Protein AF-0000000078528037 (afdb_homodimer)

Sequence (598 aa):
MKRGRMRELPLHLMILPSVILLICFSYLPMGGIIIAFQKFVPAKGLFGDQKWIGFDNFIYLFRLPNFMSVLWNTLFIAVMKIIFGLLIPIVVAILINEVKNNTLKRGIQTAIYLPHFLSWVVLGGIFIDILAPGDGLINQVIKAFGGQPIFFLGDNKWFPFTLIVTETWKSFGYGTIVYLAAITGIDLSLYEAAQVDGANRWKQIWHITLPGMRMVIVLLMVLSLGNVLNAGFDQVFNMYSPPVYASGDIIDTFVYRIGMLEAQFGVATAVGLFKSVISLTLISVSYWFAIKFADYQLFMKRGRMRELPLHLMILPSVILLICFSYLPMGGIIIAFQKFVPAKGLFGDQKWIGFDNFIYLFRLPNFMSVLWNTLFIAVMKIIFGLLIPIVVAILINEVKNNTLKRGIQTAIYLPHFLSWVVLGGIFIDILAPGDGLINQVIKAFGGQPIFFLGDNKWFPFTLIVTETWKSFGYGTIVYLAAITGIDLSLYEAAQVDGANRWKQIWHITLPGMRMVIVLLMVLSLGNVLNAGFDQVFNMYSPPVYASGDIIDTFVYRIGMLEAQFGVATAVGLFKSVISLTLISVSYWFAIKFADYQLF

Organism: NCBI:txid29354

Secondary structure (DSSP, 8-state):
--SSSSSSHHHHHHHHHHHHHHHHHHHTGGGGGGGGGEE--GGG-TTSSPEE-TTHHHHHHHHSTTHHHHHHHHHHHHHHHHHHHHHHHHHHHHHHHT---HHHHHHHHHHHHGGGGS-HHHHHHHHHHHT-TTT-HHHHHHHHTTPPP--TTT-TTTHHHHHHHHHHHHHHHHHHHHHHHHHHTS-HHHHHHHHHTT--HHHHIIIIIHHHTHHHHHHHHHHHHTTTT---HHHHHHH--GGGHHHH--HHHHHHIIIIIS--HHHHHHHHHHHHHHHHHHHHHHHHHHHHHHHHHH-/--SSSSSSHHHHHHHHHHHHHHHHHHHTGGGGGGGGGEE--GGG-TTSSPEE-TTHHHHHHHHSTTHHHHHHHHHHHHHHHHHHHHHHHHHHHHHHHT---HHHHHHHHHHHHGGGGS-HHHHHHHHHHHT-TTT-HHHHHHHHTTPPP--TTT-TTTHHHHHHHHHHHHHHHHHHHHHHHHHHTS-HHHHHHHHHTT--HHHHIIIIIHHHTHHHHHHHHHHHHTTTT---HHHHHHH--GGGHHHH--HHHHHHIIIIIS--HHHHHHHHHHHHHHHHHHHHHHHHHHHHHHHHHH-

pLDDT: mean 83.03, std 14.61, range [30.98, 98.06]

Nearest PDB structures (foldseek):
  4tqv-assembly4_M  TM=8.783E-01  e=7.724E-18  Sphingomonas sp.
  4tqu-assembly1_M  TM=8.764E-01  e=2.121E-16  Sphingomonas sp.
  4xtc-assembly1_M  TM=8.710E-01  e=2.430E-16  Sphingomonas sp. A1
  4jbw-assembly1_F  TM=8.286E-01  e=1.620E-08  Escherichia coli K-12
  2r6g-assembly1_F  TM=8.296E-01  e=3.348E-08  Escherichia coli K-12

Foldseek 3Di:
DVVVVVVVPPVVVVCVVVVVVVCCVVCVVVLQLQLLQWQDDPVQPSPGPTHGNGNVLVVVLVPDPLNVLQQVLLLVLLVLLLVLLLPVLLVVLLVLVPDDDPVVSVVVLCVQQVLLPDFLLVVLVVCCQLLPQPDHVVQVVCVVVPHHGDNQQQDQVRVSVVLSVSSSSSRSSVSNVLLNVQQVPFDVVLVVVCVVVVHDPVRCCVPGSCVSSVVVSLVSSLVSLLCSRPSDCRNLVSRHDPNNCSNRNHLVVVLCCCCVVVVRPNSSSSSVVVSVVVSVVSSVVVVVVSCVVVVVVVD/DVVVVVVVVVVVVVCVVVVVVVCCVVCVVVLQLQLLQWQDDPVQPSPGPTHGNGNVLVVVQVPDPLNVLQQVLLLVLLVLLLVLLQPVLLVVLLVLVPDPDPVVSVVVLCVQQVLLPDFLLVVLVVCCQLLPQPDHVVQVVCVVVPHHGDNQQQDQVRVSVVLSVSSSSSRSSVSNVLLNVQQVPFDCVLVVVCVVVVHDPVNCCVPGSCVSCVVVSLVSSLVSLLCSRPSDCRNLVSRHDPSNCSNRNHLVVVLCCCCVVVVRPNSSSNSVVVSVVVSVVSSVVVVVVSCVVVVVVVD

Radius of gyration: 25.81 Å; Cα contacts (8 Å, |Δi|>4): 772; chains: 2; bounding box: 76×68×61 Å

InterPro domains:
  IPR000515 ABC transporter type 1, transmembrane domain MetI-like [PF00528] (85-232)
  IPR000515 ABC transporter type 1, transmembrane domain MetI-like [PS50928] (71-286)
  IPR000515 ABC transporter type 1, transmembrane domain MetI-like [cd06261] (71-231)
  IPR035906 MetI-like superfamily [G3DSA:1.10.3720.10] (51-296)
  IPR035906 MetI-like superfamily [SSF161098] (55-283)
  IPR050809 Bacterial G3P & Sugar ABC Transporter Permeases [PTHR43227] (5-290)

Structure (mmCIF, N/CA/C/O backbone):
data_AF-0000000078528037-model_v1
#
loop_
_entity.id
_entity.type
_entity.pdbx_description
1 polymer 'Protein lplB'
#
loop_
_atom_site.group_PDB
_atom_site.id
_atom_site.type_symbol
_atom_site.label_atom_id
_atom_site.label_alt_id
_atom_site.label_comp_id
_atom_site.label_asym_id
_atom_site.label_entity_id
_atom_site.label_seq_id
_atom_site.pdbx_PDB_ins_code
_atom_site.Cartn_x
_atom_site.Cartn_y
_atom_site.Cartn_z
_atom_site.occupancy
_atom_site.B_iso_or_equiv
_atom_site.auth_seq_id
_atom_site.auth_comp_id
_atom_site.auth_asym_id
_atom_site.auth_atom_id
_atom_site.pdbx_PDB_model_num
ATOM 1 N N . MET A 1 1 ? -40.406 22.688 28.406 1 30.98 1 MET A N 1
ATOM 2 C CA . MET A 1 1 ? -39.031 22.266 28.172 1 30.98 1 MET A CA 1
ATOM 3 C C . MET A 1 1 ? -38.969 21 27.312 1 30.98 1 MET A C 1
ATOM 5 O O . MET A 1 1 ? -37.906 20.469 27.062 1 30.98 1 MET A O 1
ATOM 9 N N . LYS A 1 2 ? -39.969 20.281 27.391 1 36.06 2 LYS A N 1
ATOM 10 C CA . LYS A 1 2 ? -40.375 19 26.781 1 36.06 2 LYS A CA 1
ATOM 11 C C . LYS A 1 2 ? -40.562 19.141 25.281 1 36.06 2 LYS A C 1
ATOM 13 O O . LYS A 1 2 ? -40.906 18.172 24.594 1 36.06 2 LYS A O 1
ATOM 18 N N . ARG A 1 3 ? -40.844 20.312 24.859 1 39 3 ARG A N 1
ATOM 19 C CA . ARG A 1 3 ? -41.25 20.562 23.469 1 39 3 ARG A CA 1
ATOM 20 C C . ARG A 1 3 ? -40.062 20.344 22.516 1 39 3 ARG A C 1
ATOM 22 O O . ARG A 1 3 ? -40.219 20.391 21.297 1 39 3 ARG A O 1
ATOM 29 N N . GLY A 1 4 ? -38.812 20.609 23.016 1 38 4 GLY A N 1
ATOM 30 C CA . GLY A 1 4 ? -37.594 20.703 22.234 1 38 4 GLY A CA 1
ATOM 31 C C . GLY A 1 4 ? -37.125 19.359 21.688 1 38 4 GLY A C 1
ATOM 32 O O . GLY A 1 4 ? -36.125 19.281 20.969 1 38 4 GLY A O 1
ATOM 33 N N . ARG A 1 5 ? -37.438 18.344 22.391 1 41.62 5 ARG A N 1
ATOM 34 C CA . ARG A 1 5 ? -37.062 16.984 22.062 1 41.62 5 ARG A CA 1
ATOM 35 C C . ARG A 1 5 ? -37.75 16.5 20.781 1 41.62 5 ARG A C 1
ATOM 37 O O . ARG A 1 5 ? -37.281 15.555 20.141 1 41.62 5 ARG A O 1
ATOM 44 N N . MET A 1 6 ? -38.875 16.906 20.484 1 39.78 6 MET A N 1
ATOM 45 C CA . MET A 1 6 ? -39.625 16.469 19.312 1 39.78 6 MET A CA 1
ATOM 46 C C . MET A 1 6 ? -39 16.969 18.031 1 39.78 6 MET A C 1
ATOM 48 O O . MET A 1 6 ? -39.406 16.609 16.938 1 39.78 6 MET A O 1
ATOM 52 N N . ARG A 1 7 ? -38.344 18.125 17.984 1 42.31 7 ARG A N 1
ATOM 53 C CA . ARG A 1 7 ? -37.812 18.734 16.781 1 42.31 7 ARG A CA 1
ATOM 54 C C . ARG A 1 7 ? -36.531 17.984 16.328 1 42.31 7 ARG A C 1
ATOM 56 O O . ARG A 1 7 ? -35.969 18.297 15.281 1 42.31 7 ARG A O 1
ATOM 63 N N . GLU A 1 8 ? -35.844 17.328 17.141 1 44.28 8 GLU A N 1
ATOM 64 C CA . GLU A 1 8 ? -34.656 16.562 16.781 1 44.28 8 GLU A CA 1
ATOM 65 C C . GLU A 1 8 ? -35 15.273 16.062 1 44.28 8 GLU A C 1
ATOM 67 O O . GLU A 1 8 ? -34.156 14.406 15.859 1 44.28 8 GLU A O 1
ATOM 72 N N . LEU A 1 9 ? -36.188 14.844 16.031 1 45.5 9 LEU A N 1
ATOM 73 C CA . LEU A 1 9 ? -36.625 13.609 15.391 1 45.5 9 LEU A CA 1
ATOM 74 C C . LEU A 1 9 ? -36.094 13.523 13.969 1 45.5 9 LEU A C 1
ATOM 76 O O . LEU A 1 9 ? -36.094 12.445 13.367 1 45.5 9 LEU A O 1
ATOM 80 N N . PRO A 1 10 ? -36.125 14.531 13.211 1 46.78 10 PRO A N 1
ATOM 81 C CA . PRO A 1 10 ? -35.969 14.398 11.758 1 46.78 10 PRO A CA 1
ATOM 82 C C . PRO A 1 10 ? -34.625 13.859 11.344 1 46.78 10 PRO A C 1
ATOM 84 O O . PRO A 1 10 ? -34.531 13.055 10.406 1 46.78 10 PRO A O 1
ATOM 87 N N . LEU A 1 11 ? -33.688 14.57 11.734 1 47.78 11 LEU A N 1
ATOM 88 C CA . LEU A 1 11 ? -32.375 14.219 11.18 1 47.78 11 LEU A CA 1
ATOM 89 C C . LEU A 1 11 ? -31.984 12.805 11.578 1 47.78 11 LEU A C 1
ATOM 91 O O . LEU A 1 11 ? -31.406 12.062 10.766 1 47.78 11 LEU A O 1
ATOM 95 N N . HIS A 1 12 ? -32.312 12.398 12.812 1 53.22 12 HIS A N 1
ATOM 96 C CA . HIS A 1 12 ? -32 11.039 13.234 1 53.22 12 HIS A CA 1
ATOM 97 C C . HIS A 1 12 ? -32.75 10.016 12.375 1 53.22 12 HIS A C 1
ATOM 99 O O . HIS A 1 12 ? -32.188 8.961 12.047 1 53.22 12 HIS A O 1
ATOM 105 N N . LEU A 1 13 ? -33.969 10.344 12.117 1 53.75 13 LEU A N 1
ATOM 106 C CA . LEU A 1 13 ? -34.719 9.438 11.258 1 53.75 13 LEU A CA 1
ATOM 107 C C . LEU A 1 13 ? -34.156 9.438 9.836 1 53.75 13 LEU A C 1
ATOM 109 O O . LEU A 1 13 ? -34.188 8.422 9.141 1 53.75 13 LEU A O 1
ATOM 113 N N . MET A 1 14 ? -33.656 10.539 9.508 1 52.53 14 MET A N 1
ATOM 114 C CA . MET A 1 14 ? -33.094 10.602 8.172 1 52.53 14 MET A CA 1
ATOM 115 C C . MET A 1 14 ? -31.797 9.797 8.102 1 52.53 14 MET A C 1
ATOM 117 O O . MET A 1 14 ? -31.438 9.266 7.051 1 52.53 14 MET A O 1
ATOM 121 N N . ILE A 1 15 ? -31.219 9.695 9.266 1 58.16 15 ILE A N 1
ATOM 122 C CA . ILE A 1 15 ? -29.938 9 9.289 1 58.16 15 ILE A CA 1
ATOM 123 C C . ILE A 1 15 ? -30.172 7.492 9.406 1 58.16 15 ILE A C 1
ATOM 125 O O . ILE A 1 15 ? -29.359 6.695 8.922 1 58.16 15 ILE A O 1
ATOM 129 N N . LEU A 1 16 ? -31.344 7.113 9.898 1 60.44 16 LEU A N 1
ATOM 130 C CA . LEU A 1 16 ? -31.641 5.711 10.172 1 60.44 16 LEU A CA 1
ATOM 131 C C . LEU A 1 16 ? -31.594 4.891 8.883 1 60.44 16 LEU A C 1
ATOM 133 O O . LEU A 1 16 ? -30.984 3.824 8.844 1 60.44 16 LEU A O 1
ATOM 137 N N . PRO A 1 17 ? -32.25 5.375 7.926 1 57.38 17 PRO A N 1
ATOM 138 C CA . PRO A 1 17 ? -32.188 4.566 6.707 1 57.38 17 PRO A CA 1
ATOM 139 C C . PRO A 1 17 ? -30.75 4.395 6.188 1 57.38 17 PRO A C 1
ATOM 141 O O . PRO A 1 17 ? -30.391 3.32 5.699 1 57.38 17 PRO A O 1
ATOM 144 N N . SER A 1 18 ? -30.062 5.422 6.461 1 59.28 18 SER A N 1
ATOM 145 C CA . SER A 1 18 ? -28.703 5.363 5.953 1 59.28 18 SER A CA 1
ATOM 146 C C . SER A 1 18 ? -27.859 4.387 6.766 1 59.28 18 SER A C 1
ATOM 148 O O . SER A 1 18 ? -27.047 3.637 6.203 1 59.28 18 SER A O 1
ATOM 150 N N . VAL A 1 19 ? -28.203 4.398 8 1 62.25 19 VAL A N 1
ATOM 151 C CA . VAL A 1 19 ? -27.469 3.496 8.875 1 62.25 19 VAL A CA 1
ATOM 152 C C . VAL A 1 19 ? -27.891 2.053 8.609 1 62.25 19 VAL A C 1
ATOM 154 O O . VAL A 1 19 ? -27.047 1.151 8.57 1 62.25 19 VAL A O 1
ATOM 157 N N . ILE A 1 20 ? -29.078 1.867 8.383 1 61.22 20 ILE A N 1
ATOM 158 C CA . ILE A 1 20 ? -29.578 0.529 8.078 1 61.22 20 ILE A CA 1
ATOM 159 C C . ILE A 1 20 ? -28.969 0.043 6.762 1 61.22 20 ILE A C 1
ATOM 161 O O . ILE A 1 20 ? -28.516 -1.101 6.66 1 61.22 20 ILE A O 1
ATOM 165 N N . LEU A 1 21 ? -28.984 0.906 5.918 1 60.22 21 LEU A N 1
ATOM 166 C CA . LEU A 1 21 ? -28.406 0.549 4.621 1 60.22 21 LEU A CA 1
ATOM 167 C C . LEU A 1 21 ? -26.922 0.238 4.746 1 60.22 21 LEU A C 1
ATOM 169 O O . LEU A 1 21 ? -26.422 -0.688 4.105 1 60.22 21 LEU A O 1
ATOM 173 N N . LEU A 1 22 ? -26.484 1 5.625 1 62.25 22 LEU A N 1
ATOM 174 C CA . LEU A 1 22 ? -25.062 0.775 5.852 1 62.25 22 LEU A CA 1
ATOM 175 C C . LEU A 1 22 ? -24.812 -0.592 6.484 1 62.25 22 LEU A C 1
ATOM 177 O O . LEU A 1 22 ? -23.891 -1.312 6.09 1 62.25 22 LEU A O 1
ATOM 181 N N . ILE A 1 23 ? -25.625 -0.92 7.336 1 60.25 23 ILE A N 1
ATOM 182 C CA . ILE A 1 23 ? -25.5 -2.203 8.016 1 60.25 23 ILE A CA 1
ATOM 183 C C . ILE A 1 23 ? -25.75 -3.34 7.031 1 60.25 23 ILE A C 1
ATOM 185 O O . ILE A 1 23 ? -24.984 -4.309 6.98 1 60.25 23 ILE A O 1
ATOM 189 N N . CYS A 1 24 ? -26.734 -3.141 6.297 1 60.09 24 CYS A N 1
ATOM 190 C CA . CYS A 1 24 ? -27.078 -4.18 5.332 1 60.09 24 CYS A CA 1
ATOM 191 C C . CYS A 1 24 ? -25.969 -4.355 4.305 1 60.09 24 CYS A C 1
ATOM 193 O O . CYS A 1 24 ? -25.578 -5.48 3.998 1 60.09 24 CYS A O 1
ATOM 195 N N . PHE A 1 25 ? -25.609 -3.266 3.928 1 60.06 25 PHE A N 1
ATOM 196 C CA . PHE A 1 25 ? -24.578 -3.291 2.898 1 60.06 25 PHE A CA 1
ATOM 197 C C . PHE A 1 25 ? -23.266 -3.822 3.463 1 60.06 25 PHE A C 1
ATOM 199 O O . PHE A 1 25 ? -22.516 -4.531 2.773 1 60.06 25 PHE A O 1
ATOM 206 N N . SER A 1 26 ? -23.109 -3.482 4.637 1 58.59 26 SER A N 1
ATOM 207 C CA . SER A 1 26 ? -21.844 -3.889 5.242 1 58.59 26 SER A CA 1
ATOM 208 C C . SER A 1 26 ? -21.859 -5.363 5.625 1 58.59 26 SER A C 1
ATOM 210 O O . SER A 1 26 ? -20.859 -6.055 5.504 1 58.59 26 SER A O 1
ATOM 212 N N . TYR A 1 27 ? -22.969 -5.844 5.895 1 62.34 27 TYR A N 1
ATOM 213 C CA . TYR A 1 27 ? -23.016 -7.164 6.504 1 62.34 27 TYR A CA 1
ATOM 214 C C . TYR A 1 27 ? -23.359 -8.234 5.469 1 62.34 27 TYR A C 1
ATOM 216 O O . TYR A 1 27 ? -23.047 -9.414 5.66 1 62.34 27 TYR A O 1
ATOM 224 N N . LEU A 1 28 ? -23.922 -7.895 4.512 1 64.56 28 LEU A N 1
ATOM 225 C CA . LEU A 1 28 ? -24.359 -8.898 3.549 1 64.56 28 LEU A CA 1
ATOM 226 C C . LEU A 1 28 ? -23.188 -9.75 3.08 1 64.56 28 LEU A C 1
ATOM 228 O O . LEU A 1 28 ? -23.219 -10.977 3.188 1 64.56 28 LEU A O 1
ATOM 232 N N . PRO A 1 29 ? -22.203 -9.117 2.621 1 61.78 29 PRO A N 1
ATOM 233 C CA . PRO A 1 29 ? -21.094 -9.977 2.203 1 61.78 29 PRO A CA 1
ATOM 234 C C . PRO A 1 29 ? -20.406 -10.672 3.379 1 61.78 29 PRO A C 1
ATOM 236 O O . PRO A 1 29 ? -19.75 -11.703 3.199 1 61.78 29 PRO A O 1
ATOM 239 N N . MET A 1 30 ? -20.672 -10.172 4.4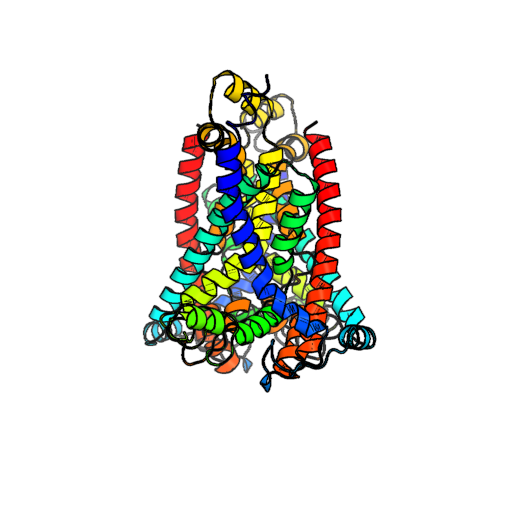38 1 67.5 30 MET A N 1
ATOM 240 C CA . MET A 1 30 ? -20.109 -10.781 5.641 1 67.5 30 MET A CA 1
ATOM 241 C C . MET A 1 30 ? -20.766 -12.133 5.914 1 67.5 30 MET A C 1
ATOM 243 O O . MET A 1 30 ? -20.188 -12.969 6.617 1 67.5 30 MET A O 1
ATOM 247 N N . GLY A 1 31 ? -21.875 -12.297 5.332 1 69.5 31 GLY A N 1
ATOM 248 C CA . GLY A 1 31 ? -22.469 -13.617 5.414 1 69.5 31 GLY A CA 1
ATOM 249 C C . GLY A 1 31 ? -21.578 -14.711 4.867 1 69.5 31 GLY A C 1
ATOM 250 O O . GLY A 1 31 ? -21.625 -15.852 5.32 1 69.5 31 GLY A O 1
ATOM 251 N N . GLY A 1 32 ? -20.781 -14.312 3.977 1 75.75 32 GLY A N 1
ATOM 252 C CA . GLY A 1 32 ? -19.812 -15.266 3.438 1 75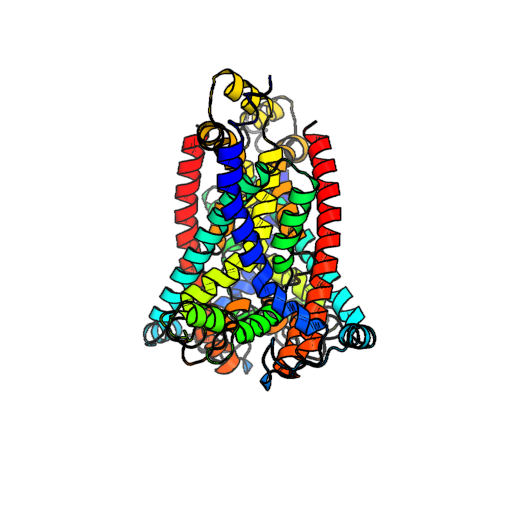.75 32 GLY A CA 1
ATOM 253 C C . GLY A 1 32 ? -18.781 -15.711 4.457 1 75.75 32 GLY A C 1
ATOM 254 O O . GLY A 1 32 ? -18.156 -16.766 4.293 1 75.75 32 GLY A O 1
ATOM 255 N N . ILE A 1 33 ? -18.719 -15.008 5.5 1 80 33 ILE A N 1
ATOM 256 C CA . ILE A 1 33 ? -17.766 -15.336 6.547 1 80 33 ILE A CA 1
ATOM 257 C C . ILE A 1 33 ? -18.172 -16.625 7.238 1 80 33 ILE A C 1
ATOM 259 O O . ILE A 1 33 ? -17.344 -17.312 7.852 1 80 33 ILE A O 1
ATOM 263 N N . ILE A 1 34 ? -19.438 -16.953 7.113 1 83.06 34 ILE A N 1
ATOM 264 C CA . ILE A 1 34 ? -19.938 -18.172 7.738 1 83.06 34 ILE A CA 1
ATOM 265 C C . ILE A 1 34 ? -19.219 -19.391 7.152 1 83.06 34 ILE A C 1
ATOM 267 O O . ILE A 1 34 ? -19.156 -20.438 7.777 1 83.06 34 ILE A O 1
ATOM 271 N N . ILE A 1 35 ? -18.688 -19.266 6.004 1 84.44 35 ILE A N 1
ATOM 272 C CA . ILE A 1 35 ? -17.953 -20.312 5.309 1 84.44 35 ILE A CA 1
ATOM 273 C C . ILE A 1 35 ? -16.797 -20.797 6.176 1 84.44 35 ILE A C 1
ATOM 275 O O . ILE A 1 35 ? -16.438 -21.969 6.148 1 84.44 35 ILE A O 1
ATOM 279 N N . ALA A 1 36 ? -16.297 -19.906 7 1 87 36 ALA A N 1
ATOM 280 C CA . ALA A 1 36 ? -15.18 -20.234 7.879 1 87 36 ALA A CA 1
ATOM 281 C C . ALA A 1 36 ? -15.578 -21.312 8.891 1 87 36 ALA A C 1
ATOM 283 O O . ALA A 1 36 ? -14.719 -22.016 9.422 1 87 36 ALA A O 1
ATOM 284 N N . PHE A 1 37 ? -16.875 -21.438 9.086 1 89.81 37 PHE A N 1
ATOM 285 C CA . PHE A 1 37 ? -17.375 -22.344 10.117 1 89.81 37 PHE A CA 1
ATOM 286 C C . PHE A 1 37 ? -18.078 -23.531 9.492 1 89.81 37 PHE A C 1
ATOM 288 O O . PHE A 1 37 ? -18.781 -24.266 10.18 1 89.81 37 PHE A O 1
ATOM 295 N N . GLN A 1 38 ? -17.828 -23.703 8.203 1 87.81 38 GLN A N 1
ATOM 296 C CA . GLN A 1 38 ? -18.516 -24.766 7.477 1 87.81 38 GLN A CA 1
ATOM 297 C C . GLN A 1 38 ? -17.516 -25.625 6.695 1 87.81 38 GLN A C 1
ATOM 299 O O . GLN A 1 38 ? -16.391 -25.188 6.434 1 87.81 38 GLN A O 1
ATOM 304 N N . LYS A 1 39 ? -17.953 -26.922 6.52 1 87.25 39 LYS A N 1
ATOM 305 C CA . LYS A 1 39 ? -17.328 -27.688 5.449 1 87.25 39 LYS A CA 1
ATOM 306 C C . LYS A 1 39 ? -17.906 -27.312 4.09 1 87.25 39 LYS A C 1
ATOM 308 O O . LYS A 1 39 ? -18.719 -28.047 3.525 1 87.25 39 LYS A O 1
ATOM 313 N N . PHE A 1 40 ? -17.422 -26.328 3.648 1 82.81 40 PHE A N 1
ATOM 314 C CA . PHE A 1 40 ? -18.047 -25.641 2.529 1 82.81 40 PHE A CA 1
ATOM 315 C C . PHE A 1 40 ? -17.875 -26.438 1.237 1 82.81 40 PHE A C 1
ATOM 317 O O . PHE A 1 40 ? -16.75 -26.812 0.882 1 82.81 40 PHE A O 1
ATOM 324 N N . VAL A 1 41 ? -18.938 -26.688 0.663 1 78.62 41 VAL A N 1
ATOM 325 C CA . VAL A 1 41 ? -18.984 -27.297 -0.662 1 78.62 41 VAL A CA 1
ATOM 326 C C . VAL A 1 41 ? -19.547 -26.281 -1.669 1 78.62 41 VAL A C 1
ATOM 328 O O . VAL A 1 41 ? -20.734 -25.969 -1.639 1 78.62 41 VAL A O 1
ATOM 331 N N . PRO A 1 42 ? -18.75 -25.812 -2.531 1 75.06 42 PRO A N 1
ATOM 332 C CA . PRO A 1 42 ? -19.156 -24.75 -3.455 1 75.06 42 PRO A CA 1
ATOM 333 C C . PRO A 1 42 ? -20.422 -25.109 -4.242 1 75.06 42 PRO A C 1
ATOM 335 O O . PRO A 1 42 ? -21.266 -24.25 -4.484 1 75.06 42 PRO A O 1
ATOM 338 N N . ALA A 1 43 ? -20.547 -26.266 -4.559 1 72.94 43 ALA A N 1
ATOM 339 C CA . ALA A 1 43 ? -21.672 -26.719 -5.379 1 72.94 43 ALA A CA 1
ATOM 340 C C . ALA A 1 43 ? -23 -26.484 -4.664 1 72.94 43 ALA A C 1
ATOM 342 O O . ALA A 1 43 ? -24.047 -26.328 -5.305 1 72.94 43 ALA A O 1
ATOM 343 N N . LYS A 1 44 ? -22.953 -26.422 -3.373 1 77.88 44 LYS A N 1
ATOM 344 C CA . LYS A 1 44 ? -24.188 -26.297 -2.604 1 77.88 44 LYS A CA 1
ATOM 345 C C . LYS A 1 44 ? -24.516 -24.828 -2.371 1 77.88 44 LYS A C 1
ATOM 347 O O . LYS A 1 44 ? -25.641 -24.5 -1.975 1 77.88 44 LYS A O 1
ATOM 352 N N . GLY A 1 45 ? -23.656 -23.984 -2.711 1 71.06 45 GLY A N 1
ATOM 353 C CA . GLY A 1 45 ? -23.906 -22.562 -2.488 1 71.06 45 GLY A CA 1
ATOM 354 C C . GLY A 1 45 ? -23.75 -22.156 -1.036 1 71.06 45 GLY A C 1
ATOM 355 O O . GLY A 1 45 ? -23.797 -23 -0.139 1 71.06 45 GLY A O 1
ATOM 356 N N . LEU A 1 46 ? -23.625 -20.922 -0.718 1 69.94 46 LEU A N 1
ATOM 357 C CA . LEU A 1 46 ? -23.391 -20.375 0.615 1 69.94 46 LEU A CA 1
ATOM 358 C C . LEU A 1 46 ? -24.562 -20.672 1.54 1 69.94 46 LEU A C 1
ATOM 360 O O . LEU A 1 46 ? -24.375 -20.938 2.73 1 69.94 46 LEU A O 1
ATOM 364 N N . PHE A 1 47 ? -25.75 -20.625 0.964 1 68.31 47 PHE A N 1
ATOM 365 C CA . PHE A 1 47 ? -26.922 -20.797 1.818 1 68.31 47 PHE A CA 1
ATOM 366 C C . PHE A 1 47 ? -27.578 -22.156 1.574 1 68.31 47 PHE A C 1
ATOM 368 O O . PHE A 1 47 ? -28.719 -22.375 1.979 1 68.31 47 PHE A O 1
ATOM 375 N N . GLY A 1 48 ? -26.781 -22.922 0.994 1 75.06 48 GLY A N 1
ATOM 376 C CA . GLY A 1 48 ? -27.266 -24.281 0.835 1 75.06 48 GLY A CA 1
ATOM 377 C C . GLY A 1 48 ? -27.016 -25.141 2.055 1 75.06 48 GLY A C 1
ATOM 378 O O . GLY A 1 48 ? -26.766 -24.641 3.145 1 75.06 48 GLY A O 1
ATOM 379 N N . ASP A 1 49 ? -27.281 -26.406 1.875 1 81.44 49 ASP A N 1
ATOM 380 C CA . ASP A 1 49 ? -27.109 -27.359 2.965 1 81.44 49 ASP A CA 1
ATOM 381 C C . ASP A 1 49 ? -25.641 -27.594 3.254 1 81.44 49 ASP A C 1
ATOM 383 O O . ASP A 1 49 ? -25.062 -28.578 2.777 1 81.44 49 ASP A O 1
ATOM 387 N N . GLN A 1 50 ? -25.125 -26.656 3.939 1 86.69 50 GLN A N 1
ATOM 388 C CA . GLN A 1 50 ? -23.734 -26.766 4.328 1 86.69 50 GLN A CA 1
ATOM 389 C C . GLN A 1 50 ? -23.594 -27.312 5.746 1 86.69 50 GLN A C 1
ATOM 391 O O . GLN A 1 50 ? -24.391 -27 6.621 1 86.69 50 GLN A O 1
ATOM 396 N N . LYS A 1 51 ? -22.641 -28.234 5.965 1 89 51 LYS A N 1
ATOM 397 C CA . LYS A 1 51 ? -22.391 -28.797 7.289 1 89 51 LYS A CA 1
ATOM 398 C C . LYS A 1 51 ? -21.625 -27.812 8.172 1 89 51 LYS A C 1
ATOM 400 O O . LYS A 1 51 ? -20.578 -27.297 7.773 1 89 51 LYS A O 1
ATOM 405 N N . TRP A 1 52 ? -22.203 -27.547 9.297 1 90.5 52 TRP A N 1
ATOM 406 C CA . TRP A 1 52 ? -21.547 -26.703 10.289 1 90.5 52 TRP A CA 1
ATOM 407 C C . TRP A 1 52 ? -20.484 -27.469 11.047 1 90.5 52 TRP A C 1
ATOM 409 O O . TRP A 1 52 ? -20.766 -28.516 11.648 1 90.5 52 TRP A O 1
ATOM 419 N N . ILE A 1 53 ? -19.281 -26.984 11.039 1 91.94 53 ILE A N 1
ATOM 420 C CA . ILE A 1 53 ? -18.203 -27.719 11.672 1 91.94 53 ILE A CA 1
ATOM 421 C C . ILE A 1 53 ? -17.547 -26.859 12.75 1 91.94 53 ILE A C 1
ATOM 423 O O . ILE A 1 53 ? -16.453 -27.172 13.227 1 91.94 53 ILE A O 1
ATOM 427 N N . GLY A 1 54 ? -18.156 -25.734 13.023 1 91.44 54 GLY A N 1
ATOM 428 C CA . GLY A 1 54 ? -17.641 -24.875 14.078 1 91.44 54 GLY A CA 1
ATOM 429 C C . GLY A 1 54 ? -16.266 -24.312 13.773 1 91.44 54 GLY A C 1
ATOM 430 O O . GLY A 1 54 ? -16.062 -23.719 12.719 1 91.44 54 GLY A O 1
ATOM 431 N N . PHE A 1 55 ? -15.336 -24.703 14.734 1 92.88 55 PHE A N 1
ATOM 432 C CA . PHE A 1 55 ? -14.016 -24.109 14.633 1 92.88 55 PHE A CA 1
ATOM 433 C C . PHE A 1 55 ? -13.023 -25.078 14.008 1 92.88 55 PHE A C 1
ATOM 435 O O . PHE A 1 55 ? -11.812 -24.859 14.078 1 92.88 55 PHE A O 1
ATOM 442 N N . ASP A 1 56 ? -13.484 -26.062 13.32 1 92.75 56 ASP A N 1
ATOM 443 C CA . ASP A 1 56 ? -12.617 -27.109 12.773 1 92.75 56 ASP A CA 1
ATOM 444 C C . ASP A 1 56 ? -11.633 -26.516 11.758 1 92.75 56 ASP A C 1
ATOM 446 O O . ASP A 1 56 ? -10.477 -26.922 11.711 1 92.75 56 ASP A O 1
ATOM 450 N N . ASN A 1 57 ? -12.125 -25.641 10.969 1 92.5 57 ASN A N 1
ATOM 451 C CA . ASN A 1 57 ? -11.242 -25 10 1 92.5 57 ASN A CA 1
ATOM 452 C C . ASN A 1 57 ? -10.117 -24.234 10.688 1 92.5 57 ASN A C 1
ATOM 454 O O . ASN A 1 57 ? -8.992 -24.203 10.195 1 92.5 57 ASN A O 1
ATOM 458 N N . PHE A 1 58 ? -10.445 -23.656 11.805 1 92 58 PHE A N 1
ATOM 459 C CA . PHE A 1 58 ? -9.461 -22.906 12.562 1 92 58 PHE A CA 1
ATOM 460 C C . PHE A 1 58 ? -8.445 -23.828 13.211 1 92 58 PHE A C 1
ATOM 462 O O . PHE A 1 58 ? -7.25 -23.547 13.227 1 92 58 PHE A O 1
ATOM 469 N N . ILE A 1 59 ? -8.969 -24.828 13.734 1 91.88 59 ILE A N 1
ATOM 470 C CA . ILE A 1 59 ? -8.094 -25.812 14.367 1 91.88 59 ILE A CA 1
ATOM 471 C C . ILE A 1 59 ? -7.152 -26.406 13.328 1 91.88 59 ILE A C 1
ATOM 473 O O . ILE A 1 59 ? -5.961 -26.578 13.594 1 91.88 59 ILE A O 1
ATOM 477 N N . TYR A 1 60 ? -7.703 -26.734 12.242 1 90.44 60 TYR A N 1
ATOM 478 C CA . TYR A 1 60 ? -6.898 -27.25 11.141 1 90.44 60 TYR A CA 1
ATOM 479 C C . TYR A 1 60 ? -5.797 -26.266 10.766 1 90.44 60 TYR A C 1
ATOM 481 O O . TYR A 1 60 ? -4.648 -26.656 10.555 1 90.44 60 TYR A O 1
ATOM 489 N N . LEU A 1 61 ? -6.117 -25.094 10.688 1 88.19 61 LEU A N 1
ATOM 490 C CA . LEU A 1 61 ? -5.184 -24.031 10.328 1 88.19 61 LEU A CA 1
ATOM 491 C C . LEU A 1 61 ? -4.02 -23.984 11.305 1 88.19 61 LEU A C 1
ATOM 493 O O . LEU A 1 61 ? -2.857 -23.906 10.898 1 88.19 61 LEU A O 1
ATOM 497 N N . PHE A 1 62 ? -4.324 -24.031 12.578 1 89.88 62 PHE A N 1
ATOM 498 C CA . PHE A 1 62 ? -3.301 -23.891 13.602 1 89.88 62 PHE A CA 1
ATOM 499 C C . PHE A 1 62 ? -2.441 -25.141 13.688 1 89.88 62 PHE A C 1
ATOM 501 O O . PHE A 1 62 ? -1.334 -25.109 14.227 1 89.88 62 PHE A O 1
ATOM 508 N N . ARG A 1 63 ? -2.941 -26.141 13.148 1 89.5 63 ARG A N 1
ATOM 509 C CA . ARG A 1 63 ? -2.195 -27.391 13.164 1 89.5 63 ARG A CA 1
ATOM 510 C C . ARG A 1 63 ? -1.261 -27.484 11.969 1 89.5 63 ARG A C 1
ATOM 512 O O . ARG A 1 63 ? -0.35 -28.312 11.953 1 89.5 63 ARG A O 1
ATOM 519 N N . LEU A 1 64 ? -1.497 -26.656 11.039 1 88.62 64 LEU A N 1
ATOM 520 C CA . LEU A 1 64 ? -0.596 -26.656 9.898 1 88.62 64 LEU A CA 1
ATOM 521 C C . LEU A 1 64 ? 0.787 -26.141 10.297 1 88.62 64 LEU A C 1
ATOM 523 O O . LEU A 1 64 ? 0.912 -25.094 10.914 1 88.62 64 LEU A O 1
ATOM 527 N N . PRO A 1 65 ? 1.728 -26.859 10.016 1 85.5 65 PRO A N 1
ATOM 528 C CA . PRO A 1 65 ? 3.082 -26.516 10.453 1 85.5 65 PRO A CA 1
ATOM 529 C C . PRO A 1 65 ? 3.559 -25.172 9.898 1 85.5 65 PRO A C 1
ATOM 531 O O . PRO A 1 65 ? 4.34 -24.469 10.555 1 85.5 65 PRO A O 1
ATOM 534 N N . ASN A 1 66 ? 3.129 -24.828 8.805 1 88.56 66 ASN A N 1
ATOM 535 C CA . ASN A 1 66 ? 3.678 -23.641 8.164 1 88.56 66 ASN A CA 1
ATOM 536 C C . ASN A 1 66 ? 2.828 -22.406 8.461 1 88.56 66 ASN A C 1
ATOM 538 O O . ASN A 1 66 ? 3.199 -21.281 8.094 1 88.56 66 ASN A O 1
ATOM 542 N N . PHE A 1 67 ? 1.774 -22.531 9.273 1 90.25 67 PHE A N 1
ATOM 543 C CA . PHE A 1 67 ? 0.864 -21.391 9.438 1 90.25 67 PHE A CA 1
ATOM 544 C C . PHE A 1 67 ? 1.5 -20.312 10.289 1 90.25 67 PHE A C 1
ATOM 546 O O . PHE A 1 67 ? 1.381 -19.125 9.977 1 90.25 67 PHE A O 1
ATOM 553 N N . MET A 1 68 ? 2.17 -20.688 11.281 1 89.38 68 MET A N 1
ATOM 554 C CA . MET A 1 68 ? 2.801 -19.703 12.156 1 89.38 68 MET A CA 1
ATOM 555 C C . MET A 1 68 ? 3.9 -18.953 11.414 1 89.38 68 MET A C 1
ATOM 557 O O . MET A 1 68 ? 4.133 -17.766 11.68 1 89.38 68 MET A O 1
ATOM 561 N N . SER A 1 69 ? 4.586 -19.656 10.609 1 93.25 69 SER A N 1
ATOM 562 C CA . SER A 1 69 ? 5.621 -19 9.812 1 93.25 69 SER A CA 1
ATOM 563 C C . SER A 1 69 ? 5.012 -17.984 8.844 1 93.25 69 SER A C 1
ATOM 565 O O . SER A 1 69 ? 5.566 -16.906 8.641 1 93.25 69 SER A O 1
ATOM 567 N N . VAL A 1 70 ? 3.881 -18.344 8.273 1 94.31 70 VAL A N 1
ATOM 568 C CA . VAL A 1 70 ? 3.172 -17.469 7.352 1 94.31 70 VAL A CA 1
ATOM 569 C C . VAL A 1 70 ? 2.717 -16.203 8.086 1 94.31 70 VAL A C 1
ATOM 571 O O . VAL A 1 70 ? 2.822 -15.102 7.551 1 94.31 70 VAL A O 1
ATOM 574 N N . LEU A 1 71 ? 2.279 -16.406 9.297 1 92 71 LEU A N 1
ATOM 575 C CA . LEU A 1 71 ? 1.84 -15.281 10.109 1 92 71 LEU A CA 1
ATOM 576 C C . LEU A 1 71 ? 3.012 -14.359 10.445 1 92 71 LEU A C 1
ATOM 578 O O . LEU A 1 71 ? 2.902 -13.141 10.328 1 92 71 LEU A O 1
ATOM 582 N N . TRP A 1 72 ? 4.02 -14.953 10.789 1 94.06 72 TRP A N 1
ATOM 583 C CA . TRP A 1 72 ? 5.207 -14.188 11.141 1 94.06 72 TRP A CA 1
ATOM 584 C C . TRP A 1 72 ? 5.758 -13.453 9.93 1 94.06 72 TRP A C 1
ATOM 586 O O . TRP A 1 72 ? 6.148 -12.281 10.023 1 94.06 72 TRP A O 1
ATOM 596 N N . ASN A 1 73 ? 5.91 -14.172 8.852 1 96.62 73 ASN A N 1
ATOM 597 C CA . ASN A 1 73 ? 6.371 -13.539 7.617 1 96.62 73 ASN A CA 1
ATOM 598 C C . ASN A 1 73 ? 5.516 -12.336 7.246 1 96.62 73 ASN A C 1
ATOM 600 O O . ASN A 1 73 ? 6.043 -11.289 6.863 1 96.62 73 ASN A O 1
ATOM 604 N N . THR A 1 74 ? 4.176 -12.516 7.387 1 95.31 74 THR A N 1
ATOM 605 C CA . THR A 1 74 ? 3.242 -11.453 7.035 1 95.31 74 THR A CA 1
ATOM 606 C C . THR A 1 74 ? 3.459 -10.234 7.918 1 95.31 74 THR A C 1
ATOM 608 O O . THR A 1 74 ? 3.562 -9.109 7.422 1 95.31 74 THR A O 1
ATOM 611 N N . LEU A 1 75 ? 3.582 -10.453 9.195 1 93.5 75 LEU A N 1
ATOM 612 C CA . LEU A 1 75 ? 3.746 -9.367 10.148 1 93.5 75 LEU A CA 1
ATOM 613 C C . LEU A 1 75 ? 5.09 -8.672 9.953 1 93.5 75 LEU A C 1
ATOM 615 O O . LEU A 1 75 ? 5.16 -7.441 9.922 1 93.5 75 LEU A O 1
ATOM 619 N N . PHE A 1 76 ? 6.094 -9.445 9.844 1 96.69 76 PHE A N 1
ATOM 620 C CA . PHE A 1 76 ? 7.441 -8.906 9.703 1 96.69 76 PHE A CA 1
ATOM 621 C C . PHE A 1 76 ? 7.559 -8.07 8.43 1 96.69 76 PHE A C 1
ATOM 623 O O . PHE A 1 76 ? 8.016 -6.93 8.469 1 96.69 76 PHE A O 1
ATOM 630 N N . ILE A 1 77 ? 7.184 -8.625 7.34 1 97.19 77 ILE A N 1
ATOM 631 C CA . ILE A 1 77 ? 7.32 -7.969 6.043 1 97.19 77 ILE A CA 1
ATOM 632 C C . ILE A 1 77 ? 6.441 -6.723 6.004 1 97.19 77 ILE A C 1
ATOM 634 O O . ILE A 1 77 ? 6.891 -5.652 5.586 1 97.19 77 ILE A O 1
ATOM 638 N N . ALA A 1 78 ? 5.203 -6.867 6.43 1 95.62 78 ALA A N 1
ATOM 639 C CA . ALA A 1 78 ? 4.273 -5.742 6.402 1 95.62 78 ALA A CA 1
ATOM 640 C C . ALA A 1 78 ? 4.766 -4.605 7.293 1 95.62 78 ALA A C 1
ATOM 642 O O . ALA A 1 78 ? 4.746 -3.439 6.887 1 95.62 78 ALA A O 1
ATOM 643 N N . VAL A 1 79 ? 5.191 -4.895 8.516 1 94.12 79 VAL A N 1
ATOM 644 C CA . VAL A 1 79 ? 5.621 -3.877 9.469 1 94.12 79 VAL A CA 1
ATOM 645 C C . VAL A 1 79 ? 6.887 -3.193 8.953 1 94.12 79 VAL A C 1
ATOM 647 O O . VAL A 1 79 ? 7.02 -1.97 9.047 1 94.12 79 VAL A O 1
ATOM 650 N N . MET A 1 80 ? 7.773 -3.971 8.422 1 97.12 80 MET A N 1
ATOM 651 C CA . MET A 1 80 ? 9 -3.377 7.898 1 97.12 80 MET A CA 1
ATOM 652 C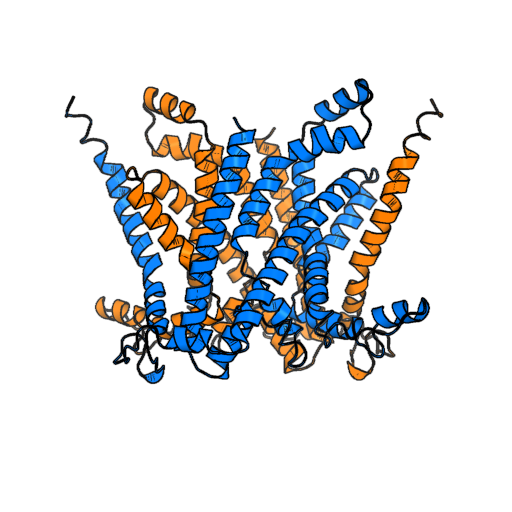 C . MET A 1 80 ? 8.711 -2.498 6.688 1 97.12 80 MET A C 1
ATOM 654 O O . MET A 1 80 ? 9.312 -1.435 6.527 1 97.12 80 MET A O 1
ATOM 658 N N . LYS A 1 81 ? 7.824 -2.934 5.836 1 96.75 81 LYS A N 1
ATOM 659 C CA . LYS A 1 81 ? 7.418 -2.111 4.699 1 96.75 81 LYS A CA 1
ATOM 660 C C . LYS A 1 81 ? 6.785 -0.804 5.168 1 96.75 81 LYS A C 1
ATOM 662 O O . LYS A 1 81 ? 6.992 0.246 4.555 1 96.75 81 LYS A O 1
ATOM 667 N N . ILE A 1 82 ? 6.004 -0.907 6.23 1 94.19 82 ILE A N 1
ATOM 668 C CA . ILE A 1 82 ? 5.371 0.288 6.777 1 94.19 82 ILE A CA 1
ATOM 669 C C . ILE A 1 82 ? 6.441 1.237 7.316 1 94.19 82 ILE A C 1
ATOM 671 O O . ILE A 1 82 ? 6.434 2.43 7.008 1 94.19 82 ILE A O 1
ATOM 675 N N . ILE A 1 83 ? 7.352 0.713 8.062 1 96.31 83 ILE A N 1
ATOM 676 C CA . ILE A 1 83 ? 8.391 1.522 8.703 1 96.31 83 ILE A CA 1
ATOM 677 C C . ILE A 1 83 ? 9.227 2.221 7.629 1 96.31 83 ILE A C 1
ATOM 679 O O . ILE A 1 83 ? 9.391 3.441 7.66 1 96.31 83 ILE A O 1
ATOM 683 N N . PHE A 1 84 ? 9.68 1.509 6.715 1 96.75 84 PHE A N 1
ATOM 684 C CA . PHE A 1 84 ? 10.555 2.088 5.699 1 96.75 84 PHE A CA 1
ATOM 685 C C . PHE A 1 84 ? 9.75 2.941 4.723 1 96.75 84 PHE A C 1
ATOM 687 O O . PHE A 1 84 ? 10.266 3.932 4.195 1 96.75 84 PHE A O 1
ATOM 694 N N . GLY A 1 85 ? 8.508 2.553 4.512 1 95.06 85 GLY A N 1
ATOM 695 C CA . GLY A 1 85 ? 7.648 3.326 3.633 1 95.06 85 GLY A CA 1
ATOM 696 C C . GLY A 1 85 ? 7.285 4.688 4.199 1 95.06 85 GLY A C 1
ATOM 697 O O . GLY A 1 85 ? 6.91 5.594 3.457 1 95.06 85 GLY A O 1
ATOM 698 N N . LEU A 1 86 ? 7.453 4.82 5.512 1 94.69 86 LEU A N 1
ATOM 699 C CA . LEU A 1 86 ? 7.152 6.086 6.164 1 94.69 86 LEU A CA 1
ATOM 700 C C . LEU A 1 86 ? 8.422 6.91 6.363 1 94.69 86 LEU A C 1
ATOM 702 O O . LEU A 1 86 ? 8.422 8.125 6.133 1 94.69 86 LEU A O 1
ATOM 706 N N . LEU A 1 87 ? 9.5 6.289 6.652 1 96.5 87 LEU A N 1
ATOM 707 C CA . LEU A 1 87 ? 10.703 6.988 7.086 1 96.5 87 LEU A CA 1
ATOM 708 C C . LEU A 1 87 ? 11.539 7.438 5.891 1 96.5 87 LEU A C 1
ATOM 710 O O . LEU A 1 87 ? 12.023 8.57 5.855 1 96.5 87 LEU A O 1
ATOM 714 N N . ILE A 1 88 ? 11.672 6.586 4.957 1 94.62 88 ILE A N 1
ATOM 715 C CA . ILE A 1 88 ? 12.555 6.879 3.836 1 94.62 88 ILE A CA 1
ATOM 716 C C . ILE A 1 88 ? 12.023 8.078 3.059 1 94.62 88 ILE A C 1
ATOM 718 O O . ILE A 1 88 ? 12.773 9.008 2.74 1 94.62 88 ILE A O 1
ATOM 722 N N . PRO A 1 89 ? 10.742 8.141 2.732 1 94.88 89 PRO A N 1
ATOM 723 C CA . PRO A 1 89 ? 10.227 9.305 2.016 1 94.88 89 PRO A CA 1
ATOM 724 C C . PRO A 1 89 ? 10.438 10.609 2.779 1 94.88 89 PRO A C 1
ATOM 726 O O . PRO A 1 89 ? 10.633 11.664 2.168 1 94.88 89 PRO A O 1
ATOM 729 N N . ILE A 1 90 ? 10.359 10.578 4.152 1 95.56 90 ILE A N 1
ATOM 730 C CA . ILE A 1 90 ? 10.602 11.773 4.953 1 95.56 90 ILE A CA 1
ATOM 731 C C . ILE A 1 90 ? 12.031 12.266 4.723 1 95.56 90 ILE A C 1
ATOM 733 O O . ILE A 1 90 ? 12.242 13.453 4.465 1 95.56 90 ILE A O 1
ATOM 737 N N . VAL A 1 91 ? 12.953 11.367 4.77 1 93.75 91 VAL A N 1
ATOM 738 C CA . VAL A 1 91 ? 14.367 11.695 4.613 1 93.75 91 VAL A CA 1
ATOM 739 C C . VAL A 1 91 ? 14.617 12.258 3.213 1 93.75 91 VAL A C 1
ATOM 741 O O . VAL A 1 91 ? 15.273 13.289 3.057 1 93.75 91 VAL A O 1
ATOM 744 N N . VAL A 1 92 ? 14.078 11.625 2.238 1 91.5 92 VAL A N 1
ATOM 745 C CA . VAL A 1 92 ? 14.312 12.031 0.855 1 91.5 92 VAL A CA 1
ATOM 746 C C . VAL A 1 92 ? 13.633 13.375 0.587 1 91.5 92 VAL A C 1
ATOM 748 O O . VAL A 1 92 ? 14.172 14.219 -0.134 1 91.5 92 VAL A O 1
ATOM 751 N N . ALA A 1 93 ? 12.43 13.562 1.138 1 92.69 93 ALA A N 1
ATOM 752 C CA . ALA A 1 93 ? 11.727 14.836 0.972 1 92.69 93 ALA A CA 1
ATOM 753 C C . ALA A 1 93 ? 12.547 15.992 1.532 1 92.69 93 ALA A C 1
ATOM 755 O O . ALA A 1 93 ? 12.625 17.062 0.915 1 92.69 93 ALA A O 1
ATOM 756 N N . ILE A 1 94 ? 13.102 15.82 2.672 1 91.88 94 ILE A N 1
ATOM 757 C CA . ILE A 1 94 ? 13.898 16.859 3.318 1 91.88 94 ILE A CA 1
ATOM 758 C C . ILE A 1 94 ? 15.141 17.141 2.48 1 91.88 94 ILE A C 1
ATOM 760 O O . ILE A 1 94 ? 15.523 18.297 2.301 1 91.88 94 ILE A O 1
ATOM 764 N N . LEU A 1 95 ? 15.781 16.062 1.971 1 89.25 95 LEU A N 1
ATOM 765 C CA . LEU A 1 95 ? 16.969 16.234 1.143 1 89.25 95 LEU A CA 1
ATOM 766 C C . LEU A 1 95 ? 16.641 16.984 -0.141 1 89.25 95 LEU A C 1
ATOM 768 O O . LEU A 1 95 ? 17.375 17.875 -0.551 1 89.25 95 LEU A O 1
ATOM 772 N N . ILE A 1 96 ? 15.578 16.625 -0.766 1 88.12 96 ILE A N 1
ATOM 773 C CA . ILE A 1 96 ? 15.188 17.266 -2.016 1 88.12 96 ILE A CA 1
ATOM 774 C C . ILE A 1 96 ? 14.82 18.719 -1.754 1 88.12 96 ILE A C 1
ATOM 776 O O . ILE A 1 96 ? 15.102 19.594 -2.578 1 88.12 96 ILE A O 1
ATOM 780 N N . ASN A 1 97 ? 14.188 18.922 -0.6 1 86.75 97 ASN A N 1
ATOM 781 C CA . ASN A 1 97 ? 13.797 20.281 -0.241 1 86.75 97 ASN A CA 1
ATOM 782 C C . ASN A 1 97 ? 15.016 21.203 -0.119 1 86.75 97 ASN A C 1
ATOM 784 O O . ASN A 1 97 ? 14.906 22.422 -0.3 1 86.75 97 ASN A O 1
ATOM 788 N N . GLU A 1 98 ? 16.141 20.688 0.094 1 84.5 98 GLU A N 1
ATOM 789 C CA . GLU A 1 98 ? 17.375 21.438 0.269 1 84.5 98 GLU A CA 1
ATOM 790 C C . GLU A 1 98 ? 18.016 21.781 -1.076 1 84.5 98 GLU A C 1
ATOM 792 O O . GLU A 1 98 ? 18.891 22.641 -1.156 1 84.5 98 GLU A O 1
ATOM 797 N N . VAL A 1 99 ? 17.578 21.078 -2.053 1 83 99 VAL A N 1
ATOM 798 C CA . VAL A 1 99 ? 18.141 21.344 -3.377 1 83 99 VAL A CA 1
ATOM 799 C C . VAL A 1 99 ? 17.688 22.703 -3.875 1 83 99 VAL A C 1
ATOM 801 O O . VAL A 1 99 ? 16.484 23.016 -3.889 1 83 99 VAL A O 1
ATOM 804 N N . LYS A 1 100 ? 18.594 23.516 -4.324 1 81.44 100 LYS A N 1
ATOM 805 C CA . LYS A 1 100 ? 18.312 24.891 -4.691 1 81.44 100 LYS A CA 1
ATOM 806 C C . LYS A 1 100 ? 17.875 25 -6.148 1 81.44 100 LYS A C 1
ATOM 808 O O . LYS A 1 100 ? 17.016 25.812 -6.492 1 81.44 100 LYS A O 1
ATOM 813 N N . ASN A 1 101 ? 18.453 24.156 -6.965 1 84.69 101 ASN A N 1
ATOM 814 C CA . ASN A 1 101 ? 18.141 24.203 -8.383 1 84.69 101 ASN A CA 1
ATOM 815 C C . ASN A 1 101 ? 16.781 23.562 -8.672 1 84.69 101 ASN A C 1
ATOM 817 O O . ASN A 1 101 ? 16.609 22.359 -8.5 1 84.69 101 ASN A O 1
ATOM 821 N N . ASN A 1 102 ? 15.945 24.297 -9.195 1 83.69 102 ASN A N 1
ATOM 822 C CA . ASN A 1 102 ? 14.57 23.844 -9.422 1 83.69 102 ASN A CA 1
ATOM 823 C C . ASN A 1 102 ? 14.5 22.781 -10.508 1 83.69 102 ASN A C 1
ATOM 825 O O . ASN A 1 102 ? 13.664 21.875 -10.453 1 83.69 102 ASN A O 1
ATOM 829 N N . THR A 1 103 ? 15.305 22.953 -11.492 1 81.5 103 THR A N 1
ATOM 830 C CA . THR A 1 103 ? 15.305 21.969 -12.578 1 81.5 103 THR A CA 1
ATOM 831 C C . THR A 1 103 ? 15.773 20.609 -12.078 1 81.5 103 THR A C 1
ATOM 833 O O . THR A 1 103 ? 15.195 19.578 -12.43 1 81.5 103 THR A O 1
ATOM 836 N N . LEU A 1 104 ? 16.828 20.656 -11.281 1 81.19 104 LEU A N 1
ATOM 837 C CA . LEU A 1 104 ? 17.328 19.422 -10.695 1 81.19 104 LEU A CA 1
ATOM 838 C C . LEU A 1 104 ? 16.297 18.812 -9.75 1 81.19 104 LEU A C 1
ATOM 840 O O . LEU A 1 104 ? 16.109 17.594 -9.734 1 81.19 104 LEU A O 1
ATOM 844 N N . LYS A 1 105 ? 15.664 19.625 -9 1 84.12 105 LYS A N 1
ATOM 845 C CA . LYS A 1 105 ? 14.625 19.188 -8.07 1 84.12 105 LYS A CA 1
ATOM 846 C C . LYS A 1 105 ? 13.508 18.453 -8.812 1 84.12 105 LYS A C 1
ATOM 848 O O . LYS A 1 105 ? 13.094 17.359 -8.414 1 84.12 105 LYS A O 1
ATOM 853 N N . ARG A 1 106 ? 13.133 19 -9.828 1 80.31 106 ARG A N 1
ATOM 854 C CA . ARG A 1 106 ? 12.055 18.422 -10.625 1 80.31 106 ARG A CA 1
ATOM 855 C C . ARG A 1 106 ? 12.484 17.109 -11.273 1 80.31 106 ARG A C 1
ATOM 857 O O . ARG A 1 106 ? 11.695 16.172 -11.375 1 80.31 106 ARG A O 1
ATOM 864 N N . GLY A 1 107 ? 13.664 17.125 -11.773 1 80 107 GLY A N 1
ATOM 865 C CA . GLY A 1 107 ? 14.195 15.906 -12.367 1 80 107 GLY A CA 1
ATOM 866 C C . GLY A 1 107 ? 14.266 14.75 -11.391 1 80 107 GLY A C 1
ATOM 867 O O . GLY A 1 107 ? 13.891 13.625 -11.727 1 80 107 GLY A O 1
ATOM 868 N N . ILE A 1 108 ? 14.742 15.07 -10.203 1 82.44 108 ILE A N 1
ATOM 869 C CA . ILE A 1 108 ? 14.852 14.039 -9.18 1 82.44 108 ILE A CA 1
ATOM 870 C C . ILE A 1 108 ? 13.453 13.539 -8.797 1 82.44 108 ILE A C 1
ATOM 872 O O . ILE A 1 108 ? 13.242 12.328 -8.664 1 82.44 108 ILE A O 1
ATOM 876 N N . GLN A 1 109 ? 12.539 14.383 -8.625 1 82 109 GLN A N 1
ATOM 877 C CA . GLN A 1 109 ? 11.172 14.031 -8.25 1 82 109 GLN A CA 1
ATOM 878 C C . GLN A 1 109 ? 10.539 13.109 -9.289 1 82 109 GLN A C 1
ATOM 880 O O . GLN A 1 109 ? 9.883 12.125 -8.938 1 82 109 GLN A O 1
ATOM 885 N N . THR A 1 110 ? 10.758 13.422 -10.508 1 76.31 110 THR A N 1
ATOM 886 C CA . THR A 1 110 ? 10.188 12.617 -11.578 1 76.31 110 THR A CA 1
ATOM 887 C C . THR A 1 110 ? 10.805 11.227 -11.602 1 76.31 110 THR A C 1
ATOM 889 O O . THR A 1 110 ? 10.102 10.227 -11.75 1 76.31 110 THR A O 1
ATOM 892 N N . ALA A 1 111 ? 12.047 11.172 -11.43 1 79.38 111 ALA A N 1
ATOM 893 C CA . ALA A 1 111 ? 12.781 9.914 -11.5 1 79.38 111 ALA A CA 1
ATOM 894 C C . ALA A 1 111 ? 12.352 8.969 -10.383 1 79.38 111 ALA A C 1
ATOM 896 O O . ALA A 1 111 ? 12.211 7.762 -10.602 1 79.38 111 ALA A O 1
ATOM 897 N N . ILE A 1 112 ? 12.188 9.539 -9.227 1 84.31 112 ILE A N 1
ATOM 898 C CA . ILE A 1 112 ? 11.922 8.656 -8.094 1 84.31 112 ILE A CA 1
ATOM 899 C C . ILE A 1 112 ? 10.438 8.305 -8.055 1 84.31 112 ILE A C 1
ATOM 901 O O . ILE A 1 112 ? 10.039 7.332 -7.406 1 84.31 112 ILE A O 1
ATOM 905 N N . TYR A 1 113 ? 9.656 9.062 -8.758 1 80.94 113 TYR A N 1
ATOM 906 C CA . TYR A 1 113 ? 8.211 8.836 -8.742 1 80.94 113 TYR A CA 1
ATOM 907 C C . TYR A 1 113 ? 7.812 7.82 -9.805 1 80.94 113 TYR A C 1
ATOM 909 O O . TYR A 1 113 ? 6.777 7.156 -9.68 1 80.94 113 TYR A O 1
ATOM 917 N N . LEU A 1 114 ? 8.539 7.566 -10.781 1 78.19 114 LEU A N 1
ATOM 918 C CA . LEU A 1 114 ? 8.211 6.77 -11.953 1 78.19 114 LEU A CA 1
ATOM 919 C C . LEU A 1 114 ? 7.93 5.32 -11.57 1 78.19 114 LEU A C 1
ATOM 921 O O . LEU A 1 114 ? 6.988 4.711 -12.078 1 78.19 114 LEU A O 1
ATOM 925 N N . PRO A 1 115 ? 8.688 4.738 -10.641 1 83.19 115 PRO A N 1
ATOM 926 C CA . PRO A 1 115 ? 8.477 3.326 -10.305 1 83.19 115 PRO A CA 1
ATOM 927 C C . PRO A 1 115 ? 7.098 3.055 -9.711 1 83.19 115 PRO A C 1
ATOM 929 O O . PRO A 1 115 ? 6.582 1.938 -9.82 1 83.19 115 PRO A O 1
ATOM 932 N N . HIS A 1 116 ? 6.57 4.047 -9.133 1 84.94 116 HIS A N 1
ATOM 933 C CA . HIS A 1 116 ? 5.289 3.898 -8.445 1 84.94 116 HIS A CA 1
ATOM 934 C C . HIS A 1 116 ? 4.207 3.41 -9.406 1 84.94 116 HIS A C 1
ATOM 936 O O . HIS A 1 116 ? 3.291 2.691 -9 1 84.94 116 HIS A O 1
ATOM 942 N N . PHE A 1 117 ? 4.344 3.602 -10.664 1 78.25 117 PHE A N 1
ATOM 943 C CA . PHE A 1 117 ? 3.279 3.328 -11.617 1 78.25 117 PHE A CA 1
ATOM 944 C C . PHE A 1 117 ? 3.512 1.997 -12.32 1 78.25 117 PHE A C 1
ATOM 946 O O . PHE A 1 117 ? 2.631 1.496 -13.023 1 78.25 117 PHE A O 1
ATOM 953 N N . LEU A 1 118 ? 4.625 1.487 -12.141 1 80.75 118 LEU A N 1
ATOM 954 C CA . LEU A 1 118 ? 4.906 0.197 -12.758 1 80.75 118 LEU A CA 1
ATOM 955 C C . LEU A 1 118 ? 4.227 -0.934 -11.992 1 80.75 118 LEU A C 1
ATOM 957 O O . LEU A 1 118 ? 4.219 -0.937 -10.766 1 80.75 118 LEU A O 1
ATOM 961 N N . SER A 1 119 ? 3.584 -1.771 -12.742 1 82.19 119 SER A N 1
ATOM 962 C CA . SER A 1 119 ? 2.922 -2.908 -12.117 1 82.19 119 SER A CA 1
ATOM 963 C C . SER A 1 119 ? 3.938 -3.889 -11.539 1 82.19 119 SER A C 1
ATOM 965 O O . SER A 1 119 ? 5.07 -3.973 -12.016 1 82.19 119 SER A O 1
ATOM 967 N N . TRP A 1 120 ? 3.525 -4.562 -10.523 1 87.81 120 TRP A N 1
ATOM 968 C CA . TRP A 1 120 ? 4.414 -5.57 -9.953 1 87.81 120 TRP A CA 1
ATOM 969 C C . TRP A 1 120 ? 4.625 -6.723 -10.93 1 87.81 120 TRP A C 1
ATOM 971 O O . TRP A 1 120 ? 5.609 -7.457 -10.82 1 87.81 120 TRP A O 1
ATOM 981 N N . VAL A 1 121 ? 3.754 -6.891 -11.828 1 82.38 121 VAL A N 1
ATOM 982 C CA . VAL A 1 121 ? 3.982 -7.898 -12.859 1 82.38 121 VAL A CA 1
ATOM 983 C C . VAL A 1 121 ? 5.227 -7.543 -13.664 1 82.38 121 VAL A C 1
ATOM 985 O O . VAL A 1 121 ? 6.082 -8.398 -13.914 1 82.38 121 VAL A O 1
ATOM 988 N N . VAL A 1 122 ? 5.262 -6.32 -14.078 1 81.44 122 VAL A N 1
ATOM 989 C CA . VAL A 1 122 ? 6.398 -5.832 -14.852 1 81.44 122 VAL A CA 1
ATOM 990 C C . VAL A 1 122 ? 7.641 -5.773 -13.969 1 81.44 122 VAL A C 1
ATOM 992 O O . VAL A 1 122 ? 8.703 -6.277 -14.344 1 81.44 122 VAL A O 1
ATOM 995 N N . LEU A 1 123 ? 7.504 -5.238 -12.812 1 88.44 123 LEU A N 1
ATOM 996 C CA . LEU A 1 123 ? 8.641 -5.062 -11.914 1 88.44 123 LEU A CA 1
ATOM 997 C C . LEU A 1 123 ? 9.172 -6.41 -11.438 1 88.44 123 LEU A C 1
ATOM 999 O O . LEU A 1 123 ? 10.375 -6.574 -11.234 1 88.44 123 LEU A O 1
ATOM 1003 N N . GLY A 1 124 ? 8.203 -7.293 -11.164 1 87.88 124 GLY A N 1
ATOM 1004 C CA . GLY A 1 124 ? 8.641 -8.633 -10.789 1 87.88 124 GLY A CA 1
ATOM 1005 C C . GLY A 1 124 ? 9.578 -9.258 -11.797 1 87.88 124 GLY A C 1
ATOM 1006 O O . GLY A 1 124 ? 10.609 -9.82 -11.43 1 87.88 124 GLY A O 1
ATOM 1007 N N . GLY A 1 125 ? 9.188 -9.148 -13.086 1 83.06 125 GLY A N 1
ATOM 1008 C CA . GLY A 1 125 ? 10.047 -9.656 -14.141 1 83.06 125 GLY A CA 1
ATOM 1009 C C . GLY A 1 125 ? 11.398 -8.977 -14.188 1 83.06 125 GLY A C 1
ATOM 1010 O O . GLY A 1 125 ? 12.43 -9.633 -14.367 1 83.06 125 GLY A O 1
ATOM 1011 N N . ILE A 1 126 ? 11.375 -7.719 -14.016 1 83.81 126 ILE A N 1
ATOM 1012 C CA . ILE A 1 126 ? 12.609 -6.938 -14.055 1 83.81 126 ILE A CA 1
ATOM 1013 C C . ILE A 1 126 ? 13.516 -7.344 -12.891 1 83.81 126 ILE A C 1
ATOM 1015 O O . ILE A 1 126 ? 14.711 -7.57 -13.078 1 83.81 126 ILE A O 1
ATOM 1019 N N . PHE A 1 127 ? 12.984 -7.477 -11.727 1 90.06 127 PHE A N 1
ATOM 1020 C CA . PHE A 1 127 ? 13.789 -7.801 -10.555 1 90.06 127 PHE A CA 1
ATOM 1021 C C . PHE A 1 127 ? 14.297 -9.234 -10.625 1 90.06 127 PHE A C 1
ATOM 1023 O O . PHE A 1 127 ? 15.406 -9.531 -10.164 1 90.06 127 PHE A O 1
ATOM 1030 N N . ILE A 1 128 ? 13.484 -10.094 -11.156 1 88.62 128 ILE A N 1
ATOM 1031 C CA . ILE A 1 128 ? 13.93 -11.477 -11.328 1 88.62 128 ILE A CA 1
ATOM 1032 C C . ILE A 1 128 ? 15.195 -11.508 -12.188 1 88.62 128 ILE A C 1
ATOM 1034 O O . ILE A 1 128 ? 16.109 -12.281 -11.914 1 88.62 128 ILE A O 1
ATOM 1038 N N . ASP A 1 129 ? 15.234 -10.664 -13.133 1 84.12 129 ASP A N 1
ATOM 1039 C CA . ASP A 1 129 ? 16.391 -10.617 -14.023 1 84.12 129 ASP A CA 1
ATOM 1040 C C . ASP A 1 129 ? 17.562 -9.922 -13.359 1 84.12 129 ASP A C 1
ATOM 1042 O O . ASP A 1 129 ? 18.688 -10.438 -13.367 1 84.12 129 ASP A O 1
ATOM 1046 N N . ILE A 1 130 ? 17.359 -8.789 -12.766 1 87 130 ILE A N 1
ATOM 1047 C CA . ILE A 1 130 ? 18.406 -7.953 -12.188 1 87 130 ILE A CA 1
ATOM 1048 C C . ILE A 1 130 ? 19.031 -8.664 -10.992 1 87 130 ILE A C 1
ATOM 1050 O O . ILE A 1 130 ? 20.234 -8.531 -10.742 1 87 130 ILE A O 1
ATOM 1054 N N . LEU A 1 131 ? 18.219 -9.477 -10.328 1 91.5 131 LEU A N 1
ATOM 1055 C CA . LEU A 1 131 ? 18.688 -10.102 -9.094 1 91.5 131 LEU A CA 1
ATOM 1056 C C . LEU A 1 131 ? 19.047 -11.562 -9.328 1 91.5 131 LEU A C 1
ATOM 1058 O O . LEU A 1 131 ? 19.25 -12.32 -8.367 1 91.5 131 LEU A O 1
ATOM 1062 N N . ALA A 1 132 ? 19.125 -11.914 -10.578 1 89.94 132 ALA A N 1
ATOM 1063 C CA . ALA A 1 132 ? 19.484 -13.289 -10.906 1 89.94 132 ALA A CA 1
ATOM 1064 C C . ALA A 1 132 ? 20.844 -13.672 -10.305 1 89.94 132 ALA A C 1
ATOM 1066 O O . ALA A 1 132 ? 21.766 -12.852 -10.281 1 89.94 132 ALA A O 1
ATOM 1067 N N . PRO A 1 133 ? 20.938 -14.828 -9.781 1 88.31 133 PRO A N 1
ATOM 1068 C CA . PRO A 1 133 ? 22.203 -15.242 -9.141 1 88.31 133 PRO A CA 1
ATOM 1069 C C . PRO A 1 133 ? 23.344 -15.391 -10.141 1 88.31 133 PRO A C 1
ATOM 1071 O O . PRO A 1 133 ? 24.516 -15.188 -9.781 1 88.31 133 PRO A O 1
ATOM 1074 N N . GLY A 1 134 ? 23.172 -15.766 -11.281 1 83 134 GLY A N 1
ATOM 1075 C CA . GLY A 1 134 ? 24.234 -15.984 -12.25 1 83 134 GLY A CA 1
ATOM 1076 C C . GLY A 1 134 ? 24.688 -14.711 -12.938 1 83 134 GLY A C 1
ATOM 1077 O O . GLY A 1 134 ? 25.766 -14.195 -12.656 1 83 134 GLY A O 1
ATOM 1078 N N . ASP A 1 135 ? 23.891 -14.031 -13.602 1 81.06 135 ASP A N 1
ATOM 1079 C CA . ASP A 1 135 ? 24.281 -12.914 -14.453 1 81.06 135 ASP A CA 1
ATOM 1080 C C . ASP A 1 135 ? 23.484 -11.656 -14.125 1 81.06 135 ASP A C 1
ATOM 1082 O O . ASP A 1 135 ? 23.438 -10.719 -14.922 1 81.06 135 ASP A O 1
ATOM 1086 N N . GLY A 1 136 ? 22.953 -11.695 -12.961 1 86.69 136 GLY A N 1
ATOM 1087 C CA . GLY A 1 136 ? 22.203 -10.5 -12.594 1 86.69 136 GLY A CA 1
ATOM 1088 C C . GLY A 1 136 ? 23.094 -9.305 -12.328 1 86.69 136 GLY A C 1
ATOM 1089 O O . GLY A 1 136 ? 24.219 -9.461 -11.844 1 86.69 136 GLY A O 1
ATOM 1090 N N . LEU A 1 137 ? 22.656 -8.109 -12.578 1 83.62 137 LEU A N 1
ATOM 1091 C CA . LEU A 1 137 ? 23.406 -6.871 -12.469 1 83.62 137 LEU A CA 1
ATOM 1092 C C . LEU A 1 137 ? 23.922 -6.668 -11.047 1 83.62 137 LEU A C 1
ATOM 1094 O O . LEU A 1 137 ? 25.062 -6.266 -10.844 1 83.62 137 LEU A O 1
ATOM 1098 N N . ILE A 1 138 ? 23.094 -6.949 -10.078 1 88.38 138 ILE A N 1
ATOM 1099 C CA . ILE A 1 138 ? 23.453 -6.695 -8.695 1 88.38 138 ILE A CA 1
ATOM 1100 C C . ILE A 1 138 ? 24.562 -7.664 -8.266 1 88.38 138 ILE A C 1
ATOM 1102 O O . ILE A 1 138 ? 25.516 -7.27 -7.582 1 88.38 138 ILE A O 1
ATOM 1106 N N . ASN A 1 139 ? 24.375 -8.828 -8.672 1 91.5 139 ASN A N 1
ATOM 1107 C CA . ASN A 1 139 ? 25.406 -9.797 -8.328 1 91.5 139 ASN A CA 1
ATOM 1108 C C . ASN A 1 139 ? 26.703 -9.516 -9.062 1 91.5 139 ASN A C 1
ATOM 1110 O O . ASN A 1 139 ? 27.781 -9.797 -8.547 1 91.5 139 ASN A O 1
ATOM 1114 N N . GLN A 1 140 ? 26.641 -8.984 -10.227 1 87.88 140 GLN A N 1
ATOM 1115 C CA . GLN A 1 140 ? 27.859 -8.562 -10.922 1 87.88 140 GLN A CA 1
ATOM 1116 C C . GLN A 1 140 ? 28.594 -7.48 -10.141 1 87.88 140 GLN A C 1
ATOM 1118 O O . GLN A 1 140 ? 29.828 -7.488 -10.062 1 87.88 140 GLN A O 1
ATOM 1123 N N . VAL A 1 141 ? 27.875 -6.562 -9.633 1 87.31 141 VAL A N 1
ATOM 1124 C CA . VAL A 1 141 ? 28.453 -5.5 -8.82 1 87.31 141 VAL A CA 1
ATOM 1125 C C . VAL A 1 141 ? 29.062 -6.09 -7.551 1 87.31 141 VAL A C 1
ATOM 1127 O O . VAL A 1 141 ? 30.156 -5.699 -7.129 1 87.31 141 VAL A O 1
ATOM 1130 N N . ILE A 1 142 ? 28.328 -6.961 -6.898 1 92.25 142 ILE A N 1
ATOM 1131 C CA . ILE A 1 142 ? 28.812 -7.605 -5.68 1 92.25 142 ILE A CA 1
ATOM 1132 C C . ILE A 1 142 ? 30.125 -8.328 -5.965 1 92.25 142 ILE A C 1
ATOM 1134 O O . ILE A 1 142 ? 31.078 -8.211 -5.195 1 92.25 142 ILE A O 1
ATOM 1138 N N . LYS A 1 143 ? 30.141 -8.992 -7.066 1 93 143 LYS A N 1
ATOM 1139 C CA . LYS A 1 143 ? 31.359 -9.719 -7.457 1 93 143 LYS A CA 1
ATOM 1140 C C . LYS A 1 143 ? 32.5 -8.75 -7.738 1 93 143 LYS A C 1
ATOM 1142 O O . LYS A 1 143 ? 33.656 -9.039 -7.414 1 93 143 LYS A O 1
ATOM 1147 N N . ALA A 1 144 ? 32.25 -7.738 -8.352 1 92.31 144 ALA A N 1
ATOM 1148 C CA . ALA A 1 144 ? 33.25 -6.742 -8.68 1 92.31 144 ALA A CA 1
ATOM 1149 C C . ALA A 1 144 ? 33.906 -6.207 -7.414 1 92.31 144 ALA A C 1
ATOM 1151 O O . ALA A 1 144 ? 35.094 -5.859 -7.426 1 92.31 144 ALA A O 1
ATOM 1152 N N . PHE A 1 145 ? 33.219 -6.191 -6.332 1 94.25 145 PHE A N 1
ATOM 1153 C CA . PHE A 1 145 ? 33.75 -5.699 -5.074 1 94.25 145 PHE A CA 1
ATOM 1154 C C . PHE A 1 145 ? 34.281 -6.852 -4.227 1 94.25 145 PHE A C 1
ATOM 1156 O O . PHE A 1 145 ? 34.594 -6.668 -3.045 1 94.25 145 PHE A O 1
ATOM 1163 N N . GLY A 1 146 ? 34.25 -7.977 -4.777 1 93.44 146 GLY A N 1
ATOM 1164 C CA . GLY A 1 146 ? 34.875 -9.125 -4.133 1 93.44 146 GLY A CA 1
ATOM 1165 C C . GLY A 1 146 ? 33.906 -9.961 -3.324 1 93.44 146 GLY A C 1
ATOM 1166 O O . GLY A 1 146 ? 34.312 -10.844 -2.576 1 93.44 146 GLY A O 1
ATOM 1167 N N . GLY A 1 147 ? 32.75 -9.781 -3.492 1 94.44 147 GLY A N 1
ATOM 1168 C CA . GLY A 1 147 ? 31.766 -10.547 -2.746 1 94.44 147 GLY A CA 1
ATOM 1169 C C . GLY A 1 147 ? 31.281 -11.781 -3.484 1 94.44 147 GLY A C 1
ATOM 1170 O O . GLY A 1 147 ? 31.641 -11.992 -4.648 1 94.44 147 GLY A O 1
ATOM 1171 N N . GLN A 1 148 ? 30.469 -12.586 -2.764 1 95 148 GLN A N 1
ATOM 1172 C CA . GLN A 1 148 ? 29.844 -13.766 -3.357 1 95 148 GLN A CA 1
ATOM 1173 C C . GLN A 1 148 ? 28.422 -13.461 -3.799 1 95 148 GLN A C 1
ATOM 1175 O O . GLN A 1 148 ? 27.688 -12.727 -3.121 1 95 148 GLN A O 1
ATOM 1180 N N . PRO A 1 149 ? 28.109 -14.117 -4.918 1 94.81 149 PRO A N 1
ATOM 1181 C CA . PRO A 1 149 ? 26.734 -13.883 -5.395 1 94.81 149 PRO A CA 1
ATOM 1182 C C . PRO A 1 149 ? 25.688 -14.297 -4.375 1 94.81 149 PRO A C 1
ATOM 1184 O O . PRO A 1 149 ? 25.859 -15.281 -3.658 1 94.81 149 PRO A O 1
ATOM 1187 N N . ILE A 1 150 ? 24.672 -13.555 -4.359 1 96 150 ILE A N 1
ATOM 1188 C CA . ILE A 1 150 ? 23.547 -13.797 -3.451 1 96 150 ILE A CA 1
ATOM 1189 C C . ILE A 1 150 ? 22.328 -14.25 -4.246 1 96 150 ILE A C 1
ATOM 1191 O O . ILE A 1 150 ? 22.047 -13.711 -5.32 1 96 150 ILE A O 1
ATOM 1195 N N . PHE A 1 151 ? 21.641 -15.281 -3.77 1 96.62 151 PHE A N 1
ATOM 1196 C CA . PHE A 1 151 ? 20.375 -15.734 -4.355 1 96.62 151 PHE A CA 1
ATOM 1197 C C . PHE A 1 151 ? 19.203 -15.023 -3.711 1 96.62 151 PHE A C 1
ATOM 1199 O O . PHE A 1 151 ? 18.438 -15.633 -2.955 1 96.62 151 PHE A O 1
ATOM 1206 N N . PHE A 1 152 ? 18.984 -13.82 -4.066 1 96.75 152 PHE A N 1
ATOM 1207 C CA . PHE A 1 152 ? 18.031 -12.906 -3.428 1 96.75 152 PHE A CA 1
ATOM 1208 C C . PHE A 1 152 ? 16.625 -13.484 -3.443 1 96.75 152 PHE A C 1
ATOM 1210 O O . PHE A 1 152 ? 15.859 -13.305 -2.492 1 96.75 152 PHE A O 1
ATOM 1217 N N . LEU A 1 153 ? 16.297 -14.203 -4.543 1 96.12 153 LEU A N 1
ATOM 1218 C CA . LEU A 1 153 ? 14.906 -14.609 -4.742 1 96.12 153 LEU A CA 1
ATOM 1219 C C . LEU A 1 153 ? 14.711 -16.078 -4.371 1 96.12 153 LEU A C 1
ATOM 1221 O O . LEU A 1 153 ? 13.586 -16.578 -4.332 1 96.12 153 LEU A O 1
ATOM 1225 N N . GLY A 1 154 ? 15.805 -16.766 -3.971 1 96 154 GLY A N 1
ATOM 1226 C CA . GLY A 1 154 ? 15.703 -18.188 -3.686 1 96 154 GLY A CA 1
ATOM 1227 C C . GLY A 1 154 ? 16.219 -18.547 -2.309 1 96 154 GLY A C 1
ATOM 1228 O O . GLY A 1 154 ? 16.062 -19.688 -1.864 1 96 154 GLY A O 1
ATOM 1229 N N . ASP A 1 155 ? 16.781 -17.562 -1.702 1 97.12 155 ASP A N 1
ATOM 1230 C CA . ASP A 1 155 ? 17.328 -17.797 -0.37 1 97.12 155 ASP A CA 1
ATOM 1231 C C . ASP A 1 155 ? 16.422 -17.203 0.708 1 97.12 155 ASP A C 1
ATOM 1233 O O . ASP A 1 155 ? 16.125 -16 0.69 1 97.12 155 ASP A O 1
ATOM 1237 N N . ASN A 1 156 ? 16.094 -18.047 1.736 1 96.94 156 ASN A N 1
ATOM 1238 C CA . ASN A 1 156 ? 15.164 -17.656 2.791 1 96.94 156 ASN A CA 1
ATOM 1239 C C . ASN A 1 156 ? 15.734 -16.547 3.662 1 96.94 156 ASN A C 1
ATOM 1241 O O . ASN A 1 156 ? 14.984 -15.781 4.277 1 96.94 156 ASN A O 1
ATOM 1245 N N . LYS A 1 157 ? 16.938 -16.422 3.648 1 96.5 157 LYS A N 1
ATOM 1246 C CA . LYS A 1 157 ? 17.562 -15.383 4.469 1 96.5 157 LYS A CA 1
ATOM 1247 C C . LYS A 1 157 ? 17.406 -14.008 3.826 1 96.5 157 LYS A C 1
ATOM 1249 O O . LYS A 1 157 ? 17.234 -13.008 4.523 1 96.5 157 LYS A O 1
ATOM 1254 N N . TRP A 1 158 ? 17.406 -13.945 2.555 1 97.25 158 TRP A N 1
ATOM 1255 C CA . TRP A 1 158 ? 17.484 -12.672 1.849 1 97.25 158 TRP A CA 1
ATOM 1256 C C . TRP A 1 158 ? 16.125 -12.258 1.315 1 97.25 158 TRP A C 1
ATOM 1258 O O . TRP A 1 158 ? 15.852 -11.062 1.146 1 97.25 158 TRP A O 1
ATOM 1268 N N . PHE A 1 159 ? 15.289 -13.227 1.055 1 97.94 159 PHE A N 1
ATOM 1269 C CA . PHE A 1 159 ? 14.078 -12.984 0.285 1 97.94 159 PHE A CA 1
ATOM 1270 C C . PHE A 1 159 ? 13.18 -11.969 0.986 1 97.94 159 PHE A C 1
ATOM 1272 O O . PHE A 1 159 ? 12.672 -11.047 0.354 1 97.94 159 PHE A O 1
ATOM 1279 N N . PRO A 1 160 ? 12.984 -12.062 2.385 1 98.06 160 PRO A N 1
ATOM 1280 C CA . PRO A 1 160 ? 12.133 -11.062 3.031 1 98.06 160 PRO A CA 1
ATOM 1281 C C . PRO A 1 160 ? 12.68 -9.641 2.887 1 98.06 160 PRO A C 1
ATOM 1283 O O . PRO A 1 160 ? 11.922 -8.703 2.66 1 98.06 160 PRO A O 1
ATOM 1286 N N . PHE A 1 161 ? 13.922 -9.5 2.914 1 97.94 161 PHE A N 1
ATOM 1287 C CA . PHE A 1 161 ? 14.539 -8.188 2.787 1 97.94 161 PHE A CA 1
ATOM 1288 C C . PHE A 1 161 ? 14.461 -7.688 1.35 1 97.94 161 PHE A C 1
ATOM 1290 O O . PHE A 1 161 ? 14.328 -6.484 1.112 1 97.94 161 PHE A O 1
ATOM 1297 N N . THR A 1 162 ? 14.562 -8.664 0.463 1 97.56 162 THR A N 1
ATOM 1298 C CA . THR A 1 162 ? 14.398 -8.32 -0.945 1 97.56 162 THR A CA 1
ATOM 1299 C C . THR A 1 162 ? 13.016 -7.742 -1.205 1 97.56 162 THR A C 1
ATOM 1301 O O . THR A 1 162 ? 12.867 -6.758 -1.933 1 97.56 162 THR A O 1
ATOM 1304 N N . LEU A 1 163 ? 11.992 -8.375 -0.584 1 97.94 163 LEU A N 1
ATOM 1305 C CA . LEU A 1 163 ? 10.625 -7.879 -0.715 1 97.94 163 LEU A CA 1
ATOM 1306 C C . LEU A 1 163 ? 10.508 -6.465 -0.157 1 97.94 163 LEU A C 1
ATOM 1308 O O . LEU A 1 163 ? 9.891 -5.598 -0.778 1 97.94 163 LEU A O 1
ATOM 1312 N N . ILE A 1 164 ? 11.109 -6.199 0.969 1 97.69 164 ILE A N 1
ATOM 1313 C CA . ILE A 1 164 ? 11.008 -4.922 1.663 1 97.69 164 ILE A CA 1
ATOM 1314 C C . ILE A 1 164 ? 11.711 -3.838 0.847 1 97.69 164 ILE A C 1
ATOM 1316 O O . ILE A 1 164 ? 11.148 -2.762 0.621 1 97.69 164 ILE A O 1
ATOM 1320 N N . VAL A 1 165 ? 12.844 -4.141 0.328 1 95.56 165 VAL A N 1
ATOM 1321 C CA . VAL A 1 165 ? 13.656 -3.154 -0.375 1 95.56 165 VAL A CA 1
ATOM 1322 C C . VAL A 1 165 ? 13.008 -2.811 -1.714 1 95.56 165 VAL A C 1
ATOM 1324 O O . VAL A 1 165 ? 12.953 -1.641 -2.102 1 95.56 165 VAL A O 1
ATOM 1327 N N . THR A 1 166 ? 12.547 -3.818 -2.404 1 94.62 166 THR A N 1
ATOM 1328 C CA . THR A 1 166 ? 11.977 -3.572 -3.723 1 94.62 166 THR A CA 1
ATOM 1329 C C . THR A 1 166 ? 10.656 -2.807 -3.605 1 94.62 166 THR A C 1
ATOM 1331 O O . THR A 1 166 ? 10.367 -1.929 -4.422 1 94.62 166 THR A O 1
ATOM 1334 N N . GLU A 1 167 ? 9.852 -3.156 -2.623 1 95.94 167 GLU A N 1
ATOM 1335 C CA . GLU A 1 167 ? 8.617 -2.404 -2.395 1 95.94 167 GLU A CA 1
ATOM 1336 C C . GLU A 1 167 ? 8.922 -0.958 -2.014 1 95.94 167 GLU A C 1
ATOM 1338 O O . GLU A 1 167 ? 8.242 -0.036 -2.475 1 95.94 167 GLU A O 1
ATOM 1343 N N . THR A 1 168 ? 9.859 -0.751 -1.099 1 94.56 168 THR A N 1
ATOM 1344 C CA . THR A 1 168 ? 10.25 0.59 -0.683 1 94.56 168 THR A CA 1
ATOM 1345 C C . THR A 1 168 ? 10.758 1.399 -1.875 1 94.56 168 THR A C 1
ATOM 1347 O O . THR A 1 168 ? 10.43 2.58 -2.014 1 94.56 168 THR A O 1
ATOM 1350 N N . TRP A 1 169 ? 11.508 0.749 -2.672 1 92.38 169 TRP A N 1
ATOM 1351 C CA . TRP A 1 169 ? 12.016 1.407 -3.871 1 92.38 169 TRP A CA 1
ATOM 1352 C C . TRP A 1 169 ? 10.875 1.86 -4.77 1 92.38 169 TRP A C 1
ATOM 1354 O O . TRP A 1 169 ? 10.891 2.979 -5.289 1 92.38 169 TRP A O 1
ATOM 1364 N N . LYS A 1 170 ? 9.945 1.055 -4.945 1 90.88 170 LYS A N 1
ATOM 1365 C CA . LYS A 1 170 ? 8.82 1.345 -5.836 1 90.88 170 LYS A CA 1
ATOM 1366 C C . LYS A 1 170 ? 7.949 2.463 -5.273 1 90.88 170 LYS A C 1
ATOM 1368 O O . LYS A 1 170 ? 7.402 3.27 -6.031 1 90.88 170 LYS A O 1
ATOM 1373 N N . SER A 1 171 ? 7.938 2.596 -3.949 1 91.44 171 SER A N 1
ATOM 1374 C CA . SER A 1 171 ? 6.871 3.404 -3.367 1 91.44 171 SER A CA 1
ATOM 1375 C C . SER A 1 171 ? 7.422 4.676 -2.736 1 91.44 171 SER A C 1
ATOM 1377 O O . SER A 1 171 ? 6.676 5.621 -2.473 1 91.44 171 SER A O 1
ATOM 1379 N N . PHE A 1 172 ? 8.688 4.762 -2.496 1 92.06 172 PHE A N 1
ATOM 1380 C CA . PHE A 1 172 ? 9.195 5.871 -1.696 1 92.06 172 PHE A CA 1
ATOM 1381 C C . PHE A 1 172 ? 9.023 7.195 -2.434 1 92.06 172 PHE A C 1
ATOM 1383 O O . PHE A 1 172 ? 8.852 8.242 -1.808 1 92.06 172 PHE A O 1
ATOM 1390 N N . GLY A 1 173 ? 9.125 7.148 -3.752 1 88.56 173 GLY A N 1
ATOM 1391 C CA . GLY A 1 173 ? 8.945 8.375 -4.52 1 88.56 173 GLY A CA 1
ATOM 1392 C C . GLY A 1 173 ? 7.598 9.023 -4.289 1 88.56 173 GLY A C 1
ATOM 1393 O O . GLY A 1 173 ? 7.512 10.25 -4.133 1 88.56 173 GLY A O 1
ATOM 1394 N N . TYR A 1 174 ? 6.625 8.211 -4.312 1 86.69 174 TYR A N 1
ATOM 1395 C CA . TYR A 1 174 ? 5.277 8.719 -4.082 1 86.69 174 TYR A CA 1
ATOM 1396 C C . TYR A 1 174 ? 5.164 9.352 -2.697 1 86.69 174 TYR A C 1
ATOM 1398 O O . TYR A 1 174 ? 4.629 10.453 -2.553 1 86.69 174 TYR A O 1
ATOM 1406 N N . GLY A 1 175 ? 5.574 8.672 -1.677 1 90.19 175 GLY A N 1
ATOM 1407 C CA . GLY A 1 175 ? 5.574 9.227 -0.335 1 90.19 175 GLY A CA 1
ATOM 1408 C C . GLY A 1 175 ? 6.363 10.523 -0.228 1 90.19 175 GLY A C 1
ATOM 1409 O O . GLY A 1 175 ? 5.965 11.438 0.494 1 90.19 175 GLY A O 1
ATOM 1410 N N . THR A 1 176 ? 7.395 10.586 -0.954 1 91.06 176 THR A N 1
ATOM 1411 C CA . THR A 1 176 ? 8.25 11.766 -0.938 1 91.06 176 THR A CA 1
ATOM 1412 C C . THR A 1 176 ? 7.504 12.984 -1.471 1 91.06 176 THR A C 1
ATOM 1414 O O . THR A 1 176 ? 7.602 14.07 -0.907 1 91.06 176 THR A O 1
ATOM 1417 N N . ILE A 1 177 ? 6.828 12.773 -2.516 1 85.38 177 ILE A N 1
ATOM 1418 C CA . ILE A 1 177 ? 6.09 13.875 -3.129 1 85.38 177 ILE A CA 1
ATOM 1419 C C . ILE A 1 177 ? 5.02 14.375 -2.162 1 85.38 177 ILE A C 1
ATOM 1421 O O . ILE A 1 177 ? 4.789 15.578 -2.055 1 85.38 177 ILE A O 1
ATOM 1425 N N . VAL A 1 178 ? 4.453 13.5 -1.454 1 86.38 178 VAL A N 1
ATOM 1426 C CA . VAL A 1 178 ? 3.424 13.859 -0.484 1 86.38 178 VAL A CA 1
ATOM 1427 C C . VAL A 1 178 ? 4.043 14.68 0.644 1 86.38 178 VAL A C 1
ATOM 1429 O O . VAL A 1 178 ? 3.49 15.711 1.043 1 86.38 178 VAL A O 1
ATOM 1432 N N . TYR A 1 179 ? 5.125 14.312 1.082 1 91.31 179 TYR A N 1
ATOM 1433 C CA . TYR A 1 179 ? 5.797 15.031 2.158 1 91.31 179 TYR A CA 1
ATOM 1434 C C . TYR A 1 179 ? 6.34 16.359 1.664 1 91.31 179 TYR A C 1
ATOM 1436 O O . TYR A 1 179 ? 6.367 17.344 2.412 1 91.31 179 TYR A O 1
ATOM 1444 N N . LEU A 1 180 ? 6.836 16.391 0.489 1 87.94 180 LEU A N 1
ATOM 1445 C CA . LEU A 1 180 ? 7.309 17.641 -0.083 1 87.94 180 LEU A CA 1
ATOM 1446 C C . LEU A 1 180 ? 6.188 18.672 -0.136 1 87.94 180 LEU A C 1
ATOM 1448 O O . LEU A 1 180 ? 6.406 19.859 0.14 1 87.94 180 LEU A O 1
ATOM 1452 N N . ALA A 1 181 ? 5.059 18.188 -0.522 1 82.12 181 ALA A N 1
ATOM 1453 C CA . ALA A 1 181 ? 3.895 19.062 -0.552 1 82.12 181 ALA A CA 1
ATOM 1454 C C . ALA A 1 181 ? 3.578 19.609 0.841 1 82.12 181 ALA A C 1
ATOM 1456 O O . ALA A 1 181 ? 3.156 20.75 0.989 1 82.12 181 ALA A O 1
ATOM 1457 N N . ALA A 1 182 ? 3.746 18.781 1.816 1 85.81 182 ALA A N 1
ATOM 1458 C CA . ALA A 1 182 ? 3.516 19.203 3.197 1 85.81 182 ALA A CA 1
ATOM 1459 C C . ALA A 1 182 ? 4.539 20.234 3.633 1 85.81 182 ALA A C 1
ATOM 1461 O O . ALA A 1 182 ? 4.207 21.188 4.348 1 85.81 182 ALA A O 1
ATOM 1462 N N . ILE A 1 183 ? 5.707 20.125 3.219 1 89.69 183 ILE A N 1
ATOM 1463 C CA . ILE A 1 183 ? 6.781 21.047 3.576 1 89.69 183 ILE A CA 1
ATOM 1464 C C . ILE A 1 183 ? 6.512 22.422 2.953 1 89.69 183 ILE A C 1
ATOM 1466 O O . ILE A 1 183 ? 6.754 23.453 3.582 1 89.69 183 ILE A O 1
ATOM 1470 N N . THR A 1 184 ? 6.113 22.344 1.763 1 82.12 184 THR A N 1
ATOM 1471 C CA . THR A 1 184 ? 5.867 23.594 1.036 1 82.12 184 THR A CA 1
ATOM 1472 C C . THR A 1 184 ? 4.758 24.391 1.704 1 82.12 184 THR A C 1
ATOM 1474 O O . THR A 1 184 ? 4.656 25.609 1.505 1 82.12 184 THR A O 1
ATOM 1477 N N . GLY A 1 185 ? 3.959 23.734 2.484 1 82.31 185 GLY A N 1
ATOM 1478 C CA . GLY A 1 185 ? 2.879 24.406 3.184 1 82.31 185 GLY A CA 1
ATOM 1479 C C . GLY A 1 185 ? 3.326 25.078 4.465 1 82.31 185 GLY A C 1
ATOM 1480 O O . GLY A 1 185 ? 2.586 25.875 5.047 1 82.31 185 GLY A O 1
ATOM 1481 N N . ILE A 1 186 ? 4.551 24.906 4.793 1 88.38 186 ILE A N 1
ATOM 1482 C CA . ILE A 1 186 ? 5.074 25.5 6.023 1 88.38 186 ILE A CA 1
ATOM 1483 C C . ILE A 1 186 ? 5.449 26.953 5.785 1 88.38 186 ILE A C 1
ATOM 1485 O O . ILE A 1 186 ? 6.004 27.297 4.742 1 88.38 186 ILE A O 1
ATOM 1489 N N . ASP A 1 187 ? 5.129 27.797 6.762 1 90.94 187 ASP A N 1
ATOM 1490 C CA . ASP A 1 187 ? 5.414 29.234 6.676 1 90.94 187 ASP A CA 1
ATOM 1491 C C . ASP A 1 187 ? 6.914 29.484 6.555 1 90.94 187 ASP A C 1
ATOM 1493 O O . ASP A 1 187 ? 7.684 29.141 7.449 1 90.94 187 ASP A O 1
ATOM 1497 N N . LEU A 1 188 ? 7.219 30.156 5.578 1 89.5 188 LEU A N 1
ATOM 1498 C CA . LEU A 1 188 ? 8.617 30.469 5.305 1 89.5 188 LEU A CA 1
ATOM 1499 C C . LEU A 1 188 ? 9.188 31.391 6.375 1 89.5 188 LEU A C 1
ATOM 1501 O O . LEU A 1 188 ? 10.398 31.375 6.629 1 89.5 188 LEU A O 1
ATOM 1505 N N . SER A 1 189 ? 8.328 32.125 6.934 1 93.69 189 SER A N 1
ATOM 1506 C CA . SER A 1 189 ? 8.766 33.094 7.953 1 93.69 189 SER A CA 1
ATOM 1507 C C . SER A 1 189 ? 9.398 32.375 9.141 1 93.69 189 SER A C 1
ATOM 1509 O O . SER A 1 189 ? 10.281 32.906 9.805 1 93.69 189 SER A O 1
ATOM 1511 N N . LEU A 1 190 ? 9.023 31.188 9.352 1 93.81 190 LEU A N 1
ATOM 1512 C CA . LEU A 1 190 ? 9.594 30.391 10.438 1 93.81 190 LEU A CA 1
ATOM 1513 C C . LEU A 1 190 ? 11.055 30.062 10.164 1 93.81 190 LEU A C 1
ATOM 1515 O O . LEU A 1 190 ? 11.891 30.109 11.07 1 93.81 190 LEU A O 1
ATOM 1519 N N . TYR A 1 191 ? 11.359 29.859 8.984 1 91.19 191 TYR A N 1
ATOM 1520 C CA . TYR A 1 191 ? 12.727 29.516 8.602 1 91.19 191 TYR A CA 1
ATOM 1521 C C . TYR A 1 191 ? 13.617 30.75 8.617 1 91.19 191 TYR A C 1
ATOM 1523 O O . TYR A 1 191 ? 14.781 30.672 9.031 1 91.19 191 TYR A O 1
ATOM 1531 N N . GLU A 1 192 ? 13.047 31.812 8.164 1 92.44 192 GLU A N 1
ATOM 1532 C CA . GLU A 1 192 ? 13.781 33.062 8.164 1 92.44 192 GLU A CA 1
ATOM 1533 C C . GLU A 1 192 ? 14.109 33.5 9.586 1 92.44 192 GLU A C 1
ATOM 1535 O O . GLU A 1 192 ? 15.227 33.969 9.867 1 92.44 192 GLU A O 1
ATOM 1540 N N . ALA A 1 193 ? 13.141 33.406 10.422 1 95.31 193 ALA A N 1
ATOM 1541 C CA . ALA A 1 193 ? 13.344 33.75 11.828 1 95.31 193 ALA A CA 1
ATOM 1542 C C . ALA A 1 193 ? 14.414 32.875 12.461 1 95.31 193 ALA A C 1
ATOM 1544 O O . ALA A 1 193 ? 15.234 33.344 13.25 1 95.31 193 ALA A O 1
ATOM 1545 N N . ALA A 1 194 ? 14.406 31.656 12.094 1 93.69 194 ALA A N 1
ATOM 1546 C CA . ALA A 1 194 ? 15.391 30.703 12.633 1 93.69 194 ALA A CA 1
ATOM 1547 C C . ALA A 1 194 ? 16.797 31.047 12.133 1 93.69 194 ALA A C 1
ATOM 1549 O O . ALA A 1 194 ? 17.766 30.906 12.875 1 93.69 194 ALA A O 1
ATOM 1550 N N . GLN A 1 195 ? 16.828 31.453 10.961 1 91.81 195 GLN A N 1
ATOM 1551 C CA . GLN A 1 195 ? 18.109 31.844 10.391 1 91.81 195 GLN A CA 1
ATOM 1552 C C . GLN A 1 195 ? 18.688 33.062 11.094 1 91.81 195 GLN A C 1
ATOM 1554 O O . GLN A 1 195 ? 19.891 33.156 11.336 1 91.81 195 GLN A O 1
ATOM 1559 N N . VAL A 1 196 ? 17.828 33.969 11.375 1 93.62 196 VAL A N 1
ATOM 1560 C CA . VAL A 1 196 ? 18.234 35.188 12.086 1 93.62 196 VAL A CA 1
ATOM 1561 C C . VAL A 1 196 ? 18.734 34.812 13.477 1 93.62 196 VAL A C 1
ATOM 1563 O O . VAL A 1 196 ? 19.688 35.406 13.977 1 93.62 196 VAL A O 1
ATOM 1566 N N . ASP A 1 197 ? 18.203 33.812 14.086 1 94.31 197 ASP A N 1
ATOM 1567 C CA . ASP A 1 197 ? 18.594 33.344 15.414 1 94.31 197 ASP A CA 1
ATOM 1568 C C . ASP A 1 197 ? 19.828 32.438 15.336 1 94.31 197 ASP A C 1
ATOM 1570 O O . ASP A 1 197 ? 20.328 31.984 16.359 1 94.31 197 ASP A O 1
ATOM 1574 N N . GLY A 1 198 ? 20.312 32.25 14.203 1 92.06 198 GLY A N 1
ATOM 1575 C CA . GLY A 1 198 ? 21.531 31.484 14.023 1 92.06 198 GLY A CA 1
ATOM 1576 C C . GLY A 1 198 ? 21.312 29.984 14.008 1 92.06 198 GLY A C 1
ATOM 1577 O O . GLY A 1 198 ? 22.25 29.203 14.188 1 92.06 198 GLY A O 1
ATOM 1578 N N . ALA A 1 199 ? 20.156 29.594 13.797 1 91.94 199 ALA A N 1
ATOM 1579 C CA . ALA A 1 199 ? 19.859 28.156 13.758 1 91.94 199 ALA A CA 1
ATOM 1580 C C . ALA A 1 199 ? 20.406 27.516 12.477 1 91.94 199 ALA A C 1
ATOM 1582 O O . ALA A 1 199 ? 20.25 28.078 11.391 1 91.94 199 ALA A O 1
ATOM 1583 N N . ASN A 1 200 ? 21.109 26.438 12.68 1 91.69 200 ASN A N 1
ATOM 1584 C CA . ASN A 1 200 ? 21.594 25.719 11.508 1 91.69 200 ASN A CA 1
ATOM 1585 C C . ASN A 1 200 ? 20.484 24.875 10.883 1 91.69 200 ASN A C 1
ATOM 1587 O O . ASN A 1 200 ? 19.359 24.859 11.367 1 91.69 200 ASN A O 1
ATOM 1591 N N . ARG A 1 201 ? 20.781 24.219 9.781 1 88.94 201 ARG A N 1
ATOM 1592 C CA . ARG A 1 201 ? 19.781 23.469 9.008 1 88.94 201 ARG A CA 1
ATOM 1593 C C . ARG A 1 201 ? 19.234 22.297 9.812 1 88.94 201 ARG A C 1
ATOM 1595 O O . ARG A 1 201 ? 18.047 21.953 9.703 1 88.94 201 ARG A O 1
ATOM 1602 N N . TRP A 1 202 ? 20.094 21.672 10.594 1 90.81 202 TRP A N 1
ATOM 1603 C CA . TRP A 1 202 ? 19.656 20.531 11.398 1 90.81 202 TRP A CA 1
ATOM 1604 C C . TRP A 1 202 ? 18.641 20.969 12.453 1 90.81 202 TRP A C 1
ATOM 1606 O O . TRP A 1 202 ? 17.656 20.25 12.703 1 90.81 202 TRP A O 1
ATOM 1616 N N . LYS A 1 203 ? 18.891 22.094 13.016 1 93.44 203 LYS A N 1
ATOM 1617 C CA . LYS A 1 203 ? 17.953 22.641 13.992 1 93.44 203 LYS A CA 1
ATOM 1618 C C . LYS A 1 203 ? 16.625 23 13.336 1 93.44 203 LYS A C 1
ATOM 1620 O O . LYS A 1 203 ? 15.555 22.797 13.93 1 93.44 203 LYS A O 1
ATOM 1625 N N . GLN A 1 204 ? 16.75 23.562 12.102 1 94.88 204 GLN A N 1
ATOM 1626 C CA . GLN A 1 204 ? 15.531 23.922 11.375 1 94.88 204 GLN A CA 1
ATOM 1627 C C . GLN A 1 204 ? 14.703 22.688 11.031 1 94.88 204 GLN A C 1
ATOM 1629 O O . GLN A 1 204 ? 13.477 22.703 11.109 1 94.88 204 GLN A O 1
ATOM 1634 N N . ILE A 1 205 ? 15.438 21.578 10.641 1 94.12 205 ILE A N 1
ATOM 1635 C CA . ILE A 1 205 ? 14.758 20.328 10.289 1 94.12 205 ILE A CA 1
ATOM 1636 C C . ILE A 1 205 ? 14.023 19.781 11.508 1 94.12 205 ILE A C 1
ATOM 1638 O O . ILE A 1 205 ? 12.852 19.422 11.422 1 94.12 205 ILE A O 1
ATOM 1642 N N . TRP A 1 206 ? 14.617 19.828 12.672 1 94.38 206 TRP A N 1
ATOM 1643 C CA . TRP A 1 206 ? 14.102 19.172 13.875 1 94.38 206 TRP A CA 1
ATOM 1644 C C . TRP A 1 206 ? 13.023 20.031 14.531 1 94.38 206 TRP A C 1
ATOM 1646 O O . TRP A 1 206 ? 12.086 19.5 15.133 1 94.38 206 TRP A O 1
ATOM 1656 N N . HIS A 1 207 ? 13.109 21.359 14.344 1 94.69 207 HIS A N 1
ATOM 1657 C CA . HIS A 1 207 ? 12.234 22.219 15.141 1 94.69 207 HIS A CA 1
ATOM 1658 C C . HIS A 1 207 ? 11.203 22.922 14.266 1 94.69 207 HIS A C 1
ATOM 1660 O O . HIS A 1 207 ? 10.234 23.5 14.781 1 94.69 207 HIS A O 1
ATOM 1666 N N . ILE A 1 208 ? 11.336 22.875 12.938 1 95.06 208 ILE A N 1
ATOM 1667 C CA . ILE A 1 208 ? 10.398 23.578 12.062 1 95.06 208 ILE A CA 1
ATOM 1668 C C . ILE A 1 208 ? 9.812 22.594 11.047 1 95.06 208 ILE A C 1
ATOM 1670 O O . ILE A 1 208 ? 8.602 22.375 11.016 1 95.06 208 ILE A O 1
ATOM 1674 N N . THR A 1 209 ? 10.68 21.922 10.297 1 94.81 209 THR A N 1
ATOM 1675 C CA . THR A 1 209 ? 10.234 21.094 9.18 1 94.81 209 THR A CA 1
ATOM 1676 C C . THR A 1 209 ? 9.445 19.891 9.68 1 94.81 209 THR A C 1
ATOM 1678 O O . THR A 1 209 ? 8.305 19.672 9.258 1 94.81 209 THR A O 1
ATOM 1681 N N . LEU A 1 210 ? 10.008 19.109 10.578 1 95.06 210 LEU A N 1
ATOM 1682 C CA . LEU A 1 210 ? 9.367 17.891 11.047 1 95.06 210 LEU A CA 1
ATOM 1683 C C . LEU A 1 210 ? 8.086 18.203 11.812 1 95.06 210 LEU A C 1
ATOM 1685 O O . LEU A 1 210 ? 7.035 17.625 11.539 1 95.06 210 LEU A O 1
ATOM 1689 N N . PRO A 1 211 ? 8.156 19.203 12.703 1 92.44 211 PRO A N 1
ATOM 1690 C CA . PRO A 1 211 ? 6.91 19.578 13.367 1 92.44 211 PRO A CA 1
ATOM 1691 C C . PRO A 1 211 ? 5.879 20.156 12.406 1 92.44 211 PRO A C 1
ATOM 1693 O O . PRO A 1 211 ? 4.676 19.984 12.602 1 92.44 211 PRO A O 1
ATOM 1696 N N . GLY A 1 212 ? 6.359 20.844 11.445 1 90.31 212 GLY A N 1
ATOM 1697 C CA . GLY A 1 212 ? 5.453 21.406 10.461 1 90.31 212 GLY A CA 1
ATOM 1698 C C . GLY A 1 212 ? 4.73 20.359 9.641 1 90.31 212 GLY A C 1
ATOM 1699 O O . GLY A 1 212 ? 3.602 20.578 9.195 1 90.31 212 GLY A O 1
ATOM 1700 N N . MET A 1 213 ? 5.359 19.203 9.492 1 90.88 213 MET A N 1
ATOM 1701 C CA . MET A 1 213 ? 4.773 18.141 8.688 1 90.88 213 MET A CA 1
ATOM 1702 C C . MET A 1 213 ? 4.098 17.109 9.586 1 90.88 213 MET A C 1
ATOM 1704 O O . MET A 1 213 ? 3.656 16.062 9.102 1 90.88 213 MET A O 1
ATOM 1708 N N . ARG A 1 214 ? 3.973 17.312 10.773 1 88.38 214 ARG A N 1
ATOM 1709 C CA . ARG A 1 214 ? 3.531 16.328 11.758 1 88.38 214 ARG A CA 1
ATOM 1710 C C . ARG A 1 214 ? 2.16 15.773 11.391 1 88.38 214 ARG A C 1
ATOM 1712 O O . ARG A 1 214 ? 1.923 14.57 11.516 1 88.38 214 ARG A O 1
ATOM 1719 N N . MET A 1 215 ? 1.254 16.625 10.984 1 80.12 215 MET A N 1
ATOM 1720 C CA . MET A 1 215 ? -0.097 16.172 10.664 1 80.12 215 MET A CA 1
ATOM 1721 C C . MET A 1 215 ? -0.078 15.164 9.516 1 80.12 215 MET A C 1
ATOM 1723 O O . MET A 1 215 ? -0.769 14.148 9.562 1 80.12 215 MET A O 1
ATOM 1727 N N . VAL A 1 216 ? 0.682 15.445 8.555 1 85.38 216 VAL A N 1
ATOM 1728 C CA . VAL A 1 216 ? 0.766 14.57 7.391 1 85.38 216 VAL A CA 1
ATOM 1729 C C . VAL A 1 216 ? 1.451 13.258 7.781 1 85.38 216 VAL A C 1
ATOM 1731 O O . VAL A 1 216 ? 1.038 12.188 7.344 1 85.38 216 VAL A O 1
ATOM 1734 N N . ILE A 1 217 ? 2.52 13.367 8.609 1 89.94 217 ILE A N 1
ATOM 1735 C CA . ILE A 1 217 ? 3.238 12.18 9.07 1 89.94 217 ILE A CA 1
ATOM 1736 C C . ILE A 1 217 ? 2.291 11.273 9.852 1 89.94 217 ILE A C 1
ATOM 1738 O O . ILE A 1 217 ? 2.246 10.062 9.617 1 89.94 217 ILE A O 1
ATOM 1742 N N . VAL A 1 218 ? 1.522 11.844 10.711 1 83.88 218 VAL A N 1
ATOM 1743 C CA . VAL A 1 218 ? 0.609 11.078 11.555 1 83.88 218 VAL A CA 1
ATOM 1744 C C . VAL A 1 218 ? -0.486 10.453 10.688 1 83.88 218 VAL A C 1
ATOM 1746 O O . VAL A 1 218 ? -0.865 9.297 10.898 1 83.88 218 VAL A O 1
ATOM 1749 N N . LEU A 1 219 ? -0.97 11.25 9.789 1 81.31 219 LEU A N 1
ATOM 1750 C CA . LEU A 1 219 ? -2.025 10.742 8.922 1 81.31 219 LEU A CA 1
ATOM 1751 C C . LEU A 1 219 ? -1.525 9.57 8.086 1 81.31 219 LEU A C 1
ATOM 1753 O O . LEU A 1 219 ? -2.221 8.555 7.953 1 81.31 219 LEU A O 1
ATOM 1757 N N . LEU A 1 220 ? -0.419 9.656 7.543 1 87.94 220 LEU A N 1
ATOM 1758 C CA . LEU A 1 220 ? 0.121 8.57 6.738 1 87.94 220 LEU A CA 1
ATOM 1759 C C . LEU A 1 220 ? 0.406 7.344 7.602 1 87.94 220 LEU A C 1
ATOM 1761 O O . LEU A 1 220 ? 0.259 6.211 7.145 1 87.94 220 LEU A O 1
ATOM 1765 N N . MET A 1 221 ? 0.9 7.629 8.766 1 86.56 221 MET A N 1
ATOM 1766 C CA . MET A 1 221 ? 1.139 6.527 9.695 1 86.56 221 MET A CA 1
ATOM 1767 C C . MET A 1 221 ? -0.158 5.789 10 1 86.56 221 MET A C 1
ATOM 1769 O O . MET A 1 221 ? -0.192 4.559 9.992 1 86.56 221 MET A O 1
ATOM 1773 N N . VAL A 1 222 ? -1.21 6.531 10.258 1 78.44 222 VAL A N 1
ATOM 1774 C CA . VAL A 1 222 ? -2.506 5.938 10.57 1 78.44 222 VAL A CA 1
ATOM 1775 C C . VAL A 1 222 ? -3.018 5.141 9.375 1 78.44 222 VAL A C 1
ATOM 1777 O O . VAL A 1 222 ? -3.525 4.031 9.531 1 78.44 222 VAL A O 1
ATOM 1780 N N . LEU A 1 223 ? -2.898 5.734 8.234 1 82.44 223 LEU A N 1
ATOM 1781 C CA . LEU A 1 223 ? -3.338 5.062 7.016 1 82.44 223 LEU A CA 1
ATOM 1782 C C . LEU A 1 223 ? -2.543 3.781 6.785 1 82.44 223 LEU A C 1
ATOM 1784 O O . LEU A 1 223 ? -3.088 2.783 6.309 1 82.44 223 LEU A O 1
ATOM 1788 N N . SER A 1 224 ? -1.282 3.807 7.18 1 88.44 224 SER A N 1
ATOM 1789 C CA . SER A 1 224 ? -0.427 2.645 6.965 1 88.44 224 SER A CA 1
ATOM 1790 C C . SER A 1 224 ? -0.739 1.536 7.965 1 88.44 224 SER A C 1
ATOM 1792 O O . SER A 1 224 ? -0.578 0.353 7.66 1 88.44 224 SER A O 1
ATOM 1794 N N . LEU A 1 225 ? -1.186 1.919 9.102 1 81.12 225 LEU A N 1
ATOM 1795 C CA . LEU A 1 225 ? -1.498 0.936 10.133 1 81.12 225 LEU A CA 1
ATOM 1796 C C . LEU A 1 225 ? -2.67 0.057 9.703 1 81.12 225 LEU A C 1
ATOM 1798 O O . LEU A 1 225 ? -2.756 -1.105 10.109 1 81.12 225 LEU A O 1
ATOM 1802 N N . GLY A 1 226 ? -3.471 0.616 8.945 1 77.94 226 GLY A N 1
ATOM 1803 C CA . GLY A 1 226 ? -4.562 -0.172 8.391 1 77.94 226 GLY A CA 1
ATOM 1804 C C . GLY A 1 226 ? -4.086 -1.314 7.512 1 77.94 226 GLY A C 1
ATOM 1805 O O . GLY A 1 226 ? -4.844 -2.248 7.238 1 77.94 226 GLY A O 1
ATOM 1806 N N . ASN A 1 227 ? -2.891 -1.301 7.172 1 83.75 227 ASN A N 1
ATOM 1807 C CA . ASN A 1 227 ? -2.332 -2.312 6.281 1 83.75 227 ASN A CA 1
ATOM 1808 C C . ASN A 1 227 ? -1.299 -3.18 6.992 1 83.75 227 ASN A C 1
ATOM 1810 O O . ASN A 1 227 ? -0.401 -3.732 6.355 1 83.75 227 ASN A O 1
ATOM 1814 N N . VAL A 1 228 ? -1.4 -3.348 8.289 1 82.88 228 VAL A N 1
ATOM 1815 C CA . VAL A 1 228 ? -0.39 -4.004 9.117 1 82.88 228 VAL A CA 1
ATOM 1816 C C . VAL A 1 228 ? -0.328 -5.488 8.773 1 82.88 228 VAL A C 1
ATOM 1818 O O . VAL A 1 228 ? 0.701 -6.137 8.977 1 82.88 228 VAL A O 1
ATOM 1821 N N . LEU A 1 229 ? -1.309 -6.059 8.227 1 86.12 229 LEU A N 1
ATOM 1822 C CA . LEU A 1 229 ? -1.253 -7.465 7.852 1 86.12 229 LEU A CA 1
ATOM 1823 C C . LEU A 1 229 ? -1.362 -7.629 6.34 1 86.12 229 LEU A C 1
ATOM 1825 O O . LEU A 1 229 ? -1.644 -8.727 5.848 1 86.12 229 LEU A O 1
ATOM 1829 N N . ASN A 1 230 ? -1.162 -6.621 5.664 1 89.38 230 ASN A N 1
ATOM 1830 C CA . ASN A 1 230 ? -1.108 -6.66 4.207 1 89.38 230 ASN A CA 1
ATOM 1831 C C . ASN A 1 230 ? 0.323 -6.531 3.693 1 89.38 230 ASN A C 1
ATOM 1833 O O . ASN A 1 230 ? 0.797 -5.426 3.434 1 89.38 230 ASN A O 1
ATOM 1837 N N . ALA A 1 231 ? 0.885 -7.621 3.414 1 91.75 231 ALA A N 1
ATOM 1838 C CA . ALA A 1 231 ? 2.299 -7.66 3.045 1 91.75 231 ALA A CA 1
ATOM 1839 C C . ALA A 1 231 ? 2.475 -7.527 1.536 1 91.75 231 ALA A C 1
ATOM 1841 O O . ALA A 1 231 ? 3.59 -7.648 1.021 1 91.75 231 ALA A O 1
ATOM 1842 N N . GLY A 1 232 ? 1.432 -7.242 0.843 1 91.88 232 GLY A N 1
ATOM 1843 C CA . GLY A 1 232 ? 1.568 -6.988 -0.583 1 91.88 232 GLY A CA 1
ATOM 1844 C C . GLY A 1 232 ? 1.463 -8.242 -1.425 1 91.88 232 GLY A C 1
ATOM 1845 O O . GLY A 1 232 ? 2.455 -8.703 -1.998 1 91.88 232 GLY A O 1
ATOM 1846 N N . PHE A 1 233 ? 0.294 -8.711 -1.638 1 90.56 233 PHE A N 1
ATOM 1847 C CA . PHE A 1 233 ? 0.02 -9.93 -2.393 1 90.56 233 PHE A CA 1
ATOM 1848 C C . PHE A 1 233 ? 0.613 -9.836 -3.795 1 90.56 233 PHE A C 1
ATOM 1850 O O . PHE A 1 233 ? 1.256 -10.781 -4.262 1 90.56 233 PHE A O 1
ATOM 1857 N N . ASP A 1 234 ? 0.453 -8.68 -4.492 1 88.62 234 ASP A N 1
ATOM 1858 C CA . ASP A 1 234 ? 0.879 -8.531 -5.879 1 88.62 234 ASP A CA 1
ATOM 1859 C C . ASP A 1 234 ? 2.387 -8.734 -6.02 1 88.62 234 ASP A C 1
ATOM 1861 O O . ASP A 1 234 ? 2.84 -9.469 -6.902 1 88.62 234 ASP A O 1
ATOM 1865 N N . GLN A 1 235 ? 3.057 -8.148 -5.109 1 94 235 GLN A N 1
ATOM 1866 C CA . GLN A 1 235 ? 4.512 -8.258 -5.16 1 94 235 GLN A CA 1
ATOM 1867 C C . GLN A 1 235 ? 4.969 -9.68 -4.867 1 94 235 GLN A C 1
ATOM 1869 O O . GLN A 1 235 ? 5.75 -10.258 -5.629 1 94 235 GLN A O 1
ATOM 1874 N N . VAL A 1 236 ? 4.508 -10.211 -3.795 1 95.44 236 VAL A N 1
ATOM 1875 C CA . VAL A 1 236 ? 4.949 -11.523 -3.328 1 95.44 236 VAL A CA 1
ATOM 1876 C C . VAL A 1 236 ? 4.578 -12.594 -4.352 1 95.44 236 VAL A C 1
ATOM 1878 O O . VAL A 1 236 ? 5.395 -13.453 -4.68 1 95.44 236 VAL A O 1
ATOM 1881 N N . PHE A 1 237 ? 3.434 -12.508 -4.82 1 91 237 PHE A N 1
ATOM 1882 C CA . PHE A 1 237 ? 2.932 -13.5 -5.77 1 91 237 PHE A CA 1
ATOM 1883 C C . PHE A 1 237 ? 3.785 -13.516 -7.031 1 91 237 PHE A C 1
ATOM 1885 O O . PHE A 1 237 ? 3.992 -14.57 -7.637 1 91 237 PHE A O 1
ATOM 1892 N N . ASN A 1 238 ? 4.27 -12.336 -7.512 1 89.12 238 ASN A N 1
ATOM 1893 C CA . ASN A 1 238 ? 5.012 -12.25 -8.766 1 89.12 238 ASN A CA 1
ATOM 1894 C C . ASN A 1 238 ? 6.492 -12.562 -8.562 1 89.12 238 ASN A C 1
ATOM 1896 O O . ASN A 1 238 ? 7.211 -12.828 -9.531 1 89.12 238 ASN A O 1
ATOM 1900 N N . MET A 1 239 ? 6.938 -12.594 -7.289 1 93.75 239 MET A N 1
ATOM 1901 C CA . MET A 1 239 ? 8.383 -12.68 -7.121 1 93.75 239 MET A CA 1
ATOM 1902 C C . MET A 1 239 ? 8.773 -13.961 -6.379 1 93.75 239 MET A C 1
ATOM 1904 O O . MET A 1 239 ? 9.93 -14.383 -6.418 1 93.75 239 MET A O 1
ATOM 1908 N N . TYR A 1 240 ? 7.777 -14.539 -5.648 1 93.06 240 TYR A N 1
ATOM 1909 C CA . TYR A 1 240 ? 8.18 -15.656 -4.801 1 93.06 240 TYR A CA 1
ATOM 1910 C C . TYR A 1 240 ? 8.141 -16.969 -5.574 1 93.06 240 TYR A C 1
ATOM 1912 O O . TYR A 1 240 ? 7.613 -17.031 -6.684 1 93.06 240 TYR A O 1
ATOM 1920 N N . SER A 1 241 ? 8.867 -17.984 -5.062 1 93.5 241 SER A N 1
ATOM 1921 C CA . SER A 1 241 ? 8.93 -19.375 -5.543 1 93.5 241 SER A CA 1
ATOM 1922 C C . SER A 1 241 ? 8.953 -20.359 -4.383 1 93.5 241 SER A C 1
ATOM 1924 O O . SER A 1 241 ? 9.125 -19.969 -3.227 1 93.5 241 SER A O 1
ATOM 1926 N N . PRO A 1 242 ? 8.773 -21.594 -4.605 1 92.94 242 PRO A N 1
ATOM 1927 C CA . PRO A 1 242 ? 8.648 -22.594 -3.551 1 92.94 242 PRO A CA 1
ATOM 1928 C C . PRO A 1 242 ? 9.844 -22.625 -2.604 1 92.94 242 PRO A C 1
ATOM 1930 O O . PRO A 1 242 ? 9.672 -22.719 -1.386 1 92.94 242 PRO A O 1
ATOM 1933 N N . PRO A 1 243 ? 11.031 -22.391 -3.066 1 94.94 243 PRO A N 1
ATOM 1934 C CA . PRO A 1 243 ? 12.172 -22.453 -2.146 1 94.94 243 PRO A CA 1
ATOM 1935 C C . PRO A 1 243 ? 12.109 -21.391 -1.056 1 94.94 243 PRO A C 1
ATOM 1937 O O . PRO A 1 243 ? 12.75 -21.531 -0.009 1 94.94 243 PRO A O 1
ATOM 1940 N N . VAL A 1 244 ? 11.375 -20.391 -1.233 1 96.12 244 VAL A N 1
ATOM 1941 C CA . VAL A 1 244 ? 11.391 -19.297 -0.268 1 96.12 244 VAL A CA 1
ATOM 1942 C C . VAL A 1 244 ? 10.023 -19.172 0.408 1 96.12 244 VAL A C 1
ATOM 1944 O O . VAL A 1 244 ? 9.719 -18.156 1.033 1 96.12 244 VAL A O 1
ATOM 1947 N N . TYR A 1 245 ? 9.234 -20.188 0.3 1 93.94 245 TYR A N 1
ATOM 1948 C CA . TYR A 1 245 ? 7.93 -20.172 0.947 1 93.94 245 TYR A CA 1
ATOM 1949 C C . TYR A 1 245 ? 8.07 -20 2.455 1 93.94 245 TYR A C 1
ATOM 1951 O O . TYR A 1 245 ? 7.27 -19.312 3.084 1 93.94 245 TYR A O 1
ATOM 1959 N N . ALA A 1 246 ? 9.117 -20.547 2.957 1 94.56 246 ALA A N 1
ATOM 1960 C CA . ALA A 1 246 ? 9.305 -20.547 4.406 1 94.56 246 ALA A CA 1
ATOM 1961 C C . ALA A 1 246 ? 9.453 -19.125 4.941 1 94.56 246 ALA A C 1
ATOM 1963 O O . ALA A 1 246 ? 9.016 -18.828 6.051 1 94.56 246 ALA A O 1
ATOM 1964 N N . SER A 1 247 ? 9.977 -18.25 4.102 1 96.06 247 SER A N 1
ATOM 1965 C CA . SER A 1 247 ? 10.266 -16.906 4.598 1 96.06 247 SER A CA 1
ATOM 1966 C C . SER A 1 247 ? 9.461 -15.859 3.842 1 96.06 247 SER A C 1
ATOM 1968 O O . SER A 1 247 ? 9.375 -14.711 4.277 1 96.06 247 SER A O 1
ATOM 1970 N N . GLY A 1 248 ? 8.844 -16.312 2.807 1 96 248 GLY A N 1
ATOM 1971 C CA . GLY A 1 248 ? 8.258 -15.305 1.938 1 96 248 GLY A CA 1
ATOM 1972 C C . GLY A 1 248 ? 6.762 -15.461 1.763 1 96 248 GLY A C 1
ATOM 1973 O O . GLY A 1 248 ? 6.082 -14.539 1.31 1 96 248 GLY A O 1
ATOM 1974 N N . ASP A 1 249 ? 6.324 -16.641 2.232 1 95.5 249 ASP A N 1
ATOM 1975 C CA . ASP A 1 249 ? 4.883 -16.844 2.127 1 95.5 249 ASP A CA 1
ATOM 1976 C C . ASP A 1 249 ? 4.125 -16 3.146 1 95.5 249 ASP A C 1
ATOM 1978 O O . ASP A 1 249 ? 4.523 -15.922 4.312 1 95.5 249 ASP A O 1
ATOM 1982 N N . ILE A 1 250 ? 3.119 -15.297 2.629 1 95.88 250 ILE A N 1
ATOM 1983 C CA . ILE A 1 250 ? 2.312 -14.43 3.48 1 95.88 250 ILE A CA 1
ATOM 1984 C C . ILE A 1 250 ? 0.875 -14.945 3.523 1 95.88 250 ILE A C 1
ATOM 1986 O O . ILE A 1 250 ? 0.511 -15.852 2.775 1 95.88 250 ILE A O 1
ATOM 1990 N N . ILE A 1 251 ? 0.068 -14.352 4.355 1 91.69 251 ILE A N 1
ATOM 1991 C CA . ILE A 1 251 ? -1.29 -14.828 4.598 1 91.69 251 ILE A CA 1
ATOM 1992 C C . ILE A 1 251 ? -2.08 -14.82 3.289 1 91.69 251 ILE A C 1
ATOM 1994 O O . ILE A 1 251 ? -2.74 -15.805 2.949 1 91.69 251 ILE A O 1
ATOM 1998 N N . ASP A 1 252 ? -1.931 -13.789 2.459 1 90.75 252 ASP A N 1
ATOM 1999 C CA . ASP A 1 252 ? -2.754 -13.648 1.263 1 90.75 252 ASP A CA 1
ATOM 2000 C C . ASP A 1 252 ? -2.342 -14.664 0.195 1 90.75 252 ASP A C 1
ATOM 2002 O O . ASP A 1 252 ? -3.188 -15.172 -0.543 1 90.75 252 ASP A O 1
ATOM 2006 N N . THR A 1 253 ? -1.079 -14.914 0.082 1 92.38 253 THR A N 1
ATOM 2007 C CA . THR A 1 253 ? -0.655 -15.93 -0.878 1 92.38 253 THR A CA 1
ATOM 2008 C C . THR A 1 253 ? -0.969 -17.328 -0.361 1 92.38 253 THR A C 1
ATOM 2010 O O . THR A 1 253 ? -1.285 -18.234 -1.142 1 92.38 253 THR A O 1
ATOM 2013 N N . PHE A 1 254 ? -0.875 -17.5 0.92 1 92 254 PHE A N 1
ATOM 2014 C CA . PHE A 1 254 ? -1.266 -18.75 1.548 1 92 254 PHE A CA 1
ATOM 2015 C C . PHE A 1 254 ? -2.744 -19.031 1.316 1 92 254 PHE A C 1
ATOM 2017 O O . PHE A 1 254 ? -3.117 -20.156 0.96 1 92 254 PHE A O 1
ATOM 2024 N N . VAL A 1 255 ? -3.514 -18.047 1.514 1 88.06 255 VAL A N 1
ATOM 2025 C CA . VAL A 1 255 ? -4.953 -18.172 1.308 1 88.06 255 VAL A CA 1
ATOM 2026 C C . VAL A 1 255 ? -5.242 -18.469 -0.162 1 88.06 255 VAL A C 1
ATOM 2028 O O . VAL A 1 255 ? -6.16 -19.219 -0.478 1 88.06 255 VAL A O 1
ATOM 2031 N N . TYR A 1 256 ? -4.512 -17.859 -0.957 1 87.25 256 TYR A N 1
ATOM 2032 C CA . TYR A 1 256 ? -4.688 -18.109 -2.383 1 87.25 256 TYR A CA 1
ATOM 2033 C C . TYR A 1 256 ? -4.402 -19.578 -2.719 1 87.25 256 TYR A C 1
ATOM 2035 O O . TYR A 1 256 ? -5.16 -20.203 -3.455 1 87.25 256 TYR A O 1
ATOM 2043 N N . ARG A 1 257 ? -3.381 -20.062 -2.234 1 89 257 ARG A N 1
ATOM 2044 C CA . ARG A 1 257 ? -2.992 -21.438 -2.521 1 89 257 ARG A CA 1
ATOM 2045 C C . ARG A 1 257 ? -3.998 -22.422 -1.937 1 89 257 ARG A C 1
ATOM 2047 O O . ARG A 1 257 ? -4.473 -23.312 -2.637 1 89 257 ARG A O 1
ATOM 2054 N N . ILE A 1 258 ? -4.383 -22.219 -0.72 1 86.25 258 ILE A N 1
ATOM 2055 C CA . ILE A 1 258 ? -5.293 -23.141 -0.045 1 86.25 258 ILE A CA 1
ATOM 2056 C C . ILE A 1 258 ? -6.699 -23 -0.624 1 86.25 258 ILE A C 1
ATOM 2058 O O . ILE A 1 258 ? -7.41 -23.984 -0.812 1 86.25 258 ILE A O 1
ATOM 2062 N N . GLY A 1 259 ? -7.098 -21.781 -0.891 1 81.25 259 GLY A N 1
ATOM 2063 C CA . GLY A 1 259 ? -8.445 -21.516 -1.361 1 81.25 259 GLY A CA 1
ATOM 2064 C C . GLY A 1 259 ? -8.633 -21.797 -2.842 1 81.25 259 GLY A C 1
ATOM 2065 O O . GLY A 1 259 ? -9.57 -22.484 -3.234 1 81.25 259 GLY A O 1
ATOM 2066 N N . MET A 1 260 ? -7.801 -21.328 -3.668 1 77.94 260 MET A N 1
ATOM 2067 C CA . MET A 1 260 ? -8.023 -21.359 -5.113 1 77.94 260 MET A CA 1
ATOM 2068 C C . MET A 1 260 ? -7.352 -22.578 -5.738 1 77.94 260 MET A C 1
ATOM 2070 O O . MET A 1 260 ? -7.902 -23.188 -6.656 1 77.94 260 MET A O 1
ATOM 2074 N N . LEU A 1 261 ? -6.238 -22.906 -5.211 1 77.38 261 LEU A N 1
ATOM 2075 C CA . LEU A 1 261 ? -5.543 -24.031 -5.816 1 77.38 261 LEU A CA 1
ATOM 2076 C C . LEU A 1 261 ? -6.004 -25.359 -5.203 1 77.38 261 LEU A C 1
ATOM 2078 O O . LEU A 1 261 ? -6.242 -26.328 -5.922 1 77.38 261 LEU A O 1
ATOM 2082 N N . GLU A 1 262 ? -6.215 -25.312 -3.92 1 80.56 262 GLU A N 1
ATOM 2083 C CA . GLU A 1 262 ? -6.605 -26.547 -3.238 1 80.56 262 GLU A CA 1
ATOM 2084 C C . GLU A 1 262 ? -8.117 -26.594 -3.018 1 80.56 262 GLU A C 1
ATOM 2086 O O . GLU A 1 262 ? -8.648 -27.609 -2.555 1 80.56 262 GLU A O 1
ATOM 2091 N N . ALA A 1 263 ? -8.781 -25.562 -3.242 1 79.88 263 ALA A N 1
ATOM 2092 C CA . ALA A 1 263 ? -10.234 -25.469 -3.197 1 79.88 263 ALA A CA 1
ATOM 2093 C C . ALA A 1 263 ? -10.758 -25.688 -1.778 1 79.88 263 ALA A C 1
ATOM 2095 O O . ALA A 1 263 ? -11.797 -26.312 -1.581 1 79.88 263 ALA A O 1
ATOM 2096 N N . GLN A 1 264 ? -9.953 -25.328 -0.862 1 85.38 264 GLN A N 1
ATOM 2097 C CA . GLN A 1 264 ? -10.383 -25.375 0.531 1 85.38 264 GLN A CA 1
ATOM 2098 C C . GLN A 1 264 ? -10.883 -24 0.987 1 85.38 264 GLN A C 1
ATOM 2100 O O . GLN A 1 264 ? -10.242 -23.344 1.806 1 85.38 264 GLN A O 1
ATOM 2105 N N . PHE A 1 265 ? -12.016 -23.844 0.662 1 83.69 265 PHE A N 1
ATOM 2106 C CA . PHE A 1 265 ? -12.57 -22.5 0.842 1 83.69 265 PHE A CA 1
ATOM 2107 C C . PHE A 1 265 ? -12.867 -22.234 2.312 1 83.69 265 PHE A C 1
ATOM 2109 O O . PHE A 1 265 ? -12.758 -21.094 2.777 1 83.69 265 PHE A O 1
ATOM 2116 N N . GLY A 1 266 ? -13.289 -23.25 2.957 1 86.19 266 GLY A N 1
ATOM 2117 C CA . GLY A 1 266 ? -13.539 -23.078 4.383 1 86.19 266 GLY A CA 1
ATOM 2118 C C . GLY A 1 266 ? -12.305 -22.656 5.156 1 86.19 266 GLY A C 1
ATOM 2119 O O . GLY A 1 266 ? -12.359 -21.719 5.953 1 86.19 266 GLY A O 1
ATOM 2120 N N . VAL A 1 267 ? -11.273 -23.312 4.832 1 87.19 267 VAL A N 1
ATOM 2121 C CA . VAL A 1 267 ? -10.008 -23 5.5 1 87.19 267 VAL A CA 1
ATOM 2122 C C . VAL A 1 267 ? -9.531 -21.609 5.09 1 87.19 267 VAL A C 1
ATOM 2124 O O . VAL A 1 267 ? -9.07 -20.844 5.93 1 87.19 267 VAL A O 1
ATOM 2127 N N . ALA A 1 268 ? -9.656 -21.312 3.842 1 87.06 268 ALA A N 1
ATOM 2128 C CA . ALA A 1 268 ? -9.25 -20 3.334 1 87.06 268 ALA A CA 1
ATOM 2129 C C . ALA A 1 268 ? -10.047 -18.891 4.004 1 87.06 268 ALA A C 1
ATOM 2131 O O . ALA A 1 268 ? -9.484 -17.844 4.336 1 87.06 268 ALA A O 1
ATOM 2132 N N . THR A 1 269 ? -11.227 -19.094 4.176 1 86.62 269 THR A N 1
ATOM 2133 C CA . THR A 1 269 ? -12.078 -18.094 4.824 1 86.62 269 THR A CA 1
ATOM 2134 C C . THR A 1 269 ? -11.727 -17.969 6.305 1 86.62 269 THR A C 1
ATOM 2136 O O . THR A 1 269 ? -11.766 -16.875 6.863 1 86.62 269 THR A O 1
ATOM 2139 N N . ALA A 1 270 ? -11.453 -19.031 6.859 1 87.81 270 ALA A N 1
ATOM 2140 C CA . ALA A 1 270 ? -11.047 -19 8.258 1 87.81 270 ALA A CA 1
ATOM 2141 C C . ALA A 1 270 ? -9.773 -18.172 8.445 1 87.81 270 ALA A C 1
ATOM 2143 O O . ALA A 1 270 ? -9.648 -17.422 9.414 1 87.81 270 ALA A O 1
ATOM 2144 N N . VAL A 1 271 ? -8.859 -18.406 7.559 1 87.81 271 VAL A N 1
ATOM 2145 C CA . VAL A 1 271 ? -7.629 -17.625 7.605 1 87.81 271 VAL A CA 1
ATOM 2146 C C . VAL A 1 271 ? -7.949 -16.141 7.453 1 87.81 271 VAL A C 1
ATOM 2148 O O . VAL A 1 271 ? -7.375 -15.297 8.148 1 87.81 271 VAL A O 1
ATOM 2151 N N . GLY A 1 272 ? -8.781 -15.797 6.516 1 84.5 272 GLY A N 1
ATOM 2152 C CA . GLY A 1 272 ? -9.195 -14.414 6.316 1 84.5 272 GLY A CA 1
ATOM 2153 C C . GLY A 1 272 ? -9.836 -13.797 7.547 1 84.5 272 GLY A C 1
ATOM 2154 O O . GLY A 1 272 ? -9.555 -12.648 7.883 1 84.5 272 GLY A O 1
ATOM 2155 N N . LEU A 1 273 ? -10.641 -14.562 8.125 1 83.5 273 LEU A N 1
ATOM 2156 C CA . LEU A 1 273 ? -11.297 -14.07 9.328 1 83.5 273 LEU A CA 1
ATOM 2157 C C . LEU A 1 273 ? -10.289 -13.875 10.453 1 83.5 273 LEU A C 1
ATOM 2159 O O . LEU A 1 273 ? -10.359 -12.883 11.188 1 83.5 273 LEU A O 1
ATOM 2163 N N . PHE A 1 274 ? -9.484 -14.812 10.547 1 85.62 274 PHE A N 1
ATOM 2164 C CA . PHE A 1 274 ? -8.422 -14.711 11.539 1 85.62 274 PHE A CA 1
ATOM 2165 C C . PHE A 1 274 ? -7.582 -13.461 11.305 1 85.62 274 PHE A C 1
ATOM 2167 O O . PHE A 1 274 ? -7.289 -12.719 12.242 1 85.62 274 PHE A O 1
ATOM 2174 N N . LYS A 1 275 ? -7.207 -13.266 10.094 1 85.75 275 LYS A N 1
ATOM 2175 C CA . LYS A 1 275 ? -6.457 -12.078 9.711 1 85.75 275 LYS A CA 1
ATOM 2176 C C . LYS A 1 275 ? -7.223 -10.805 10.062 1 85.75 275 LYS A C 1
ATOM 2178 O O . LYS A 1 275 ? -6.633 -9.828 10.539 1 85.75 275 LYS A O 1
ATOM 2183 N N . SER A 1 276 ? -8.43 -10.797 9.852 1 79.31 276 SER A N 1
ATOM 2184 C CA . SER A 1 276 ? -9.273 -9.625 10.109 1 79.31 276 SER A CA 1
ATOM 2185 C C . SER A 1 276 ? -9.312 -9.289 11.594 1 79.31 276 SER A C 1
ATOM 2187 O O . SER A 1 276 ? -9.219 -8.125 11.977 1 79.31 276 SER A O 1
ATOM 2189 N N . VAL A 1 277 ? -9.445 -10.227 12.367 1 78.5 277 VAL A N 1
ATOM 2190 C CA . VAL A 1 277 ? -9.547 -10.023 13.805 1 78.5 277 VAL A CA 1
ATOM 2191 C C . VAL A 1 277 ? -8.219 -9.5 14.352 1 78.5 277 VAL A C 1
ATOM 2193 O O . VAL A 1 277 ? -8.195 -8.578 15.164 1 78.5 277 VAL A O 1
ATOM 2196 N N . ILE A 1 278 ? -7.215 -10.102 13.859 1 81.31 278 ILE A N 1
ATOM 2197 C CA . ILE A 1 278 ? -5.898 -9.688 14.328 1 81.31 278 ILE A CA 1
ATOM 2198 C C . ILE A 1 278 ? -5.625 -8.25 13.875 1 81.31 278 ILE A C 1
ATOM 2200 O O . ILE A 1 278 ? -5.086 -7.445 14.641 1 81.31 278 ILE A O 1
ATOM 2204 N N . SER A 1 279 ? -5.953 -7.992 12.672 1 79.81 279 SER A N 1
ATOM 2205 C CA . SER A 1 279 ? -5.73 -6.652 12.133 1 79.81 279 SER A CA 1
ATOM 2206 C C . SER A 1 279 ? -6.539 -5.609 12.898 1 79.81 279 SER A C 1
ATOM 2208 O O . SER A 1 279 ? -6.043 -4.52 13.18 1 79.81 279 SER A O 1
ATOM 2210 N N . LEU A 1 280 ? -7.754 -5.934 13.219 1 74.38 280 LEU A N 1
ATOM 2211 C CA . LEU A 1 280 ? -8.609 -5.027 13.977 1 74.38 280 LEU A CA 1
ATOM 2212 C C . LEU A 1 280 ? -8.008 -4.746 15.352 1 74.38 280 LEU A C 1
ATOM 2214 O O . LEU A 1 280 ? -8.055 -3.611 15.836 1 74.38 280 LEU A O 1
ATOM 2218 N N . THR A 1 281 ? -7.527 -5.727 15.906 1 75.12 281 THR A N 1
ATOM 2219 C CA . THR A 1 281 ? -6.922 -5.59 17.234 1 75.12 281 THR A CA 1
ATOM 2220 C C . THR A 1 281 ? -5.684 -4.707 17.172 1 75.12 281 THR A C 1
ATOM 2222 O O . THR A 1 281 ? -5.512 -3.805 17.984 1 75.12 281 THR A O 1
ATOM 2225 N N . LEU A 1 282 ? -4.906 -4.957 16.156 1 74.5 282 LEU A N 1
ATOM 2226 C CA . LEU A 1 282 ? -3.67 -4.195 16.031 1 74.5 282 LEU A CA 1
ATOM 2227 C C . LEU A 1 282 ? -3.965 -2.729 15.727 1 74.5 282 LEU A C 1
ATOM 2229 O O . LEU A 1 282 ? -3.295 -1.838 16.25 1 74.5 282 LEU A O 1
ATOM 2233 N N . ILE A 1 283 ? -4.91 -2.459 14.953 1 71.12 283 ILE A N 1
ATOM 2234 C CA . ILE A 1 283 ? -5.266 -1.094 14.578 1 71.12 283 ILE A CA 1
ATOM 2235 C C . ILE A 1 283 ? -5.848 -0.365 15.789 1 71.12 283 ILE A C 1
ATOM 2237 O O . ILE A 1 283 ? -5.543 0.807 16.016 1 71.12 283 ILE A O 1
ATOM 2241 N N . SER A 1 284 ? -6.742 -1.045 16.469 1 69.88 284 SER A N 1
ATOM 2242 C CA . SER A 1 284 ? -7.348 -0.445 17.656 1 69.88 284 SER A CA 1
ATOM 2243 C C . SER A 1 284 ? -6.289 -0.05 18.688 1 69.88 284 SER A C 1
ATOM 2245 O O . SER A 1 284 ? -6.363 1.026 19.281 1 69.88 284 SER A O 1
ATOM 2247 N N . VAL A 1 285 ? -5.352 -0.87 18.734 1 69.5 285 VAL A N 1
ATOM 2248 C CA . VAL A 1 285 ? -4.27 -0.6 19.672 1 69.5 285 VAL A CA 1
ATOM 2249 C C . VAL A 1 285 ? -3.414 0.556 19.156 1 69.5 285 VAL A C 1
ATOM 2251 O O . VAL A 1 285 ? -3.045 1.45 19.922 1 69.5 285 VAL A O 1
ATOM 2254 N N . SER A 1 286 ? -3.158 0.472 17.844 1 65.62 286 SER A N 1
ATOM 2255 C CA . SER A 1 286 ? -2.328 1.51 17.234 1 65.62 286 SER A CA 1
ATOM 2256 C C . SER A 1 286 ? -3.02 2.867 17.281 1 65.62 286 SER A C 1
ATOM 2258 O O . SER A 1 286 ? -2.377 3.891 17.531 1 65.62 286 SER A O 1
ATOM 2260 N N . TYR A 1 287 ? -4.277 2.859 17.016 1 59.66 287 TYR A N 1
ATOM 2261 C CA . TYR A 1 287 ? -5.051 4.098 17.047 1 59.66 287 TYR A CA 1
ATOM 2262 C C . TYR A 1 287 ? -5.098 4.664 18.469 1 59.66 287 TYR A C 1
ATOM 2264 O O . TYR A 1 287 ? -5.031 5.879 18.656 1 59.66 287 TYR A O 1
ATOM 2272 N N . TRP A 1 288 ? -5.223 3.791 19.359 1 63.34 288 TRP A N 1
ATOM 2273 C CA . TRP A 1 288 ? -5.215 4.219 20.75 1 63.34 288 TRP A CA 1
ATOM 2274 C C . TRP A 1 288 ? -3.91 4.934 21.094 1 63.34 288 TRP A C 1
ATOM 2276 O O . TRP A 1 288 ? -3.924 5.996 21.719 1 63.34 288 TRP A O 1
ATOM 2286 N N . PHE A 1 289 ? -2.926 4.469 20.5 1 60.91 289 PHE A N 1
ATOM 2287 C CA . PHE A 1 289 ? -1.623 5.074 20.75 1 60.91 289 PHE A CA 1
ATOM 2288 C C . PHE A 1 289 ? -1.476 6.375 19.984 1 60.91 289 PHE A C 1
ATOM 2290 O O . PHE A 1 289 ? -0.896 7.344 20.484 1 60.91 289 PHE A O 1
ATOM 2297 N N . ALA A 1 290 ? -1.915 6.34 18.828 1 57.5 290 ALA A N 1
ATOM 2298 C CA . ALA A 1 290 ? -1.794 7.523 17.984 1 57.5 290 ALA A CA 1
ATOM 2299 C C . ALA A 1 290 ? -2.602 8.688 18.547 1 57.5 290 ALA A C 1
ATOM 2301 O O . ALA A 1 290 ? -2.127 9.828 18.578 1 57.5 290 ALA A O 1
ATOM 2302 N N . ILE A 1 291 ? -3.762 8.445 18.906 1 54.56 291 ILE A N 1
ATOM 2303 C CA . ILE A 1 291 ? -4.617 9.477 19.5 1 54.56 291 ILE A CA 1
ATOM 2304 C C . ILE A 1 291 ? -4.008 9.969 20.797 1 54.56 291 ILE A C 1
ATOM 2306 O O . ILE A 1 291 ? -4.004 11.172 21.078 1 54.56 291 ILE A O 1
ATOM 2310 N N . LYS A 1 292 ? -3.611 9.055 21.484 1 56.69 292 LYS A N 1
ATOM 2311 C CA . LYS A 1 292 ? -2.99 9.453 22.734 1 56.69 292 LYS A CA 1
ATOM 2312 C C . LYS A 1 292 ? -1.758 10.32 22.5 1 56.69 292 LYS A C 1
ATOM 2314 O O . LYS A 1 292 ? -1.519 11.289 23.219 1 56.69 292 LYS A O 1
ATOM 2319 N N . PHE A 1 293 ? -1.174 9.891 21.469 1 53.53 293 PHE A N 1
ATOM 2320 C CA . PHE A 1 293 ? 0.01 10.672 21.141 1 53.53 293 PHE A CA 1
ATOM 2321 C C . PHE A 1 293 ? -0.382 12.023 20.547 1 53.53 293 PHE A C 1
ATOM 2323 O O . PHE A 1 293 ? 0.268 13.039 20.812 1 53.53 293 PHE A O 1
ATOM 2330 N N . ALA A 1 294 ? -1.289 11.984 19.578 1 52 294 ALA A N 1
ATOM 2331 C CA . ALA A 1 294 ? -1.751 13.242 18.984 1 52 294 ALA A CA 1
ATOM 2332 C C . ALA A 1 294 ? -2.389 14.141 20.047 1 52 294 ALA A C 1
ATOM 2334 O O . ALA A 1 294 ? -2.225 15.359 20.016 1 52 294 ALA A O 1
ATOM 2335 N N . ASP A 1 295 ? -3.32 13.562 20.734 1 49.56 295 ASP A N 1
ATOM 2336 C CA . ASP A 1 295 ? -3.865 14.344 21.844 1 49.56 295 ASP A CA 1
ATOM 2337 C C . ASP A 1 295 ? -2.75 14.906 22.719 1 49.56 295 ASP A C 1
ATOM 2339 O O . ASP A 1 295 ? -2.875 16 23.266 1 49.56 295 ASP A O 1
ATOM 2343 N N . TYR A 1 296 ? -1.827 14.055 22.875 1 41.62 296 TYR A N 1
ATOM 2344 C CA . TYR A 1 296 ? -0.765 14.617 23.688 1 41.62 296 TYR A CA 1
ATOM 2345 C C . TYR A 1 296 ? -0.173 15.867 23.047 1 41.62 296 TYR A C 1
ATOM 2347 O O . TYR A 1 296 ? 0.346 16.75 23.734 1 41.62 296 TYR A O 1
ATOM 2355 N N . GLN A 1 297 ? -0.073 15.844 21.766 1 37.34 297 GLN A N 1
ATOM 2356 C CA . GLN A 1 297 ? 0.59 17 21.172 1 37.34 297 GLN A CA 1
ATOM 2357 C C . GLN A 1 297 ? -0.401 18.125 20.922 1 37.34 297 GLN A C 1
ATOM 2359 O O . GLN A 1 297 ? 0 19.266 20.656 1 37.34 297 GLN A O 1
ATOM 2364 N N . LEU A 1 298 ? -1.618 17.766 20.484 1 35.06 298 LEU A N 1
ATOM 2365 C CA . LEU A 1 298 ? -2.502 18.906 20.328 1 35.06 298 LEU A CA 1
ATOM 2366 C C . LEU A 1 298 ? -2.805 19.547 21.688 1 35.06 298 LEU A C 1
ATOM 2368 O O . LEU A 1 298 ? -3.219 20.719 21.734 1 35.06 298 LEU A O 1
ATOM 2372 N N . PHE A 1 299 ? -3.016 18.75 22.672 1 32.94 299 PHE A N 1
ATOM 2373 C CA . PHE A 1 299 ? -3.17 19.422 23.953 1 32.94 299 PHE A CA 1
ATOM 2374 C C . PHE A 1 299 ? -1.834 19.5 24.688 1 32.94 299 PHE A C 1
ATOM 2376 O O . PHE A 1 299 ? -1.052 18.562 24.672 1 32.94 299 PHE A O 1
ATOM 2383 N N . MET B 1 1 ? 31.484 39.656 1.235 1 31.55 1 MET B N 1
ATOM 2384 C CA . MET B 1 1 ? 30.203 39.094 0.816 1 31.55 1 MET B CA 1
ATOM 2385 C C . MET B 1 1 ? 30.344 37.688 0.266 1 31.55 1 MET B C 1
ATOM 2387 O O . MET B 1 1 ? 29.375 37.094 -0.159 1 31.55 1 MET B O 1
ATOM 2391 N N . LYS B 1 2 ? 31.453 37.406 -0.237 1 36.88 2 LYS B N 1
ATOM 2392 C CA . LYS B 1 2 ? 32.031 36.219 -0.879 1 36.88 2 LYS B CA 1
ATOM 2393 C C . LYS B 1 2 ? 32.188 35.062 0.114 1 36.88 2 LYS B C 1
ATOM 2395 O O . LYS B 1 2 ? 32.594 33.969 -0.263 1 36.88 2 LYS B O 1
ATOM 2400 N N . ARG B 1 3 ? 32.406 35.375 1.342 1 39.38 3 ARG B N 1
ATOM 2401 C CA . ARG B 1 3 ? 32.812 34.406 2.357 1 39.38 3 ARG B CA 1
ATOM 2402 C C . ARG B 1 3 ? 31.656 33.469 2.711 1 39.38 3 ARG B C 1
ATOM 2404 O O . ARG B 1 3 ? 31.844 32.5 3.457 1 39.38 3 ARG B O 1
ATOM 2411 N N . GLY B 1 4 ? 30.375 33.938 2.609 1 38.31 4 GLY B N 1
ATOM 2412 C CA . GLY B 1 4 ? 29.156 33.312 3.074 1 38.31 4 GLY B CA 1
ATOM 2413 C C . GLY B 1 4 ? 28.75 32.094 2.252 1 38.31 4 GLY B C 1
ATOM 2414 O O . GLY B 1 4 ? 27.75 31.438 2.547 1 38.31 4 GLY B O 1
ATOM 2415 N N . ARG B 1 5 ? 29.172 32.125 1.056 1 42 5 ARG B N 1
ATOM 2416 C CA . ARG B 1 5 ? 28.875 31.062 0.085 1 42 5 ARG B CA 1
ATOM 2417 C C . ARG B 1 5 ? 29.594 29.766 0.446 1 42 5 ARG B C 1
ATOM 2419 O O . ARG B 1 5 ? 29.203 28.688 -0.01 1 42 5 ARG B O 1
ATOM 2426 N N . MET B 1 6 ? 30.703 29.828 1.011 1 40.44 6 MET B N 1
ATOM 2427 C CA . MET B 1 6 ? 31.5 28.656 1.348 1 40.44 6 MET B CA 1
ATOM 2428 C C . MET B 1 6 ? 30.859 27.859 2.473 1 40.44 6 MET B C 1
ATOM 2430 O O . MET B 1 6 ? 31.328 26.781 2.83 1 40.44 6 MET B O 1
ATOM 2434 N N . ARG B 1 7 ? 30.188 28.422 3.416 1 43.56 7 ARG B N 1
ATOM 2435 C CA . ARG B 1 7 ? 29.609 27.766 4.574 1 43.56 7 ARG B CA 1
ATOM 2436 C C . ARG B 1 7 ? 28.391 26.938 4.172 1 43.56 7 ARG B C 1
ATOM 2438 O O . ARG B 1 7 ? 27.891 26.141 4.965 1 43.56 7 ARG B O 1
ATOM 2445 N N . GLU B 1 8 ? 27.75 27.203 3.127 1 45.78 8 GLU B N 1
ATOM 2446 C CA . GLU B 1 8 ? 26.594 26.453 2.639 1 45.78 8 GLU B CA 1
ATOM 2447 C C . GLU B 1 8 ? 27.016 25.172 1.938 1 45.78 8 GLU B C 1
ATOM 2449 O O . GLU B 1 8 ? 26.172 24.375 1.516 1 45.78 8 GLU B O 1
ATOM 2454 N N . LEU B 1 9 ? 28.234 25.047 1.539 1 46.41 9 LEU B N 1
ATOM 2455 C CA . LEU B 1 9 ? 28.781 23.906 0.798 1 46.41 9 LEU B CA 1
ATOM 2456 C C . LEU B 1 9 ? 28.609 22.609 1.581 1 46.41 9 LEU B C 1
ATOM 2458 O O . LEU B 1 9 ? 28.5 21.531 0.99 1 46.41 9 LEU B O 1
ATOM 2462 N N . PRO B 1 10 ? 28.828 22.703 2.852 1 47 10 PRO B N 1
ATOM 2463 C CA . PRO B 1 10 ? 28.859 21.406 3.553 1 47 10 PRO B CA 1
ATOM 2464 C C . PRO B 1 10 ? 27.531 20.656 3.463 1 47 10 PRO B C 1
ATOM 2466 O O . PRO B 1 10 ? 27.516 19.438 3.311 1 47 10 PRO B O 1
ATOM 2469 N N . LEU B 1 11 ? 26.562 21.359 3.826 1 47.69 11 LEU B N 1
ATOM 2470 C CA . LEU B 1 11 ? 25.297 20.625 3.855 1 47.69 11 LEU B CA 1
ATOM 2471 C C . LEU B 1 11 ? 24.938 20.125 2.465 1 47.69 11 LEU B C 1
ATOM 2473 O O . LEU B 1 11 ? 24.438 19 2.318 1 47.69 11 LEU B O 1
ATOM 2477 N N . HIS B 1 12 ? 25.266 20.938 1.436 1 53.19 12 HIS B N 1
ATOM 2478 C CA . HIS B 1 12 ? 25 20.484 0.072 1 53.19 12 HIS B CA 1
ATOM 2479 C C . HIS B 1 12 ? 25.828 19.25 -0.274 1 53.19 12 HIS B C 1
ATOM 2481 O O . HIS B 1 12 ? 25.344 18.359 -0.96 1 53.19 12 HIS B O 1
ATOM 2487 N N . LEU B 1 13 ? 27.047 19.312 0.169 1 53.34 13 LEU B N 1
ATOM 2488 C CA . LEU B 1 13 ? 27.891 18.141 -0.084 1 53.34 13 LEU B CA 1
ATOM 2489 C C . LEU B 1 13 ? 27.391 16.922 0.695 1 53.34 13 LEU B C 1
ATOM 2491 O O . LEU B 1 13 ? 27.531 15.789 0.245 1 53.34 13 LEU B O 1
ATOM 2495 N N . MET B 1 14 ? 26.891 17.234 1.772 1 51.94 14 MET B N 1
ATOM 2496 C CA . MET B 1 14 ? 26.375 16.125 2.566 1 51.94 14 MET B CA 1
ATOM 2497 C C . MET B 1 14 ? 25.141 15.516 1.918 1 51.94 14 MET B C 1
ATOM 2499 O O . MET B 1 14 ? 24.875 14.32 2.064 1 51.94 14 MET B O 1
ATOM 2503 N N . ILE B 1 15 ? 24.516 16.375 1.177 1 58.16 15 ILE B N 1
ATOM 2504 C CA . ILE B 1 15 ? 23.281 15.906 0.561 1 58.16 15 ILE B CA 1
ATOM 2505 C C . ILE B 1 15 ? 23.594 15.188 -0.751 1 58.16 15 ILE B C 1
ATOM 2507 O O . ILE B 1 15 ? 22.875 14.281 -1.163 1 58.16 15 ILE B O 1
ATOM 2511 N N . LEU B 1 16 ? 24.75 15.484 -1.312 1 59.97 16 LEU B N 1
ATOM 2512 C CA . LEU B 1 16 ? 25.109 14.953 -2.621 1 59.97 16 LEU B CA 1
ATOM 2513 C C . LEU B 1 16 ? 25.172 13.43 -2.59 1 59.97 16 LEU B C 1
ATOM 2515 O O . LEU B 1 16 ? 24.625 12.758 -3.471 1 59.97 16 LEU B O 1
ATOM 2519 N N . PRO B 1 17 ? 25.859 12.93 -1.638 1 56.69 17 PRO B N 1
ATOM 2520 C CA . PRO B 1 17 ? 25.891 11.469 -1.646 1 56.69 17 PRO B CA 1
ATOM 2521 C C . PRO B 1 17 ? 24.5 10.844 -1.55 1 56.69 17 PRO B C 1
ATOM 2523 O O . PRO B 1 17 ? 24.234 9.828 -2.191 1 56.69 17 PRO B O 1
ATOM 2526 N N . SER B 1 18 ? 23.75 11.578 -0.863 1 58.88 18 SER B N 1
ATOM 2527 C CA . SER B 1 18 ? 22.406 11.031 -0.678 1 58.88 18 SER B CA 1
ATOM 2528 C C . SER B 1 18 ? 21.594 11.117 -1.963 1 58.88 18 SER B C 1
ATOM 2530 O O . SER B 1 18 ? 20.859 10.18 -2.305 1 58.88 18 SER B O 1
ATOM 2532 N N . VAL B 1 19 ? 21.906 12.18 -2.629 1 61.91 19 VAL B N 1
ATOM 2533 C CA . VAL B 1 19 ? 21.188 12.367 -3.887 1 61.91 19 VAL B CA 1
ATOM 2534 C C . VAL B 1 19 ? 21.719 11.375 -4.93 1 61.91 19 VAL B C 1
ATOM 2536 O O . VAL B 1 19 ? 20.938 10.797 -5.688 1 61.91 19 VAL B O 1
ATOM 2539 N N . ILE B 1 20 ? 22.906 11.172 -4.91 1 60.38 20 ILE B N 1
ATOM 2540 C CA . ILE B 1 20 ? 23.484 10.219 -5.84 1 60.38 20 ILE B CA 1
ATOM 2541 C C . ILE B 1 20 ? 22.969 8.812 -5.543 1 60.38 20 ILE B C 1
ATOM 2543 O O . ILE B 1 20 ? 22.594 8.07 -6.453 1 60.38 20 ILE B O 1
ATOM 2547 N N . LEU B 1 21 ? 22.969 8.578 -4.375 1 59.88 21 LEU B N 1
ATOM 2548 C CA . LEU B 1 21 ? 22.469 7.266 -3.979 1 59.88 21 LEU B CA 1
ATOM 2549 C C . LEU B 1 21 ? 21 7.102 -4.348 1 59.88 21 LEU B C 1
ATOM 2551 O O . LEU B 1 21 ? 20.578 6.027 -4.781 1 59.88 21 LEU B O 1
ATOM 2555 N N . LEU B 1 22 ? 20.484 8.203 -4.211 1 61.84 22 LEU B N 1
ATOM 2556 C CA . LEU B 1 22 ? 19.062 8.18 -4.566 1 61.84 22 LEU B CA 1
ATOM 2557 C C . LEU B 1 22 ? 18.891 7.945 -6.062 1 61.84 22 LEU B C 1
ATOM 2559 O O . LEU B 1 22 ? 18.031 7.16 -6.477 1 61.84 22 LEU B O 1
ATOM 2563 N N . ILE B 1 23 ? 19.688 8.531 -6.77 1 59.69 23 ILE B N 1
ATOM 2564 C CA . ILE B 1 23 ? 19.609 8.383 -8.219 1 59.69 23 ILE B CA 1
ATOM 2565 C C . ILE B 1 23 ? 19.969 6.953 -8.617 1 59.69 23 ILE B C 1
ATOM 2567 O O . ILE B 1 23 ? 19.266 6.332 -9.422 1 59.69 23 ILE B O 1
ATOM 2571 N N . CYS B 1 24 ? 20.953 6.52 -8.008 1 59.44 24 CYS B N 1
ATOM 2572 C CA . CYS B 1 24 ? 21.391 5.164 -8.328 1 59.44 24 CYS B CA 1
ATOM 2573 C C . CYS B 1 24 ? 20.328 4.145 -7.945 1 59.44 24 CYS B C 1
ATOM 2575 O O . CYS B 1 24 ? 20.016 3.248 -8.727 1 59.44 24 CYS B O 1
ATOM 2577 N N . PHE B 1 25 ? 19.922 4.395 -6.852 1 59.62 25 PHE B N 1
ATOM 2578 C CA . PHE B 1 25 ? 18.922 3.457 -6.34 1 59.62 25 PHE B CA 1
ATOM 2579 C C . PHE B 1 25 ? 17.625 3.553 -7.133 1 59.62 25 PHE B C 1
ATOM 2581 O O . PHE B 1 25 ? 16.969 2.545 -7.367 1 59.62 25 PHE B O 1
ATOM 2588 N N . SER B 1 26 ? 17.406 4.711 -7.496 1 58.19 26 SER B N 1
ATOM 2589 C CA . SER B 1 26 ? 16.156 4.914 -8.203 1 58.19 26 SER B CA 1
ATOM 2590 C C . SER B 1 26 ? 16.25 4.434 -9.648 1 58.19 26 SER B C 1
ATOM 2592 O O . SER B 1 26 ? 15.281 3.906 -10.195 1 58.19 26 SER B O 1
ATOM 2594 N N . TYR B 1 27 ? 17.375 4.469 -10.156 1 62.06 27 TYR B N 1
ATOM 2595 C CA . TYR B 1 27 ? 17.484 4.262 -11.594 1 62.06 27 TYR B CA 1
ATOM 2596 C C . TYR B 1 27 ? 17.938 2.836 -11.906 1 62.06 27 TYR B C 1
ATOM 2598 O O . TYR B 1 27 ? 17.703 2.336 -13.016 1 62.06 27 TYR B O 1
ATOM 2606 N N . LEU B 1 28 ? 18.5 2.268 -11.086 1 64.19 28 LEU B N 1
ATOM 2607 C CA . LEU B 1 28 ? 19.047 0.945 -11.383 1 64.19 28 LEU B CA 1
ATOM 2608 C C . LEU B 1 28 ? 17.953 0.007 -11.875 1 64.19 28 LEU B C 1
ATOM 2610 O O . LEU B 1 28 ? 18.062 -0.583 -12.953 1 64.19 28 LEU B O 1
ATOM 2614 N N . PRO B 1 29 ? 16.938 -0.124 -11.125 1 61.16 29 PRO B N 1
ATOM 2615 C CA . PRO B 1 29 ? 15.906 -1.025 -11.648 1 61.16 29 PRO B CA 1
ATOM 2616 C C . PRO B 1 29 ? 15.227 -0.476 -12.898 1 61.16 29 PRO B C 1
ATOM 2618 O O . PRO B 1 29 ? 14.641 -1.238 -13.68 1 61.16 29 PRO B O 1
ATOM 2621 N N . MET B 1 30 ? 15.414 0.74 -13.07 1 66.88 30 MET B N 1
ATOM 2622 C CA . MET B 1 30 ? 14.852 1.363 -14.266 1 66.88 30 MET B CA 1
ATOM 2623 C C . MET B 1 30 ? 15.57 0.887 -15.523 1 66.88 30 MET B C 1
ATOM 2625 O O . MET B 1 30 ? 15.031 0.979 -16.625 1 66.88 30 MET B O 1
ATOM 2629 N N . GLY B 1 31 ? 16.703 0.356 -15.273 1 69.44 31 GLY B N 1
ATOM 2630 C CA . GLY B 1 31 ? 17.375 -0.271 -16.391 1 69.44 31 GLY B CA 1
ATOM 2631 C C . GLY B 1 31 ? 16.562 -1.378 -17.031 1 69.44 31 GLY B C 1
ATOM 2632 O O . GLY B 1 31 ? 16.688 -1.625 -18.234 1 69.44 31 GLY B O 1
ATOM 2633 N N . GLY B 1 32 ? 15.789 -1.95 -16.25 1 75.44 32 GLY B N 1
ATOM 2634 C CA . GLY B 1 32 ? 14.906 -2.98 -16.781 1 75.44 32 GLY B CA 1
ATOM 2635 C C . GLY B 1 32 ? 13.867 -2.441 -17.75 1 75.44 32 GLY B C 1
ATOM 2636 O O . GLY B 1 32 ? 13.312 -3.191 -18.547 1 75.44 32 GLY B O 1
ATOM 2637 N N . ILE B 1 33 ? 13.742 -1.162 -17.734 1 79.81 33 ILE B N 1
ATOM 2638 C CA . ILE B 1 33 ? 12.766 -0.53 -18.609 1 79.81 33 ILE B CA 1
ATOM 2639 C C . ILE B 1 33 ? 13.227 -0.639 -20.062 1 79.81 33 ILE B C 1
ATOM 2641 O O . ILE B 1 33 ? 12.414 -0.558 -20.984 1 79.81 33 ILE B O 1
ATOM 2645 N N . ILE B 1 34 ? 14.492 -0.89 -20.219 1 82.81 34 ILE B N 1
ATOM 2646 C CA . ILE B 1 34 ? 15.047 -1.01 -21.562 1 82.81 34 ILE B CA 1
ATOM 2647 C C . ILE B 1 34 ? 14.422 -2.209 -22.266 1 82.81 34 ILE B C 1
ATOM 2649 O O . ILE B 1 34 ? 14.414 -2.271 -23.5 1 82.81 34 ILE B O 1
ATOM 2653 N N . ILE B 1 35 ? 13.938 -3.092 -21.531 1 84.12 35 ILE B N 1
ATOM 2654 C CA . ILE B 1 35 ? 13.297 -4.297 -22.062 1 84.12 35 ILE B CA 1
ATOM 2655 C C . ILE B 1 35 ? 12.141 -3.908 -22.969 1 84.12 35 ILE B C 1
ATOM 2657 O O . ILE B 1 35 ? 11.852 -4.605 -23.953 1 84.12 35 ILE B O 1
ATOM 2661 N N . ALA B 1 36 ? 11.578 -2.783 -22.688 1 86.94 36 ALA B N 1
ATOM 2662 C CA . ALA B 1 36 ? 10.461 -2.305 -23.5 1 86.94 36 ALA B CA 1
ATOM 2663 C C . ALA B 1 36 ? 10.891 -2.021 -24.938 1 86.94 36 ALA B C 1
ATOM 2665 O O . ALA B 1 36 ? 10.062 -2.021 -25.844 1 86.94 36 ALA B O 1
ATOM 2666 N N . PHE B 1 37 ? 12.148 -1.862 -25.109 1 89.62 37 PHE B N 1
ATOM 2667 C CA . PHE B 1 37 ? 12.664 -1.468 -26.422 1 89.62 37 PHE B CA 1
ATOM 2668 C C . PHE B 1 37 ? 13.469 -2.6 -27.047 1 89.62 37 PHE B C 1
ATOM 2670 O O . PHE B 1 37 ? 14.188 -2.387 -28.031 1 89.62 37 PHE B O 1
ATOM 2677 N N . GLN B 1 38 ? 13.305 -3.752 -26.469 1 87.69 38 GLN B N 1
ATOM 2678 C CA . GLN B 1 38 ? 14.07 -4.902 -26.938 1 87.69 38 GLN B CA 1
ATOM 2679 C C . GLN B 1 38 ? 13.156 -6.082 -27.25 1 87.69 38 GLN B C 1
ATOM 2681 O O . GLN B 1 38 ? 12.016 -6.133 -26.797 1 87.69 38 GLN B O 1
ATOM 2686 N N . LYS B 1 39 ? 13.68 -6.93 -28.25 1 87.19 39 LYS B N 1
ATOM 2687 C CA . LYS B 1 39 ? 13.141 -8.289 -28.312 1 87.19 39 LYS B CA 1
ATOM 2688 C C . LYS B 1 39 ? 13.742 -9.172 -27.219 1 87.19 39 LYS B C 1
ATOM 2690 O O . LYS B 1 39 ? 14.609 -10 -27.5 1 87.19 39 LYS B O 1
ATOM 2695 N N . PHE B 1 40 ? 13.211 -9.039 -26.156 1 82.75 40 PHE B N 1
ATOM 2696 C CA . PHE B 1 40 ? 13.836 -9.555 -24.953 1 82.75 40 PHE B CA 1
ATOM 2697 C C . PHE B 1 40 ? 13.75 -11.078 -24.906 1 82.75 40 PHE B C 1
ATOM 2699 O O . PHE B 1 40 ? 12.672 -11.648 -25.062 1 82.75 40 PHE B O 1
ATOM 2706 N N . VAL B 1 41 ? 14.844 -11.609 -24.781 1 78.38 41 VAL B N 1
ATOM 2707 C CA . VAL B 1 41 ? 14.984 -13.047 -24.562 1 78.38 41 VAL B CA 1
ATOM 2708 C C . VAL B 1 41 ? 15.508 -13.305 -23.156 1 78.38 41 VAL B C 1
ATOM 2710 O O . VAL B 1 41 ? 16.672 -13.039 -22.859 1 78.38 41 VAL B O 1
ATOM 2713 N N . PRO B 1 42 ? 14.719 -13.82 -22.297 1 74.94 42 PRO B N 1
ATOM 2714 C CA . PRO B 1 42 ? 15.086 -13.984 -20.891 1 74.94 42 PRO B CA 1
ATOM 2715 C C . PRO B 1 42 ? 16.391 -14.758 -20.719 1 74.94 42 PRO B C 1
ATOM 2717 O O . PRO B 1 42 ? 17.188 -14.43 -19.828 1 74.94 42 PRO B O 1
ATOM 2720 N N . ALA B 1 43 ? 16.609 -15.641 -21.5 1 72.75 43 ALA B N 1
ATOM 2721 C CA . ALA B 1 43 ? 17.797 -16.5 -21.391 1 72.75 43 ALA B CA 1
ATOM 2722 C C . ALA B 1 43 ? 19.078 -15.695 -21.562 1 72.75 43 ALA B C 1
ATOM 2724 O O . ALA B 1 43 ? 20.125 -16.078 -21.031 1 72.75 43 ALA B O 1
ATOM 2725 N N . LYS B 1 44 ? 18.969 -14.602 -22.203 1 77.62 44 LYS B N 1
ATOM 2726 C CA . LYS B 1 44 ? 20.156 -13.805 -22.484 1 77.62 44 LYS B CA 1
ATOM 2727 C C . LYS B 1 44 ? 20.406 -12.781 -21.375 1 77.62 44 LYS B C 1
ATOM 2729 O O . LYS B 1 44 ? 21.484 -12.188 -21.297 1 77.62 44 LYS B O 1
ATOM 2734 N N . GLY B 1 45 ? 19.516 -12.656 -20.516 1 70.69 45 GLY B N 1
ATOM 2735 C CA . GLY B 1 45 ? 19.672 -11.68 -19.438 1 70.69 45 GLY B CA 1
ATOM 2736 C C . GLY B 1 45 ? 19.422 -10.25 -19.906 1 70.69 45 GLY B C 1
ATOM 2737 O O . GLY B 1 45 ? 19.484 -9.969 -21.109 1 70.69 45 GLY B O 1
ATOM 2738 N N . LEU B 1 46 ? 19.219 -9.312 -19.062 1 69.5 46 LEU B N 1
ATOM 2739 C CA . LEU B 1 46 ? 18.891 -7.926 -19.359 1 69.5 46 LEU B CA 1
ATOM 2740 C C . LEU B 1 46 ? 20.031 -7.234 -20.078 1 69.5 46 LEU B C 1
ATOM 2742 O O . LEU B 1 46 ? 19.812 -6.41 -20.969 1 69.5 46 LEU B O 1
ATOM 2746 N N . PHE B 1 47 ? 21.219 -7.59 -19.688 1 68.31 47 PHE B N 1
ATOM 2747 C CA . PHE B 1 47 ? 22.359 -6.883 -20.266 1 68.31 47 PHE B CA 1
ATOM 2748 C C . PHE B 1 47 ? 23.125 -7.777 -21.234 1 68.31 47 PHE B C 1
ATOM 2750 O O . PHE B 1 47 ? 24.266 -7.48 -21.594 1 68.31 47 PHE B O 1
ATOM 2757 N N . GLY B 1 48 ? 22.422 -8.75 -21.562 1 74.56 48 GLY B N 1
ATOM 2758 C CA . GLY B 1 48 ? 23.016 -9.594 -22.594 1 74.56 48 GLY B CA 1
ATOM 2759 C C . GLY B 1 48 ? 22.781 -9.07 -24 1 74.56 48 GLY B C 1
ATOM 2760 O O . GLY B 1 48 ? 22.438 -7.895 -24.172 1 74.56 48 GLY B O 1
ATOM 2761 N N . ASP B 1 49 ? 23.141 -9.891 -24.938 1 81.44 49 ASP B N 1
ATOM 2762 C CA . ASP B 1 49 ? 22.984 -9.516 -26.344 1 81.44 49 ASP B CA 1
ATOM 2763 C C . ASP B 1 49 ? 21.516 -9.508 -26.75 1 81.44 49 ASP B C 1
ATOM 2765 O O . ASP B 1 49 ? 21.031 -10.484 -27.328 1 81.44 49 ASP B O 1
ATOM 2769 N N . GLN B 1 50 ? 20.938 -8.461 -26.344 1 86.5 50 GLN B N 1
ATOM 2770 C CA . GLN B 1 50 ? 19.516 -8.289 -26.688 1 86.5 50 GLN B CA 1
ATOM 2771 C C . GLN B 1 50 ? 19.359 -7.426 -27.938 1 86.5 50 GLN B C 1
ATOM 2773 O O . GLN B 1 50 ? 20.109 -6.469 -28.141 1 86.5 50 GLN B O 1
ATOM 2778 N N . LYS B 1 51 ? 18.484 -7.836 -28.875 1 88.88 51 LYS B N 1
ATOM 2779 C CA . LYS B 1 51 ? 18.219 -7.062 -30.094 1 88.88 51 LYS B CA 1
ATOM 2780 C C . LYS B 1 51 ? 17.359 -5.832 -29.781 1 88.88 51 LYS B C 1
ATOM 2782 O O . LYS B 1 51 ? 16.297 -5.945 -29.156 1 88.88 51 LYS B O 1
ATOM 2787 N N . TRP B 1 52 ? 17.891 -4.684 -30.156 1 90.44 52 TRP B N 1
ATOM 2788 C CA . TRP B 1 52 ? 17.141 -3.438 -30.016 1 90.44 52 TRP B CA 1
ATOM 2789 C C . TRP B 1 52 ? 16.094 -3.303 -31.109 1 90.44 52 TRP B C 1
ATOM 2791 O O . TRP B 1 52 ? 16.422 -3.342 -32.312 1 90.44 52 TRP B O 1
ATOM 2801 N N . ILE B 1 53 ? 14.852 -3.139 -30.719 1 92 53 ILE B N 1
ATOM 2802 C CA . ILE B 1 53 ? 13.797 -3.086 -31.734 1 92 53 ILE B CA 1
ATOM 2803 C C . ILE B 1 53 ? 13.055 -1.754 -31.625 1 92 53 ILE B C 1
ATOM 2805 O O . ILE B 1 53 ? 11.977 -1.593 -32.188 1 92 53 ILE B O 1
ATOM 2809 N N . GLY B 1 54 ? 13.586 -0.85 -30.812 1 91.5 54 GLY B N 1
ATOM 2810 C CA . GLY B 1 54 ? 12.984 0.469 -30.703 1 91.5 54 GLY B CA 1
ATOM 2811 C C . GLY B 1 54 ? 11.586 0.437 -30.109 1 91.5 54 GLY B C 1
ATOM 2812 O O . GLY B 1 54 ? 11.375 -0.121 -29.031 1 91.5 54 GLY B O 1
ATOM 2813 N N . PHE B 1 55 ? 10.648 0.956 -31.016 1 93 55 PHE B N 1
ATOM 2814 C CA . PHE B 1 55 ? 9.297 1.117 -30.5 1 93 55 PHE B CA 1
ATOM 2815 C C . PHE B 1 55 ? 8.391 -0.007 -31 1 93 55 PHE B C 1
ATOM 2817 O O . PHE B 1 55 ? 7.168 0.089 -30.906 1 93 55 PHE B O 1
ATOM 2824 N N . ASP B 1 56 ? 8.914 -1.084 -31.422 1 92.69 56 ASP B N 1
ATOM 2825 C CA . ASP B 1 56 ? 8.141 -2.172 -32 1 92.69 56 ASP B CA 1
ATOM 2826 C C . ASP B 1 56 ? 7.16 -2.76 -31 1 92.69 56 ASP B C 1
ATOM 2828 O O . ASP B 1 56 ? 6.027 -3.094 -31.344 1 92.69 56 ASP B O 1
ATOM 2832 N N . ASN B 1 57 ? 7.645 -2.906 -29.797 1 92.56 57 ASN B N 1
ATOM 2833 C CA . ASN B 1 57 ? 6.758 -3.424 -28.766 1 92.56 57 ASN B CA 1
ATOM 2834 C C . ASN B 1 57 ? 5.566 -2.498 -28.531 1 92.56 57 ASN B C 1
ATOM 2836 O O . ASN B 1 57 ? 4.453 -2.961 -28.266 1 92.56 57 ASN B O 1
ATOM 2840 N N . PHE B 1 58 ? 5.82 -1.225 -28.672 1 92 58 PHE B N 1
ATOM 2841 C CA . PHE B 1 58 ? 4.762 -0.238 -28.5 1 92 58 PHE B CA 1
ATOM 2842 C C . PHE B 1 58 ? 3.783 -0.269 -29.656 1 92 58 PHE B C 1
ATOM 2844 O O . PHE B 1 58 ? 2.57 -0.182 -29.469 1 92 58 PHE B O 1
ATOM 2851 N N . ILE B 1 59 ? 4.324 -0.362 -30.75 1 91.88 59 ILE B N 1
ATOM 2852 C CA . ILE B 1 59 ? 3.494 -0.429 -31.953 1 91.88 59 ILE B CA 1
ATOM 2853 C C . ILE B 1 59 ? 2.625 -1.685 -31.906 1 91.88 59 ILE B C 1
ATOM 2855 O O . ILE B 1 59 ? 1.438 -1.636 -32.219 1 91.88 59 ILE B O 1
ATOM 2859 N N . TYR B 1 60 ? 3.234 -2.725 -31.547 1 90.44 60 TYR B N 1
ATOM 2860 C CA . TYR B 1 60 ? 2.5 -3.977 -31.391 1 90.44 60 TYR B CA 1
ATOM 2861 C C . TYR B 1 60 ? 1.354 -3.82 -30.406 1 90.44 60 TYR B C 1
ATOM 2863 O O . TYR B 1 60 ? 0.239 -4.281 -30.656 1 90.44 60 TYR B O 1
ATOM 2871 N N . LEU B 1 61 ? 1.638 -3.227 -29.391 1 88.31 61 LEU B N 1
ATOM 2872 C CA . LEU B 1 61 ? 0.654 -3 -28.344 1 88.31 61 LEU B CA 1
ATOM 2873 C C . LEU B 1 61 ? -0.546 -2.225 -28.875 1 88.31 61 LEU B C 1
ATOM 2875 O O . LEU B 1 61 ? -1.694 -2.6 -28.625 1 88.31 61 LEU B O 1
ATOM 2879 N N . PHE B 1 62 ? -0.311 -1.132 -29.594 1 89.88 62 PHE B N 1
ATOM 2880 C CA . PHE B 1 62 ? -1.375 -0.26 -30.078 1 89.88 62 PHE B CA 1
ATOM 2881 C C . PHE B 1 62 ? -2.154 -0.929 -31.203 1 89.88 62 PHE B C 1
ATOM 2883 O O . PHE B 1 62 ? -3.279 -0.53 -31.516 1 89.88 62 PHE B O 1
ATOM 2890 N N . ARG B 1 63 ? -1.584 -1.959 -31.734 1 89.44 63 ARG B N 1
ATOM 2891 C CA . ARG B 1 63 ? -2.248 -2.678 -32.812 1 89.44 63 ARG B CA 1
ATOM 2892 C C . ARG B 1 63 ? -3.135 -3.791 -32.281 1 89.44 63 ARG B C 1
ATOM 2894 O O . ARG B 1 63 ? -3.992 -4.316 -33 1 89.44 63 ARG B O 1
ATOM 2901 N N . LEU B 1 64 ? -2.889 -4.043 -31.031 1 88.75 64 LEU B N 1
ATOM 2902 C CA . LEU B 1 64 ? -3.75 -5.051 -30.422 1 88.75 64 LEU B CA 1
ATOM 2903 C C . LEU B 1 64 ? -5.176 -4.531 -30.266 1 88.75 64 LEU B C 1
ATOM 2905 O O . LEU B 1 64 ? -5.387 -3.439 -29.734 1 88.75 64 LEU B O 1
ATOM 2909 N N . PRO B 1 65 ? -6.102 -5.254 -30.781 1 85.38 65 PRO B N 1
ATOM 2910 C CA . PRO B 1 65 ? -7.488 -4.777 -30.781 1 85.38 65 PRO B CA 1
ATOM 2911 C C . PRO B 1 65 ? -8.031 -4.535 -29.375 1 85.38 65 PRO B C 1
ATOM 2913 O O . PRO B 1 65 ? -8.875 -3.658 -29.188 1 85.38 65 PRO B O 1
ATOM 2916 N N . ASN B 1 66 ? -7.551 -5.207 -28.438 1 88.62 66 ASN B N 1
ATOM 2917 C CA . ASN B 1 66 ? -8.156 -5.117 -27.125 1 88.62 66 ASN B CA 1
ATOM 2918 C C . ASN B 1 66 ? -7.398 -4.145 -26.219 1 88.62 66 ASN B C 1
ATOM 2920 O O . ASN B 1 66 ? -7.836 -3.857 -25.109 1 88.62 66 ASN B O 1
ATOM 2924 N N . PHE B 1 67 ? -6.402 -3.514 -26.75 1 90.44 67 PHE B N 1
ATOM 2925 C CA . PHE B 1 67 ? -5.57 -2.701 -25.859 1 90.44 67 PHE B CA 1
ATOM 2926 C C . PHE B 1 67 ? -6.305 -1.433 -25.438 1 90.44 67 PHE B C 1
ATOM 2928 O O . PHE B 1 67 ? -6.25 -1.034 -24.281 1 90.44 67 PHE B O 1
ATOM 2935 N N . MET B 1 68 ? -6.945 -0.79 -26.344 1 89.38 68 MET B N 1
ATOM 2936 C CA . MET B 1 68 ? -7.668 0.439 -26.031 1 89.38 68 MET B CA 1
ATOM 2937 C C . MET B 1 68 ? -8.789 0.17 -25.031 1 89.38 68 MET B C 1
ATOM 2939 O O . MET B 1 68 ? -9.086 1.014 -24.188 1 89.38 68 MET B O 1
ATOM 2943 N N . SER B 1 69 ? -9.398 -0.98 -25.188 1 93.19 69 SER B N 1
ATOM 2944 C CA . SER B 1 69 ? -10.445 -1.346 -24.234 1 93.19 69 SER B CA 1
ATOM 2945 C C . SER B 1 69 ? -9.867 -1.563 -22.844 1 93.19 69 SER B C 1
ATOM 2947 O O . SER B 1 69 ? -10.477 -1.166 -21.844 1 93.19 69 SER B O 1
ATOM 2949 N N . VAL B 1 70 ? -8.727 -2.139 -22.797 1 94.31 70 VAL B N 1
ATOM 2950 C CA . VAL B 1 70 ? -8.047 -2.385 -21.531 1 94.31 70 VAL B CA 1
ATOM 2951 C C . VAL B 1 70 ? -7.695 -1.057 -20.875 1 94.31 70 VAL B C 1
ATOM 2953 O O . VAL B 1 70 ? -7.859 -0.902 -19.656 1 94.31 70 VAL B O 1
ATOM 2956 N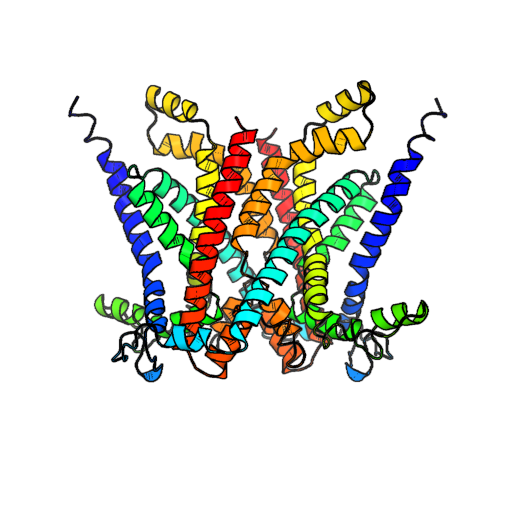 N . LEU B 1 71 ? -7.25 -0.14 -21.688 1 92 71 LEU B N 1
ATOM 2957 C CA . LEU B 1 71 ? -6.91 1.186 -21.188 1 92 71 LEU B CA 1
ATOM 2958 C C . LEU B 1 71 ? -8.148 1.896 -20.641 1 92 71 LEU B C 1
ATOM 2960 O O . LEU B 1 71 ? -8.109 2.473 -19.562 1 92 71 LEU B O 1
ATOM 2964 N N . TRP B 1 72 ? -9.148 1.811 -21.359 1 94 72 TRP B N 1
ATOM 2965 C CA . TRP B 1 72 ? -10.398 2.453 -20.953 1 94 72 TRP B CA 1
ATOM 2966 C C . TRP B 1 72 ? -10.961 1.805 -19.688 1 94 72 TRP B C 1
ATOM 2968 O O . TRP B 1 72 ? -11.422 2.498 -18.781 1 94 72 TRP B O 1
ATOM 2978 N N . ASN B 1 73 ? -10.984 0.496 -19.703 1 96.69 73 ASN B N 1
ATOM 2979 C CA . ASN B 1 73 ? -11.445 -0.218 -18.516 1 96.69 73 ASN B CA 1
ATOM 2980 C C . ASN B 1 73 ? -10.656 0.189 -17.281 1 96.69 73 ASN B C 1
ATOM 2982 O O . ASN B 1 73 ? -11.242 0.418 -16.219 1 96.69 73 ASN B O 1
ATOM 2986 N N . THR B 1 74 ? -9.375 0.285 -17.453 1 95.5 74 THR B N 1
ATOM 2987 C CA . THR B 1 74 ? -8.508 0.633 -16.344 1 95.5 74 THR B CA 1
ATOM 2988 C C . THR B 1 74 ? -8.828 2.027 -15.812 1 95.5 74 THR B C 1
ATOM 2990 O O . THR B 1 74 ? -8.992 2.217 -14.609 1 95.5 74 THR B O 1
ATOM 2993 N N . LEU B 1 75 ? -8.914 2.982 -16.719 1 93.5 75 LEU B N 1
ATOM 2994 C CA . LEU B 1 75 ? -9.18 4.367 -16.344 1 93.5 75 LEU B CA 1
ATOM 2995 C C . LEU B 1 75 ? -10.555 4.504 -15.711 1 93.5 75 LEU B C 1
ATOM 2997 O O . LEU B 1 75 ? -10.695 5.145 -14.664 1 93.5 75 LEU B O 1
ATOM 3001 N N . PHE B 1 76 ? -11.539 3.908 -16.328 1 96.69 76 PHE B N 1
ATOM 3002 C CA . PHE B 1 76 ? -12.914 4.008 -15.836 1 96.69 76 PHE B CA 1
ATOM 3003 C C . PHE B 1 76 ? -13.047 3.395 -14.453 1 96.69 76 PHE B C 1
ATOM 3005 O O . PHE B 1 76 ? -13.57 4.027 -13.531 1 96.69 76 PHE B O 1
ATOM 3012 N N . ILE B 1 77 ? -12.562 2.197 -14.297 1 97.25 77 ILE B N 1
ATOM 3013 C CA . ILE B 1 77 ? -12.703 1.469 -13.039 1 97.25 77 ILE B CA 1
ATOM 3014 C C . ILE B 1 77 ? -11.906 2.172 -11.945 1 97.25 77 ILE B C 1
ATOM 3016 O O . ILE B 1 77 ? -12.406 2.391 -10.844 1 97.25 77 ILE B O 1
ATOM 3020 N N . ALA B 1 78 ? -10.719 2.531 -12.258 1 95.62 78 ALA B N 1
ATOM 3021 C CA . ALA B 1 78 ? -9.859 3.184 -11.266 1 95.62 78 ALA B CA 1
ATOM 3022 C C . ALA B 1 78 ? -10.453 4.52 -10.828 1 95.62 78 ALA B C 1
ATOM 3024 O O . ALA B 1 78 ? -10.492 4.82 -9.633 1 95.62 78 ALA B O 1
ATOM 3025 N N . VAL B 1 79 ? -10.867 5.359 -11.766 1 94.12 79 VAL B N 1
ATOM 3026 C CA . VAL B 1 79 ? -11.391 6.684 -11.461 1 94.12 79 VAL B CA 1
ATOM 3027 C C . VAL B 1 79 ? -12.68 6.555 -10.648 1 94.12 79 VAL B C 1
ATOM 3029 O O . VAL B 1 79 ? -12.891 7.289 -9.68 1 94.12 79 VAL B O 1
ATOM 3032 N N . MET B 1 80 ? -13.523 5.625 -11.031 1 97.06 80 MET B N 1
ATOM 3033 C CA . MET B 1 80 ? -14.766 5.434 -10.297 1 97.06 80 MET B CA 1
ATOM 3034 C C . MET B 1 80 ? -14.492 4.926 -8.883 1 97.06 80 MET B C 1
ATOM 3036 O O . MET B 1 80 ? -15.156 5.34 -7.934 1 97.06 80 MET B O 1
ATOM 3040 N N . LYS B 1 81 ? -13.516 4.047 -8.75 1 96.69 81 LYS B N 1
ATOM 3041 C CA . LYS B 1 81 ? -13.125 3.576 -7.422 1 96.69 81 LYS B CA 1
ATOM 3042 C C . LYS B 1 81 ? -12.594 4.719 -6.566 1 96.69 81 LYS B C 1
ATOM 3044 O O . LYS B 1 81 ? -12.852 4.773 -5.363 1 96.69 81 LYS B O 1
ATOM 3049 N N . ILE B 1 82 ? -11.867 5.59 -7.211 1 94.19 82 ILE B N 1
ATOM 3050 C CA . ILE B 1 82 ? -11.328 6.742 -6.496 1 94.19 82 ILE B CA 1
ATOM 3051 C C . ILE B 1 82 ? -12.477 7.645 -6.039 1 94.19 82 ILE B C 1
ATOM 3053 O O . ILE B 1 82 ? -12.531 8.047 -4.871 1 94.19 82 ILE B O 1
ATOM 3057 N N . ILE B 1 83 ? -13.383 7.938 -6.922 1 96.25 83 ILE B N 1
ATOM 3058 C CA . ILE B 1 83 ? -14.484 8.844 -6.633 1 96.25 83 ILE B CA 1
ATOM 3059 C C . ILE B 1 83 ? -15.328 8.281 -5.488 1 96.25 83 ILE B C 1
ATOM 3061 O O . ILE B 1 83 ? -15.562 8.969 -4.488 1 96.25 83 ILE B O 1
ATOM 3065 N N . PHE B 1 84 ? -15.703 7.082 -5.582 1 96.69 84 PHE B N 1
ATOM 3066 C CA . PHE B 1 84 ? -16.578 6.496 -4.57 1 96.69 84 PHE B CA 1
ATOM 3067 C C . PHE B 1 84 ? -15.789 6.199 -3.295 1 96.69 84 PHE B C 1
ATOM 3069 O O . PHE B 1 84 ? -16.344 6.27 -2.193 1 96.69 84 PHE B O 1
ATOM 3076 N N . GLY B 1 85 ? -14.523 5.914 -3.465 1 95.12 85 GLY B N 1
ATOM 3077 C CA . GLY B 1 85 ? -13.68 5.656 -2.309 1 95.12 85 GLY B CA 1
ATOM 3078 C C . GLY B 1 85 ? -13.422 6.898 -1.474 1 95.12 85 GLY B C 1
ATOM 3079 O O . GLY B 1 85 ? -13.078 6.797 -0.294 1 95.12 85 GLY B O 1
ATOM 3080 N N . LEU B 1 86 ? -13.633 8.039 -2.09 1 94.69 86 LEU B N 1
ATOM 3081 C CA . LEU B 1 86 ? -13.438 9.305 -1.385 1 94.69 86 LEU B CA 1
ATOM 3082 C C . LEU B 1 86 ? -14.758 9.836 -0.847 1 94.69 86 LEU B C 1
ATOM 3084 O O . LEU B 1 86 ? -14.82 10.312 0.289 1 94.69 86 LEU B O 1
ATOM 3088 N N . LEU B 1 87 ? -15.805 9.695 -1.567 1 96.44 87 LEU B N 1
ATOM 3089 C CA . LEU B 1 87 ? -17.062 10.359 -1.268 1 96.44 87 LEU B CA 1
ATOM 3090 C C . LEU B 1 87 ? -17.891 9.555 -0.264 1 96.44 87 LEU B C 1
ATOM 3092 O O . LEU B 1 87 ? -18.438 10.117 0.687 1 96.44 87 LEU B O 1
ATOM 3096 N N . ILE B 1 88 ? -17.922 8.289 -0.444 1 94.56 88 ILE B N 1
ATOM 3097 C CA . ILE B 1 88 ? -18.781 7.461 0.387 1 94.56 88 ILE B CA 1
ATOM 3098 C C . ILE B 1 88 ? -18.297 7.5 1.836 1 94.56 88 ILE B C 1
ATOM 3100 O O . ILE B 1 88 ? -19.094 7.695 2.756 1 94.56 88 ILE B O 1
ATOM 3104 N N . PRO B 1 89 ? -17.047 7.363 2.078 1 94.81 89 PRO B N 1
ATOM 3105 C CA . PRO B 1 89 ? -16.578 7.434 3.463 1 94.81 89 PRO B CA 1
ATOM 3106 C C . PRO B 1 89 ? -16.891 8.773 4.129 1 94.81 89 PRO B C 1
ATOM 3108 O O . PRO B 1 89 ? -17.125 8.828 5.336 1 94.81 89 PRO B O 1
ATOM 3111 N N . ILE B 1 90 ? -16.859 9.875 3.385 1 95.44 90 ILE B N 1
ATOM 3112 C CA . ILE B 1 90 ? -17.203 11.188 3.928 1 95.44 90 ILE B CA 1
ATOM 3113 C C . ILE B 1 90 ? -18.656 11.18 4.418 1 95.44 90 ILE B C 1
ATOM 3115 O O . ILE B 1 90 ? -18.938 11.602 5.539 1 95.44 90 ILE B O 1
ATOM 3119 N N . VAL B 1 91 ? -19.516 10.68 3.594 1 93.62 91 VAL B N 1
ATOM 3120 C CA . VAL B 1 91 ? -20.938 10.633 3.908 1 93.62 91 VAL B CA 1
ATOM 3121 C C . VAL B 1 91 ? -21.172 9.758 5.133 1 93.62 91 VAL B C 1
ATOM 3123 O O . VAL B 1 91 ? -21.891 10.148 6.059 1 93.62 91 VAL B O 1
ATOM 3126 N N . VAL B 1 92 ? -20.547 8.633 5.176 1 91.5 92 VAL B N 1
ATOM 3127 C CA . VAL B 1 92 ? -20.766 7.688 6.266 1 91.5 92 VAL B CA 1
ATOM 3128 C C . VAL B 1 92 ? -20.156 8.242 7.555 1 91.5 92 VAL B C 1
ATOM 3130 O O . VAL B 1 92 ? -20.719 8.07 8.641 1 91.5 92 VAL B O 1
ATOM 3133 N N . ALA B 1 93 ? -19.016 8.875 7.441 1 92.69 93 ALA B N 1
ATOM 3134 C CA . ALA B 1 93 ? -18.391 9.477 8.609 1 92.69 93 ALA B CA 1
ATOM 3135 C C . ALA B 1 93 ? -19.297 10.531 9.25 1 92.69 93 ALA B C 1
ATOM 3137 O O . ALA B 1 93 ? -19.422 10.594 10.469 1 92.69 93 ALA B O 1
ATOM 3138 N N . ILE B 1 94 ? -19.859 11.367 8.453 1 91.75 94 ILE B N 1
ATOM 3139 C CA . ILE B 1 94 ? -20.75 12.422 8.93 1 91.75 94 ILE B CA 1
ATOM 3140 C C . ILE B 1 94 ? -21.984 11.805 9.594 1 91.75 94 ILE B C 1
ATOM 3142 O O . ILE B 1 94 ? -22.422 12.266 10.648 1 91.75 94 ILE B O 1
ATOM 3146 N N . LEU B 1 95 ? -22.516 10.719 8.961 1 89.19 95 LEU B N 1
ATOM 3147 C CA . LEU B 1 95 ? -23.688 10.047 9.516 1 89.19 95 LEU B CA 1
ATOM 3148 C C . LEU B 1 95 ? -23.359 9.406 10.859 1 89.19 95 LEU B C 1
ATOM 3150 O O . LEU B 1 95 ? -24.141 9.508 11.805 1 89.19 95 LEU B O 1
ATOM 3154 N N . ILE B 1 96 ? -22.25 8.781 10.938 1 88.19 96 ILE B N 1
ATOM 3155 C CA . ILE B 1 96 ? -21.859 8.117 12.172 1 88.19 96 ILE B CA 1
ATOM 3156 C C . ILE B 1 96 ? -21.594 9.156 13.258 1 88.19 96 ILE B C 1
ATOM 3158 O O . ILE B 1 96 ? -21.891 8.93 14.43 1 88.19 96 ILE B O 1
ATOM 3162 N N . ASN B 1 97 ? -21.031 10.258 12.812 1 86.81 97 ASN B N 1
ATOM 3163 C CA . ASN B 1 97 ? -20.75 11.328 13.758 1 86.81 97 ASN B CA 1
ATOM 3164 C C . ASN B 1 97 ? -22.031 11.852 14.414 1 86.81 97 ASN B C 1
ATOM 3166 O O . ASN B 1 97 ? -21.984 12.375 15.531 1 86.81 97 ASN B O 1
ATOM 3170 N N . GLU B 1 98 ? -23.109 11.688 13.805 1 84.56 98 GLU B N 1
ATOM 3171 C CA . GLU B 1 98 ? -24.391 12.172 14.305 1 84.56 98 GLU B CA 1
ATOM 3172 C C . GLU B 1 98 ? -25 11.195 15.305 1 84.56 98 GLU B C 1
ATOM 3174 O O . GLU B 1 98 ? -25.938 11.539 16.047 1 84.56 98 GLU B O 1
ATOM 3179 N N . VAL B 1 99 ? -24.484 10 15.297 1 83.06 99 VAL B N 1
ATOM 3180 C CA . VAL B 1 99 ? -25.016 9 16.219 1 83.06 99 VAL B CA 1
ATOM 3181 C C . VAL B 1 99 ? -24.641 9.367 17.656 1 83.06 99 VAL B C 1
ATOM 3183 O O . VAL B 1 99 ? -23.469 9.594 17.953 1 83.06 99 VAL B O 1
ATOM 3186 N N . LYS B 1 100 ? -25.562 9.414 18.531 1 81.38 100 LYS B N 1
ATOM 3187 C CA . LYS B 1 100 ? -25.359 9.875 19.891 1 81.38 100 LYS B CA 1
ATOM 3188 C C . LYS B 1 100 ? -24.875 8.742 20.797 1 81.38 100 LYS B C 1
ATOM 3190 O O . LYS B 1 100 ? -24.062 8.961 21.703 1 81.38 100 LYS B O 1
ATOM 3195 N N . ASN B 1 101 ? -25.406 7.555 20.516 1 84.88 101 ASN B N 1
ATOM 3196 C CA . ASN B 1 101 ? -25.047 6.41 21.344 1 84.88 101 ASN B CA 1
ATOM 3197 C C . ASN B 1 101 ? -23.641 5.902 21.016 1 84.88 101 ASN B C 1
ATOM 3199 O O . ASN B 1 101 ? -23.391 5.391 19.922 1 84.88 101 ASN B O 1
ATOM 3203 N N . ASN B 1 102 ? -22.797 5.926 21.953 1 83.94 102 ASN B N 1
ATOM 3204 C CA . ASN B 1 102 ? -21.391 5.578 21.75 1 83.94 102 ASN B CA 1
ATOM 3205 C C . ASN B 1 102 ? -21.219 4.09 21.469 1 83.94 102 ASN B C 1
ATOM 3207 O O . ASN B 1 102 ? -20.328 3.697 20.719 1 83.94 102 ASN B O 1
ATOM 3211 N N . THR B 1 103 ? -22.031 3.322 22.109 1 81.81 103 THR B N 1
ATOM 3212 C CA . THR B 1 103 ? -21.938 1.882 21.891 1 81.81 103 THR B CA 1
ATOM 3213 C C . THR B 1 103 ? -22.328 1.524 20.469 1 81.81 103 THR B C 1
ATOM 3215 O O . THR B 1 103 ? -21.672 0.698 19.828 1 81.81 103 THR B O 1
ATOM 3218 N N . LEU B 1 104 ? -23.375 2.133 20.031 1 81.19 104 LEU B N 1
ATOM 3219 C CA . LEU B 1 104 ? -23.812 1.91 18.656 1 81.19 104 LEU B CA 1
ATOM 3220 C C . LEU B 1 104 ? -22.781 2.434 17.672 1 81.19 104 LEU B C 1
ATOM 3222 O O . LEU B 1 104 ? -22.516 1.793 16.641 1 81.19 104 LEU B O 1
ATOM 3226 N N . LYS B 1 105 ? -22.25 3.555 17.969 1 84.31 105 LYS B N 1
ATOM 3227 C CA . LYS B 1 105 ? -21.219 4.148 17.125 1 84.31 105 LYS B CA 1
ATOM 3228 C C . LYS B 1 105 ? -20.031 3.207 16.953 1 84.31 105 LYS B C 1
ATOM 3230 O O . LYS B 1 105 ? -19.562 2.969 15.844 1 84.31 105 LYS B O 1
ATOM 3235 N N . ARG B 1 106 ? -19.641 2.682 17.984 1 80.62 106 ARG B N 1
ATOM 3236 C CA . ARG B 1 106 ? -18.5 1.771 17.984 1 80.62 106 ARG B CA 1
ATOM 3237 C C . ARG B 1 106 ? -18.828 0.483 17.234 1 80.62 106 ARG B C 1
ATOM 3239 O O . ARG B 1 106 ? -17.984 -0.063 16.531 1 80.62 106 ARG B O 1
ATOM 3246 N N . GLY B 1 107 ? -19.984 -0.014 17.469 1 80.31 107 GLY B N 1
ATOM 3247 C CA . GLY B 1 107 ? -20.422 -1.21 16.766 1 80.31 107 GLY B CA 1
ATOM 3248 C C . GLY B 1 107 ? -20.453 -1.033 15.266 1 80.31 107 GLY B C 1
ATOM 3249 O O . GLY B 1 107 ? -20 -1.905 14.523 1 80.31 107 GLY B O 1
ATOM 3250 N N . ILE B 1 108 ? -20.984 0.095 14.859 1 82.44 108 ILE B N 1
ATOM 3251 C CA . ILE B 1 108 ? -21.078 0.381 13.43 1 82.44 108 ILE B CA 1
ATOM 3252 C C . ILE B 1 108 ? -19.672 0.512 12.852 1 82.44 108 ILE B C 1
ATOM 3254 O O . ILE B 1 108 ? -19.375 -0.026 11.781 1 82.44 108 ILE B O 1
ATOM 3258 N N . GLN B 1 109 ? -18.812 1.196 13.492 1 82.06 109 GLN B N 1
ATOM 3259 C CA . GLN B 1 109 ? -17.438 1.407 13.039 1 82.06 109 GLN B CA 1
ATOM 3260 C C . GLN B 1 109 ? -16.719 0.079 12.867 1 82.06 109 GLN B C 1
ATOM 3262 O O . GLN B 1 109 ? -16 -0.121 11.875 1 82.06 109 GLN B O 1
ATOM 3267 N N . THR B 1 110 ? -16.906 -0.786 13.789 1 76.38 110 THR B N 1
ATOM 3268 C CA . THR B 1 110 ? -16.25 -2.086 13.727 1 76.38 110 THR B CA 1
ATOM 3269 C C . THR B 1 110 ? -16.781 -2.908 12.555 1 76.38 110 THR B C 1
ATOM 3271 O O . THR B 1 110 ? -16 -3.535 11.828 1 76.38 110 THR B O 1
ATOM 3274 N N . ALA B 1 111 ? -18.031 -2.883 12.383 1 79.5 111 ALA B N 1
ATOM 3275 C CA . ALA B 1 111 ? -18.688 -3.678 11.352 1 79.5 111 ALA B CA 1
ATOM 3276 C C . ALA B 1 111 ? -18.234 -3.234 9.953 1 79.5 111 ALA B C 1
ATOM 3278 O O . ALA B 1 111 ? -18.016 -4.066 9.07 1 79.5 111 ALA B O 1
ATOM 3279 N N . ILE B 1 112 ? -18.125 -1.943 9.805 1 84.12 112 ILE B N 1
ATOM 3280 C CA . ILE B 1 112 ? -17.859 -1.463 8.453 1 84.12 112 ILE B CA 1
ATOM 3281 C C . ILE B 1 112 ? -16.359 -1.526 8.188 1 84.12 112 ILE B C 1
ATOM 3283 O O . ILE B 1 112 ? -15.922 -1.491 7.027 1 84.12 112 ILE B O 1
ATOM 3287 N N . TYR B 1 113 ? -15.609 -1.653 9.227 1 81.06 113 TYR B N 1
ATOM 3288 C CA . TYR B 1 113 ? -14.164 -1.674 9.078 1 81.06 113 TYR B CA 1
ATOM 3289 C C . TYR B 1 113 ? -13.656 -3.09 8.828 1 81.06 113 TYR B C 1
ATOM 3291 O O . TYR B 1 113 ? -12.586 -3.283 8.25 1 81.06 113 TYR B O 1
ATOM 3299 N N . LEU B 1 114 ? -14.336 -4.074 9.133 1 78.44 114 LEU B N 1
ATOM 3300 C CA . LEU B 1 114 ? -13.922 -5.473 9.125 1 78.44 114 LEU B CA 1
ATOM 3301 C C . LEU B 1 114 ? -13.562 -5.926 7.711 1 78.44 114 LEU B C 1
ATOM 3303 O O . LEU B 1 114 ? -12.57 -6.629 7.516 1 78.44 114 LEU B O 1
ATOM 3307 N N . PRO B 1 115 ? -14.312 -5.543 6.699 1 83.25 115 PRO B N 1
ATOM 3308 C CA . PRO B 1 115 ? -14.031 -6.027 5.348 1 83.25 115 PRO B CA 1
ATOM 3309 C C . PRO B 1 115 ? -12.656 -5.59 4.84 1 83.25 115 PRO B C 1
ATOM 3311 O O . PRO B 1 115 ? -12.07 -6.254 3.98 1 83.25 115 PRO B O 1
ATOM 3314 N N . HIS B 1 116 ? -12.195 -4.523 5.359 1 85 116 HIS B N 1
ATOM 3315 C CA . HIS B 1 116 ? -10.938 -3.955 4.906 1 85 116 HIS B CA 1
ATOM 3316 C C . HIS B 1 116 ? -9.797 -4.957 5.062 1 85 116 HIS B C 1
ATOM 3318 O O . HIS B 1 116 ? -8.844 -4.949 4.277 1 85 116 HIS B O 1
ATOM 3324 N N . PHE B 1 117 ? -9.93 -5.883 5.898 1 78.31 117 PHE B N 1
ATOM 3325 C CA . PHE B 1 117 ? -8.82 -6.766 6.23 1 78.31 117 PHE B CA 1
ATOM 3326 C C . PHE B 1 117 ? -8.945 -8.094 5.5 1 78.31 117 PHE B C 1
ATOM 3328 O O . PHE B 1 117 ? -8.008 -8.906 5.5 1 78.31 117 PHE B O 1
ATOM 3335 N N . LEU B 1 118 ? -10.008 -8.312 4.973 1 81.12 118 LEU B N 1
ATOM 3336 C CA . LEU B 1 118 ? -10.188 -9.555 4.219 1 81.12 118 LEU B CA 1
ATOM 3337 C C . LEU B 1 118 ? -9.461 -9.484 2.879 1 81.12 118 LEU B C 1
ATOM 3339 O O . LEU B 1 118 ? -9.492 -8.453 2.205 1 81.12 118 LEU B O 1
ATOM 3343 N N . SER B 1 119 ? -8.742 -10.539 2.604 1 82.31 119 SER B N 1
ATOM 3344 C CA . SER B 1 119 ? -8.031 -10.594 1.329 1 82.31 119 SER B CA 1
ATOM 3345 C C . SER B 1 119 ? -9 -10.711 0.159 1 82.31 119 SER B C 1
ATOM 3347 O O . SER B 1 119 ? -10.109 -11.227 0.317 1 82.31 119 SER B O 1
ATOM 3349 N N . TRP B 1 120 ? -8.594 -10.211 -0.953 1 88.06 120 TRP B N 1
ATOM 3350 C CA . TRP B 1 120 ? -9.438 -10.344 -2.137 1 88.06 120 TRP B CA 1
ATOM 3351 C C . TRP B 1 120 ? -9.547 -11.797 -2.566 1 88.06 120 TRP B C 1
ATOM 3353 O O . TRP B 1 120 ? -10.477 -12.18 -3.279 1 88.06 120 TRP B O 1
ATOM 3363 N N . VAL B 1 121 ? -8.625 -12.594 -2.168 1 82.5 121 VAL B N 1
ATOM 3364 C CA . VAL B 1 121 ? -8.75 -14.023 -2.445 1 82.5 121 VAL B CA 1
ATOM 3365 C C . VAL B 1 121 ? -9.984 -14.578 -1.743 1 82.5 121 VAL B C 1
ATOM 3367 O O . VAL B 1 121 ? -10.773 -15.312 -2.346 1 82.5 121 VAL B O 1
ATOM 3370 N N . VAL B 1 122 ? -10.109 -14.25 -0.517 1 81.75 122 VAL B N 1
ATOM 3371 C CA . VAL B 1 122 ? -11.242 -14.695 0.284 1 81.75 122 VAL B CA 1
ATOM 3372 C C . VAL B 1 122 ? -12.523 -14.008 -0.195 1 81.75 122 VAL B C 1
ATOM 3374 O O . VAL B 1 122 ? -13.539 -14.672 -0.436 1 81.75 122 VAL B O 1
ATOM 3377 N N . LEU B 1 123 ? -12.414 -12.734 -0.409 1 88.62 123 LEU B N 1
ATOM 3378 C CA . LEU B 1 123 ? -13.594 -11.961 -0.793 1 88.62 123 LEU B CA 1
ATOM 3379 C C . LEU B 1 123 ? -14.047 -12.328 -2.201 1 88.62 123 LEU B C 1
ATOM 3381 O O . LEU B 1 123 ? -15.242 -12.32 -2.494 1 88.62 123 LEU B O 1
ATOM 3385 N N . GLY B 1 124 ? -13.07 -12.547 -3.018 1 88.06 124 GLY B N 1
ATOM 3386 C CA . GLY B 1 124 ? -13.43 -12.992 -4.355 1 88.06 124 GLY B CA 1
ATOM 3387 C C . GLY B 1 124 ? -14.289 -14.242 -4.355 1 88.06 124 GLY B C 1
ATOM 3388 O O . GLY B 1 124 ? -15.289 -14.305 -5.066 1 88.06 124 GLY B O 1
ATOM 3389 N N . GLY B 1 125 ? -13.867 -15.211 -3.561 1 83.38 125 GLY B N 1
ATOM 3390 C CA . GLY B 1 125 ? -14.656 -16.422 -3.428 1 83.38 125 GLY B CA 1
ATOM 3391 C C . GLY B 1 125 ? -16.047 -16.172 -2.881 1 83.38 125 GLY B C 1
ATOM 3392 O O . GLY B 1 125 ? -17.016 -16.75 -3.365 1 83.38 125 GLY B O 1
ATOM 3393 N N . ILE B 1 126 ? -16.109 -15.344 -1.924 1 84.06 126 ILE B N 1
ATOM 3394 C CA . ILE B 1 126 ? -17.391 -15.023 -1.292 1 84.06 126 ILE B CA 1
ATOM 3395 C C . ILE B 1 126 ? -18.297 -14.328 -2.301 1 84.06 126 ILE B C 1
ATOM 3397 O O . ILE B 1 126 ? -19.484 -14.688 -2.43 1 84.06 126 ILE B O 1
ATOM 3401 N N . PHE B 1 127 ? -17.781 -13.406 -3.047 1 90.25 127 PHE B N 1
ATOM 3402 C CA . PHE B 1 127 ? -18.594 -12.656 -3.99 1 90.25 127 PHE B CA 1
ATOM 3403 C C . PHE B 1 127 ? -19 -13.531 -5.168 1 90.25 127 PHE B C 1
ATOM 3405 O O . PHE B 1 127 ? -20.094 -13.367 -5.711 1 90.25 127 PHE B O 1
ATOM 3412 N N . ILE B 1 128 ? -18.156 -14.406 -5.543 1 88.69 128 ILE B N 1
ATOM 3413 C CA . ILE B 1 128 ? -18.516 -15.328 -6.617 1 88.69 128 ILE B CA 1
ATOM 3414 C C . ILE B 1 128 ? -19.734 -16.156 -6.215 1 88.69 128 ILE B C 1
ATOM 3416 O O . ILE B 1 128 ? -20.609 -16.406 -7.039 1 88.69 128 ILE B O 1
ATOM 3420 N N . ASP B 1 129 ? -19.797 -16.469 -5 1 84.31 129 ASP B N 1
ATOM 3421 C CA . ASP B 1 129 ? -20.922 -17.25 -4.508 1 84.31 129 ASP B CA 1
ATOM 3422 C C . ASP B 1 129 ? -22.172 -16.391 -4.336 1 84.31 129 ASP B C 1
ATOM 3424 O O . ASP B 1 129 ? -23.25 -16.75 -4.793 1 84.31 129 ASP B O 1
ATOM 3428 N N . ILE B 1 130 ? -22.031 -15.266 -3.732 1 87.19 130 ILE B N 1
ATOM 3429 C CA . ILE B 1 130 ? -23.156 -14.391 -3.391 1 87.19 130 ILE B CA 1
ATOM 3430 C C . ILE B 1 130 ? -23.766 -13.828 -4.668 1 87.19 130 ILE B C 1
ATOM 3432 O O . ILE B 1 130 ? -24.984 -13.617 -4.734 1 87.19 130 ILE B O 1
ATOM 3436 N N . LEU B 1 131 ? -22.922 -13.695 -5.652 1 91.56 131 LEU B N 1
ATOM 3437 C CA . LEU B 1 131 ? -23.375 -13.031 -6.871 1 91.56 131 LEU B CA 1
ATOM 3438 C C . LEU B 1 131 ? -23.641 -14.047 -7.977 1 91.56 131 LEU B C 1
ATOM 3440 O O . LEU B 1 131 ? -23.812 -13.68 -9.141 1 91.56 131 LEU B O 1
ATOM 3444 N N . ALA B 1 132 ? -23.703 -15.266 -7.574 1 90.06 132 ALA B N 1
ATOM 3445 C CA . ALA B 1 132 ? -23.953 -16.312 -8.555 1 90.06 132 ALA B CA 1
ATOM 3446 C C . ALA B 1 132 ? -25.297 -16.109 -9.25 1 90.06 132 ALA B C 1
ATOM 3448 O O . ALA B 1 132 ? -26.266 -15.711 -8.609 1 90.06 132 ALA B O 1
ATOM 3449 N N . PRO B 1 133 ? -25.312 -16.328 -10.539 1 88.44 133 PRO B N 1
ATOM 3450 C CA . PRO B 1 133 ? -26.562 -16.094 -11.273 1 88.44 133 PRO B CA 1
ATOM 3451 C C . PRO B 1 133 ? -27.656 -17.094 -10.891 1 88.44 133 PRO B C 1
ATOM 3453 O O . PRO B 1 133 ? -28.844 -16.75 -10.961 1 88.44 133 PRO B O 1
ATOM 3456 N N . GLY B 1 134 ? -27.406 -18.234 -10.531 1 83.25 134 GLY B N 1
ATOM 3457 C CA . GLY B 1 134 ? -28.422 -19.234 -10.219 1 83.25 134 GLY B CA 1
ATOM 3458 C C . GLY B 1 134 ? -28.938 -19.125 -8.797 1 83.25 134 GLY B C 1
ATOM 3459 O O . GLY B 1 134 ? -30.062 -18.688 -8.562 1 83.25 134 GLY B O 1
ATOM 3460 N N . ASP B 1 135 ? -28.172 -19.266 -7.855 1 81.12 135 ASP B N 1
ATOM 3461 C CA . ASP B 1 135 ? -28.609 -19.391 -6.469 1 81.12 135 ASP B CA 1
ATOM 3462 C C . ASP B 1 135 ? -27.906 -18.375 -5.57 1 81.12 135 ASP B C 1
ATOM 3464 O O . ASP B 1 135 ? -27.891 -18.531 -4.348 1 81.12 135 ASP B O 1
ATOM 3468 N N . GLY B 1 136 ? -27.391 -17.391 -6.199 1 86.81 136 GLY B N 1
ATOM 3469 C CA . GLY B 1 136 ? -26.75 -16.375 -5.379 1 86.81 136 GLY B CA 1
ATOM 3470 C C . GLY B 1 136 ? -27.734 -15.562 -4.559 1 86.81 136 GLY B C 1
ATOM 3471 O O . GLY B 1 136 ? -28.859 -15.32 -4.988 1 86.81 136 GLY B O 1
ATOM 3472 N N . LEU B 1 137 ? -27.344 -15.094 -3.443 1 83.75 137 LEU B N 1
ATOM 3473 C CA . LEU B 1 137 ? -28.188 -14.367 -2.496 1 83.75 137 LEU B CA 1
ATOM 3474 C C . LEU B 1 137 ? -28.75 -13.102 -3.129 1 83.75 137 LEU B C 1
ATOM 3476 O O . LEU B 1 137 ? -29.938 -12.781 -2.941 1 83.75 137 LEU B O 1
ATOM 3480 N N . ILE B 1 138 ? -27.953 -12.391 -3.859 1 88.56 138 ILE B N 1
ATOM 3481 C CA . ILE B 1 138 ? -28.375 -11.117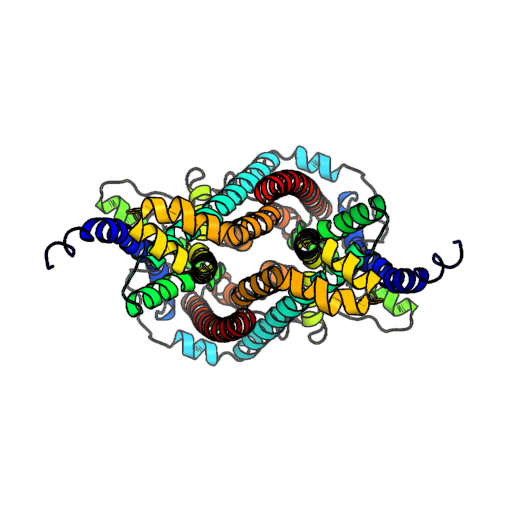 -4.426 1 88.56 138 ILE B CA 1
ATOM 3482 C C . ILE B 1 138 ? -29.438 -11.359 -5.508 1 88.56 138 ILE B C 1
ATOM 3484 O O . ILE B 1 138 ? -30.422 -10.641 -5.59 1 88.56 138 ILE B O 1
ATOM 3488 N N . ASN B 1 139 ? -29.172 -12.344 -6.234 1 91.56 139 ASN B N 1
ATOM 3489 C CA . ASN B 1 139 ? -30.141 -12.648 -7.273 1 91.56 139 ASN B CA 1
ATOM 3490 C C . ASN B 1 139 ? -31.438 -13.195 -6.68 1 91.56 139 ASN B C 1
ATOM 3492 O O . ASN B 1 139 ? -32.531 -12.992 -7.234 1 91.56 139 ASN B O 1
ATOM 3496 N N . GLN B 1 140 ? -31.359 -13.852 -5.57 1 87.88 140 GLN B N 1
ATOM 3497 C CA . GLN B 1 140 ? -32.562 -14.281 -4.875 1 87.88 140 GLN B CA 1
ATOM 3498 C C . GLN B 1 140 ? -33.406 -13.078 -4.434 1 87.88 140 GLN B C 1
ATOM 3500 O O . GLN B 1 140 ? -34.625 -13.102 -4.527 1 87.88 140 GLN B O 1
ATOM 3505 N N . VAL B 1 141 ? -32.75 -12.109 -3.965 1 87.31 141 VAL B N 1
ATOM 3506 C CA . VAL B 1 141 ? -33.438 -10.891 -3.549 1 87.31 141 VAL B CA 1
ATOM 3507 C C . VAL B 1 141 ? -34.031 -10.195 -4.766 1 87.31 141 VAL B C 1
ATOM 3509 O O . VAL B 1 141 ? -35.156 -9.703 -4.715 1 87.31 141 VAL B O 1
ATOM 3512 N N . ILE B 1 142 ? -33.281 -10.102 -5.809 1 92.38 142 ILE B N 1
ATOM 3513 C CA . ILE B 1 142 ? -33.781 -9.469 -7.035 1 92.38 142 ILE B CA 1
ATOM 3514 C C . ILE B 1 142 ? -35.031 -10.195 -7.527 1 92.38 142 ILE B C 1
ATOM 3516 O O . ILE B 1 142 ? -36 -9.555 -7.883 1 92.38 142 ILE B O 1
ATOM 3520 N N . LYS B 1 143 ? -34.969 -11.461 -7.473 1 93.06 143 LYS B N 1
ATOM 3521 C CA . LYS B 1 143 ? -36.094 -12.266 -7.902 1 93.06 143 LYS B CA 1
ATOM 3522 C C . LYS B 1 143 ? -37.312 -12.047 -6.98 1 93.06 143 LYS B C 1
ATOM 3524 O O . LYS B 1 143 ? -38.438 -12.016 -7.438 1 93.06 143 LYS B O 1
ATOM 3529 N N . ALA B 1 144 ? -37.062 -11.969 -5.766 1 92.31 144 ALA B N 1
ATOM 3530 C CA . ALA B 1 144 ? -38.125 -11.758 -4.789 1 92.31 144 ALA B CA 1
ATOM 3531 C C . ALA B 1 144 ? -38.875 -10.453 -5.07 1 92.31 144 ALA B C 1
ATOM 3533 O O . ALA B 1 144 ? -40.094 -10.352 -4.805 1 92.31 144 ALA B O 1
ATOM 3534 N N . PHE B 1 145 ? -38.219 -9.508 -5.641 1 94.25 145 PHE B N 1
ATOM 3535 C CA . PHE B 1 145 ? -38.844 -8.227 -5.949 1 94.25 145 PHE B CA 1
ATOM 3536 C C . PHE B 1 145 ? -39.312 -8.195 -7.395 1 94.25 145 PHE B C 1
ATOM 3538 O O . PHE B 1 145 ? -39.688 -7.133 -7.91 1 94.25 145 PHE B O 1
ATOM 3545 N N . GLY B 1 146 ? -39.219 -9.289 -8.047 1 93.25 146 GLY B N 1
ATOM 3546 C CA . GLY B 1 146 ? -39.812 -9.43 -9.375 1 93.25 146 GLY B CA 1
ATOM 3547 C C . GLY B 1 146 ? -38.812 -9.156 -10.492 1 93.25 146 GLY B C 1
ATOM 3548 O O . GLY B 1 146 ? -39.188 -9.047 -11.656 1 93.25 146 GLY B O 1
ATOM 3549 N N . GLY B 1 147 ? -37.625 -9.102 -10.188 1 94.5 147 GLY B N 1
ATOM 3550 C CA . GLY B 1 147 ? -36.594 -8.836 -11.195 1 94.5 147 GLY B CA 1
ATOM 3551 C C . GLY B 1 147 ? -36.031 -10.102 -11.797 1 94.5 147 GLY B C 1
ATOM 3552 O O . GLY B 1 147 ? -36.312 -11.211 -11.352 1 94.5 147 GLY B O 1
ATOM 3553 N N . GLN B 1 148 ? -35.219 -9.898 -12.852 1 94.94 148 GLN B N 1
ATOM 3554 C CA . GLN B 1 148 ? -34.5 -11 -13.477 1 94.94 148 GLN B CA 1
ATOM 3555 C C . GLN B 1 148 ? -33.094 -11.109 -12.93 1 94.94 148 GLN B C 1
ATOM 3557 O O . GLN B 1 148 ? -32.438 -10.094 -12.656 1 94.94 148 GLN B O 1
ATOM 3562 N N . PRO B 1 149 ? -32.656 -12.359 -12.875 1 95.06 149 PRO B N 1
ATOM 3563 C CA . PRO B 1 149 ? -31.297 -12.539 -12.375 1 95.06 149 PRO B CA 1
ATOM 3564 C C . PRO B 1 149 ? -30.25 -11.852 -13.242 1 95.06 149 PRO B C 1
ATOM 3566 O O . PRO B 1 149 ? -30.391 -11.812 -14.469 1 95.06 149 PRO B O 1
ATOM 3569 N N . ILE B 1 150 ? -29.312 -11.375 -12.562 1 95.94 150 ILE B N 1
ATOM 3570 C CA . ILE B 1 150 ? -28.219 -10.672 -13.227 1 95.94 150 ILE B CA 1
ATOM 3571 C C . ILE B 1 150 ? -26.938 -11.5 -13.117 1 95.94 150 ILE B C 1
ATOM 3573 O O . ILE B 1 150 ? -26.656 -12.086 -12.07 1 95.94 150 ILE B O 1
ATOM 3577 N N . PHE B 1 151 ? -26.203 -11.609 -14.234 1 96.62 151 PHE B N 1
ATOM 3578 C CA . PHE B 1 151 ? -24.906 -12.258 -14.25 1 96.62 151 PHE B CA 1
ATOM 3579 C C . PHE B 1 151 ? -23.797 -11.25 -13.969 1 96.62 151 PHE B C 1
ATOM 3581 O O . PHE B 1 151 ? -23 -10.938 -14.859 1 96.62 151 PHE B O 1
ATOM 3588 N N . PHE B 1 152 ? -23.641 -10.883 -12.758 1 96.81 152 PHE B N 1
ATOM 3589 C CA . PHE B 1 152 ? -22.781 -9.789 -12.32 1 96.81 152 PHE B CA 1
ATOM 3590 C C . PHE B 1 152 ? -21.328 -10.031 -12.75 1 96.81 152 PHE B C 1
ATOM 3592 O O . PHE B 1 152 ? -20.625 -9.086 -13.102 1 96.81 152 PHE B O 1
ATOM 3599 N N . LEU B 1 153 ? -20.922 -11.312 -12.734 1 96.19 153 LEU B N 1
ATOM 3600 C CA . LEU B 1 153 ? -19.5 -11.609 -12.922 1 96.19 153 LEU B CA 1
ATOM 3601 C C . LEU B 1 153 ? -19.234 -12.086 -14.344 1 96.19 153 LEU B C 1
ATOM 3603 O O . LEU B 1 153 ? -18.078 -12.25 -14.734 1 96.19 153 LEU B O 1
ATOM 3607 N N . GLY B 1 154 ? -20.297 -12.242 -15.148 1 96 154 GLY B N 1
ATOM 3608 C CA . GLY B 1 154 ? -20.109 -12.773 -16.484 1 96 154 GLY B CA 1
ATOM 3609 C C . GLY B 1 154 ? -20.656 -11.859 -17.562 1 96 154 GLY B C 1
ATOM 3610 O O . GLY B 1 154 ? -20.438 -12.102 -18.766 1 96 154 GLY B O 1
ATOM 3611 N N . ASP B 1 155 ? -21.312 -10.812 -17.094 1 97.06 155 ASP B N 1
ATOM 3612 C CA . ASP B 1 155 ? -21.891 -9.852 -18.031 1 97.06 155 ASP B CA 1
ATOM 3613 C C . ASP B 1 155 ? -21.062 -8.578 -18.109 1 97.06 155 ASP B C 1
ATOM 3615 O O . ASP B 1 155 ? -20.844 -7.914 -17.094 1 97.06 155 ASP B O 1
ATOM 3619 N N . ASN B 1 156 ? -20.688 -8.203 -19.359 1 96.88 156 ASN B N 1
ATOM 3620 C CA . ASN B 1 156 ? -19.812 -7.051 -19.594 1 96.88 156 ASN B CA 1
ATOM 3621 C C . ASN B 1 156 ? -20.484 -5.75 -19.156 1 96.88 156 ASN B C 1
ATOM 3623 O O . ASN B 1 156 ? -19.797 -4.773 -18.844 1 96.88 156 ASN B O 1
ATOM 3627 N N . LYS B 1 157 ? -21.719 -5.723 -19.094 1 96.5 157 LYS B N 1
ATOM 3628 C CA . LYS B 1 157 ? -22.438 -4.516 -18.703 1 96.5 157 LYS B CA 1
ATOM 3629 C C . LYS B 1 157 ? -22.359 -4.289 -17.188 1 96.5 157 LYS B C 1
ATOM 3631 O O . LYS B 1 157 ? -22.266 -3.148 -16.734 1 96.5 157 LYS B O 1
ATOM 3636 N N . TRP B 1 158 ? -22.281 -5.363 -16.453 1 97.25 158 TRP B N 1
ATOM 3637 C CA . TRP B 1 158 ? -22.422 -5.262 -15 1 97.25 158 TRP B CA 1
ATOM 3638 C C . TRP B 1 158 ? -21.062 -5.395 -14.312 1 97.25 158 TRP B C 1
ATOM 3640 O O . TRP B 1 158 ? -20.859 -4.867 -13.219 1 97.25 158 TRP B O 1
ATOM 3650 N N . PHE B 1 159 ? -20.172 -6.051 -14.953 1 97.94 159 PHE B N 1
ATOM 3651 C CA . PHE B 1 159 ? -18.953 -6.484 -14.289 1 97.94 159 PHE B CA 1
ATOM 3652 C C . PHE B 1 159 ? -18.156 -5.285 -13.797 1 97.94 159 PHE B C 1
ATOM 3654 O O . PHE B 1 159 ? -17.688 -5.27 -12.656 1 97.94 159 PHE B O 1
ATOM 3661 N N . PRO B 1 160 ? -18 -4.172 -14.633 1 98.06 160 PRO B N 1
ATOM 3662 C CA . PRO B 1 160 ? -17.234 -3.031 -14.125 1 98.06 160 PRO B CA 1
ATOM 3663 C C . PRO B 1 160 ? -17.875 -2.412 -12.875 1 98.06 160 PRO B C 1
ATOM 3665 O O . PRO B 1 160 ? -17.156 -2.041 -11.938 1 98.06 160 PRO B O 1
ATOM 3668 N N . PHE B 1 161 ? -19.109 -2.385 -12.836 1 97.94 161 PHE B N 1
ATOM 3669 C CA . PHE B 1 161 ? -19.797 -1.809 -11.695 1 97.94 161 PHE B CA 1
ATOM 3670 C C . PHE B 1 161 ? -19.703 -2.729 -10.484 1 97.94 161 PHE B C 1
ATOM 3672 O O . PHE B 1 161 ? -19.641 -2.26 -9.344 1 97.94 161 PHE B O 1
ATOM 3679 N N . THR B 1 162 ? -19.703 -4.008 -10.812 1 97.56 162 THR B N 1
ATOM 3680 C CA . THR B 1 162 ? -19.531 -4.977 -9.742 1 97.56 162 THR B CA 1
ATOM 3681 C C . THR B 1 162 ? -18.172 -4.793 -9.07 1 97.56 162 THR B C 1
ATOM 3683 O O . THR B 1 162 ? -18.062 -4.844 -7.84 1 97.56 162 THR B O 1
ATOM 3686 N N . LEU B 1 163 ? -17.125 -4.566 -9.883 1 97.94 163 LEU B N 1
ATOM 3687 C CA . LEU B 1 163 ? -15.797 -4.312 -9.344 1 97.94 163 LEU B CA 1
ATOM 3688 C C . LEU B 1 163 ? -15.789 -3.064 -8.469 1 97.94 163 LEU B C 1
ATOM 3690 O O . LEU B 1 163 ? -15.219 -3.068 -7.379 1 97.94 163 LEU B O 1
ATOM 3694 N N . ILE B 1 164 ? -16.438 -2.004 -8.898 1 97.75 164 ILE B N 1
ATOM 3695 C CA . ILE B 1 164 ? -16.438 -0.717 -8.211 1 97.75 164 ILE B CA 1
ATOM 3696 C C . ILE B 1 164 ? -17.188 -0.85 -6.883 1 97.75 164 ILE B C 1
ATOM 3698 O O . ILE B 1 164 ? -16.672 -0.421 -5.84 1 97.75 164 ILE B O 1
ATOM 3702 N N . VAL B 1 165 ? -18.281 -1.532 -6.906 1 95.56 165 VAL B N 1
ATOM 3703 C CA . VAL B 1 165 ? -19.141 -1.627 -5.723 1 95.56 165 VAL B CA 1
ATOM 3704 C C . VAL B 1 165 ? -18.469 -2.512 -4.676 1 95.56 165 VAL B C 1
ATOM 3706 O O . VAL B 1 165 ? -18.469 -2.184 -3.484 1 95.56 165 VAL B O 1
ATOM 3709 N N . THR B 1 166 ? -17.906 -3.617 -5.102 1 94.69 166 THR B N 1
ATOM 3710 C CA . THR B 1 166 ? -17.312 -4.543 -4.148 1 94.69 166 THR B CA 1
ATOM 3711 C C . THR B 1 166 ? -16.047 -3.945 -3.531 1 94.69 166 THR B C 1
ATOM 3713 O O . THR B 1 166 ? -15.789 -4.125 -2.34 1 94.69 166 THR B O 1
ATOM 3716 N N . GLU B 1 167 ? -15.242 -3.252 -4.332 1 96 167 GLU B N 1
ATOM 3717 C CA . GLU B 1 167 ? -14.078 -2.57 -3.789 1 96 167 GLU B CA 1
ATOM 3718 C C . GLU B 1 167 ? -14.484 -1.479 -2.803 1 96 167 GLU B C 1
ATOM 3720 O O . GLU B 1 167 ? -13.852 -1.316 -1.755 1 96 167 GLU B O 1
ATOM 3725 N N . THR B 1 168 ? -15.461 -0.667 -3.188 1 94.56 168 THR B N 1
ATOM 3726 C CA . THR B 1 168 ? -15.953 0.389 -2.309 1 94.56 168 THR B CA 1
ATOM 3727 C C . THR B 1 168 ? -16.469 -0.195 -0.994 1 94.56 168 THR B C 1
ATOM 3729 O O . THR B 1 168 ? -16.203 0.353 0.078 1 94.56 168 THR B O 1
ATOM 3732 N N . TRP B 1 169 ? -17.156 -1.281 -1.126 1 92.31 169 TRP B N 1
ATOM 3733 C CA . TRP B 1 169 ? -17.672 -1.95 0.067 1 92.31 169 TRP B CA 1
ATOM 3734 C C . TRP B 1 169 ? -16.516 -2.381 0.979 1 92.31 169 TRP B C 1
ATOM 3736 O O . TRP B 1 169 ? -16.594 -2.199 2.197 1 92.31 169 TRP B O 1
ATOM 3746 N N . LYS B 1 170 ? -15.539 -2.893 0.453 1 90.94 170 LYS B N 1
ATOM 3747 C CA . LYS B 1 170 ? -14.406 -3.406 1.222 1 90.94 170 LYS B CA 1
ATOM 3748 C C . LYS B 1 170 ? -13.625 -2.27 1.876 1 90.94 170 LYS B C 1
ATOM 3750 O O . LYS B 1 170 ? -13.102 -2.424 2.982 1 90.94 170 LYS B O 1
ATOM 3755 N N . SER B 1 171 ? -13.656 -1.098 1.252 1 91.5 171 SER B N 1
ATOM 3756 C CA . SER B 1 171 ? -12.664 -0.102 1.641 1 91.5 171 SER B CA 1
ATOM 3757 C C . SER B 1 171 ? -13.312 1.087 2.338 1 91.5 171 SER B C 1
ATOM 3759 O O . SER B 1 171 ? -12.633 1.872 3.004 1 91.5 171 SER B O 1
ATOM 3761 N N . PHE B 1 172 ? -14.602 1.298 2.227 1 92.12 172 PHE B N 1
ATOM 3762 C CA . PHE B 1 172 ? -15.211 2.539 2.695 1 92.12 172 PHE B CA 1
ATOM 3763 C C . PHE B 1 172 ? -15.102 2.658 4.211 1 92.12 172 PHE B C 1
ATOM 3765 O O . PHE B 1 172 ? -15.016 3.764 4.746 1 92.12 172 PHE B O 1
ATOM 3772 N N . GLY B 1 173 ? -15.133 1.506 4.895 1 88.62 173 GLY B N 1
ATOM 3773 C CA . GLY B 1 173 ? -15.008 1.55 6.344 1 88.62 173 GLY B CA 1
ATOM 3774 C C . GLY B 1 173 ? -13.711 2.18 6.812 1 88.62 173 GLY B C 1
ATOM 3775 O O . GLY B 1 173 ? -13.703 2.982 7.746 1 88.62 173 GLY B O 1
ATOM 3776 N N . TYR B 1 174 ? -12.703 1.787 6.168 1 86.62 174 TYR B N 1
ATOM 3777 C CA . TYR B 1 174 ? -11.398 2.342 6.508 1 86.62 174 TYR B CA 1
ATOM 3778 C C . TYR B 1 174 ? -11.367 3.848 6.277 1 86.62 174 TYR B C 1
ATOM 3780 O O . TYR B 1 174 ? -10.914 4.605 7.137 1 86.62 174 TYR B O 1
ATOM 3788 N N . GLY B 1 175 ? -11.75 4.297 5.145 1 90.19 175 GLY B N 1
ATOM 3789 C CA . GLY B 1 175 ? -11.828 5.723 4.871 1 90.19 175 GLY B CA 1
ATOM 3790 C C . GLY B 1 175 ? -12.695 6.469 5.867 1 90.19 175 GLY B C 1
ATOM 3791 O O . GLY B 1 175 ? -12.383 7.598 6.25 1 90.19 175 GLY B O 1
ATOM 3792 N N . THR B 1 176 ? -13.719 5.824 6.297 1 91.06 176 THR B N 1
ATOM 3793 C CA . THR B 1 176 ? -14.648 6.43 7.246 1 91.06 176 THR B CA 1
ATOM 3794 C C . THR B 1 176 ? -13.953 6.699 8.578 1 91.06 176 THR B C 1
ATOM 3796 O O . THR B 1 176 ? -14.141 7.762 9.172 1 91.06 176 THR B O 1
ATOM 3799 N N . ILE B 1 177 ? -13.234 5.777 8.977 1 85.44 177 ILE B N 1
ATOM 3800 C CA . ILE B 1 177 ? -12.547 5.914 10.25 1 85.44 177 ILE B CA 1
ATOM 3801 C C . ILE B 1 177 ? -11.539 7.059 10.172 1 85.44 177 ILE B C 1
ATOM 3803 O O . ILE B 1 177 ? -11.383 7.824 11.125 1 85.44 177 ILE B O 1
ATOM 3807 N N . VAL B 1 178 ? -10.938 7.188 9.125 1 86.38 178 VAL B N 1
ATOM 3808 C CA . VAL B 1 178 ? -9.969 8.258 8.922 1 86.38 178 VAL B CA 1
ATOM 3809 C C . VAL B 1 178 ? -10.68 9.609 8.969 1 86.38 178 VAL B C 1
ATOM 3811 O O . VAL B 1 178 ? -10.203 10.547 9.625 1 86.38 178 VAL B O 1
ATOM 3814 N N . TYR B 1 179 ? -11.781 9.719 8.328 1 91.12 179 TYR B N 1
ATOM 3815 C CA . TYR B 1 179 ? -12.539 10.969 8.312 1 91.12 179 TYR B CA 1
ATOM 3816 C C . TYR B 1 179 ? -13.141 11.258 9.688 1 91.12 179 TYR B C 1
ATOM 3818 O O . TYR B 1 179 ? -13.25 12.414 10.094 1 91.12 179 TYR B O 1
ATOM 3826 N N . LEU B 1 180 ? -13.555 10.242 10.375 1 88.12 180 LEU B N 1
ATOM 3827 C CA . LEU B 1 180 ? -14.078 10.422 11.719 1 88.12 180 LEU B CA 1
ATOM 3828 C C . LEU B 1 180 ? -13.023 11.016 12.641 1 88.12 180 LEU B C 1
ATOM 3830 O O . LEU B 1 180 ? -13.328 11.875 13.469 1 88.12 180 LEU B O 1
ATOM 3834 N N . ALA B 1 181 ? -11.883 10.508 12.461 1 82.38 181 ALA B N 1
ATOM 3835 C CA . ALA B 1 181 ? -10.773 11.039 13.242 1 82.38 181 ALA B CA 1
ATOM 3836 C C . ALA B 1 181 ? -10.539 12.516 12.938 1 82.38 181 ALA B C 1
ATOM 3838 O O . ALA B 1 181 ? -10.188 13.297 13.828 1 82.38 181 ALA B O 1
ATOM 3839 N N . ALA B 1 182 ? -10.672 12.867 11.734 1 85.94 182 ALA B N 1
ATOM 3840 C CA . ALA B 1 182 ? -10.523 14.266 11.328 1 85.94 182 ALA B CA 1
ATOM 3841 C C . ALA B 1 182 ? -11.625 15.133 11.93 1 85.94 182 ALA B C 1
ATOM 3843 O O . ALA B 1 182 ? -11.367 16.266 12.344 1 85.94 182 ALA B O 1
ATOM 3844 N N . ILE B 1 183 ? -12.789 14.641 12 1 89.88 183 ILE B N 1
ATOM 3845 C CA . ILE B 1 183 ? -13.922 15.375 12.539 1 89.88 183 ILE B CA 1
ATOM 3846 C C . ILE B 1 183 ? -13.719 15.625 14.031 1 89.88 183 ILE B C 1
ATOM 3848 O O . ILE B 1 183 ? -14.047 16.703 14.547 1 89.88 183 ILE B O 1
ATOM 3852 N N . THR B 1 184 ? -13.25 14.633 14.648 1 82.38 184 THR B N 1
ATOM 3853 C CA . THR B 1 184 ? -13.055 14.719 16.094 1 82.38 184 THR B CA 1
ATOM 3854 C C . THR B 1 184 ? -12.016 15.789 16.438 1 82.38 184 THR B C 1
ATOM 3856 O O . THR B 1 184 ? -11.984 16.297 17.562 1 82.38 184 THR B O 1
ATOM 3859 N N . GLY B 1 185 ? -11.227 16.109 15.477 1 82.62 185 GLY B N 1
ATOM 3860 C CA . GLY B 1 185 ? -10.219 17.141 15.688 1 82.62 185 GLY B CA 1
ATOM 3861 C C . GLY B 1 185 ? -10.758 18.547 15.539 1 82.62 185 GLY B C 1
ATOM 3862 O O . GLY B 1 185 ? -10.086 19.516 15.906 1 82.62 185 GLY B O 1
ATOM 3863 N N . ILE B 1 186 ? -11.969 18.672 15.172 1 88.56 186 ILE B N 1
ATOM 3864 C CA . ILE B 1 186 ? -12.57 19.984 14.969 1 88.56 186 ILE B CA 1
ATOM 3865 C C . ILE B 1 186 ? -13.023 20.562 16.297 1 88.56 186 ILE B C 1
ATOM 3867 O O . ILE B 1 186 ? -13.57 19.844 17.141 1 88.56 186 ILE B O 1
ATOM 3871 N N . ASP B 1 187 ? -12.805 21.844 16.484 1 91.12 187 ASP B N 1
ATOM 3872 C CA . ASP B 1 187 ? -13.18 22.531 17.719 1 91.12 187 ASP B CA 1
ATOM 3873 C C . ASP B 1 187 ? -14.688 22.484 17.938 1 91.12 187 ASP B C 1
ATOM 3875 O O . ASP B 1 187 ? -15.461 22.984 17.125 1 91.12 187 ASP B O 1
ATOM 3879 N N . LEU B 1 188 ? -14.984 22.016 19.031 1 89.69 188 LEU B N 1
ATOM 3880 C CA . LEU B 1 188 ? -16.391 21.859 19.375 1 89.69 188 LEU B CA 1
ATOM 3881 C C . LEU B 1 188 ? -17.062 23.219 19.547 1 89.69 188 LEU B C 1
ATOM 3883 O O . LEU B 1 188 ? -18.266 23.344 19.344 1 89.69 188 LEU B O 1
ATOM 3887 N N . SER B 1 189 ? -16.297 24.156 19.875 1 93.69 189 SER B N 1
ATOM 3888 C CA . SER B 1 189 ? -16.812 25.5 20.078 1 93.69 189 SER B CA 1
ATOM 3889 C C . SER B 1 189 ? -17.438 26.047 18.812 1 93.69 189 SER B C 1
ATOM 3891 O O . SER B 1 189 ? -18.375 26.844 18.859 1 93.69 189 SER B O 1
ATOM 3893 N N . LEU B 1 190 ? -17 25.609 17.734 1 93.94 190 LEU B N 1
ATOM 3894 C CA . LEU B 1 190 ? -17.562 26.047 16.469 1 93.94 190 LEU B CA 1
ATOM 3895 C C . LEU B 1 190 ? -18.984 25.547 16.281 1 93.94 190 LEU B C 1
ATOM 3897 O O . LEU B 1 190 ? -19.844 26.281 15.789 1 93.94 190 LEU B O 1
ATOM 3901 N N . TYR B 1 191 ? -19.219 24.422 16.766 1 91.38 191 TYR B N 1
ATOM 3902 C CA . TYR B 1 191 ? -20.547 23.828 16.641 1 91.38 191 TYR B CA 1
ATOM 3903 C C . TYR B 1 191 ? -21.516 24.453 17.625 1 91.38 191 TYR B C 1
ATOM 3905 O O . TYR B 1 191 ? -22.688 24.688 17.297 1 91.38 191 TYR B O 1
ATOM 3913 N N . GLU B 1 192 ? -21.016 24.719 18.75 1 92.62 192 GLU B N 1
ATOM 3914 C CA . GLU B 1 192 ? -21.844 25.359 19.766 1 9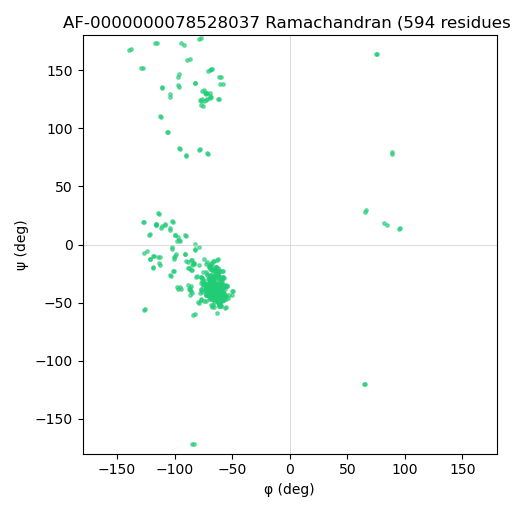2.62 192 GLU B CA 1
ATOM 3915 C C . GLU B 1 192 ? -22.25 26.766 19.344 1 92.62 192 GLU B C 1
ATOM 3917 O O . GLU B 1 192 ? -23.391 27.172 19.516 1 92.62 192 GLU B O 1
ATOM 3922 N N . ALA B 1 193 ? -21.297 27.469 18.859 1 95.38 193 ALA B N 1
ATOM 3923 C CA . ALA B 1 193 ? -21.578 28.812 18.375 1 95.38 193 ALA B CA 1
ATOM 3924 C C . ALA B 1 193 ? -22.609 28.781 17.25 1 95.38 193 ALA B C 1
ATOM 3926 O O . ALA B 1 193 ? -23.484 29.641 17.172 1 95.38 193 ALA B O 1
ATOM 3927 N N . ALA B 1 194 ? -22.484 27.812 16.422 1 93.81 194 ALA B N 1
ATOM 3928 C CA . ALA B 1 194 ? -23.422 27.688 15.312 1 93.81 194 ALA B CA 1
ATOM 3929 C C . ALA B 1 194 ? -24.828 27.359 15.812 1 93.81 194 ALA B C 1
ATOM 3931 O O . ALA B 1 194 ? -25.812 27.844 15.258 1 93.81 194 ALA B O 1
ATOM 3932 N N . GLN B 1 195 ? -24.844 26.609 16.797 1 92 195 GLN B N 1
ATOM 3933 C CA . GLN B 1 195 ? -26.141 26.25 17.391 1 92 195 GLN B CA 1
ATOM 3934 C C . GLN B 1 195 ? -26.812 27.484 18 1 92 195 GLN B C 1
ATOM 3936 O O . GLN B 1 195 ? -28.031 27.641 17.891 1 92 195 GLN B O 1
ATOM 3941 N N . VAL B 1 196 ? -26.031 28.266 18.609 1 93.69 196 VAL B N 1
ATOM 3942 C CA . VAL B 1 196 ? -26.531 29.5 19.203 1 93.69 196 VAL B CA 1
ATOM 3943 C C . VAL B 1 196 ? -27.062 30.422 18.125 1 93.69 196 VAL B C 1
ATOM 3945 O O . VAL B 1 196 ? -28.078 31.109 18.312 1 93.69 196 VAL B O 1
ATOM 3948 N N . ASP B 1 197 ? -26.453 30.422 16.984 1 94.38 197 ASP B N 1
ATOM 3949 C CA . ASP B 1 197 ? -26.859 31.234 15.844 1 94.38 197 ASP B CA 1
ATOM 3950 C C . ASP B 1 197 ? -28.047 30.609 15.109 1 94.38 197 ASP B C 1
ATOM 3952 O O . ASP B 1 197 ? -28.547 31.188 14.141 1 94.38 197 ASP B O 1
ATOM 3956 N N . GLY B 1 198 ? -28.484 29.5 15.531 1 92.19 198 GLY B N 1
ATOM 3957 C CA . GLY B 1 198 ? -29.656 28.859 14.953 1 92.19 198 GLY B CA 1
ATOM 3958 C C . GLY B 1 198 ? -29.328 28.031 13.727 1 92.19 198 GLY B C 1
ATOM 3959 O O . GLY B 1 198 ? -30.219 27.688 12.945 1 92.19 198 GLY B O 1
ATOM 3960 N N . ALA B 1 199 ? -28.109 27.734 13.562 1 92.12 199 ALA B N 1
ATOM 3961 C CA . ALA B 1 199 ? -27.734 26.938 12.398 1 92.12 199 ALA B CA 1
ATOM 3962 C C . ALA B 1 199 ? -28.172 25.484 12.555 1 92.12 199 ALA B C 1
ATOM 3964 O O . ALA B 1 199 ? -28 24.891 13.617 1 92.12 199 ALA B O 1
ATOM 3965 N N . ASN B 1 200 ? -28.844 25 11.531 1 91.75 200 ASN B N 1
ATOM 3966 C CA . ASN B 1 200 ? -29.234 23.594 11.562 1 91.75 200 ASN B CA 1
ATOM 3967 C C . ASN B 1 200 ? -28.062 22.672 11.234 1 91.75 200 ASN B C 1
ATOM 3969 O O . ASN B 1 200 ? -26.953 23.141 10.992 1 91.75 200 ASN B O 1
ATOM 3973 N N . ARG B 1 201 ? -28.25 21.391 11.266 1 88.88 201 ARG B N 1
ATOM 3974 C CA . ARG B 1 201 ? -27.188 20.406 11.094 1 88.88 201 ARG B CA 1
ATOM 3975 C C . ARG B 1 201 ? -26.594 20.484 9.695 1 88.88 201 ARG B C 1
ATOM 3977 O O . ARG B 1 201 ? -25.391 20.281 9.508 1 88.88 201 ARG B O 1
ATOM 3984 N N . TRP B 1 202 ? -27.438 20.734 8.742 1 90.81 202 TRP B N 1
ATOM 3985 C CA . TRP B 1 202 ? -26.969 20.797 7.363 1 90.81 202 TRP B CA 1
ATOM 3986 C C . TRP B 1 202 ? -26 21.969 7.176 1 90.81 202 TRP B C 1
ATOM 3988 O O . TRP B 1 202 ? -25 21.844 6.477 1 90.81 202 TRP B O 1
ATOM 3998 N N . LYS B 1 203 ? -26.375 23.062 7.789 1 93.5 203 LYS B N 1
ATOM 3999 C CA . LYS B 1 203 ? -25.5 24.219 7.727 1 93.5 203 LYS B CA 1
ATOM 4000 C C . LYS B 1 203 ? -24.172 23.969 8.438 1 93.5 203 LYS B C 1
ATOM 4002 O O . LYS B 1 203 ? -23.125 24.406 7.98 1 93.5 203 LYS B O 1
ATOM 4007 N N . GLN B 1 204 ? -24.297 23.219 9.562 1 94.94 204 GLN B N 1
ATOM 4008 C CA . GLN B 1 204 ? -23.094 22.891 10.312 1 94.94 204 GLN B CA 1
ATOM 4009 C C . GLN B 1 204 ? -22.172 21.969 9.5 1 94.94 204 GLN B C 1
ATOM 4011 O O . GLN B 1 204 ? -20.953 22.125 9.516 1 94.94 204 GLN B O 1
ATOM 4016 N N . ILE B 1 205 ? -22.797 21.016 8.805 1 94.12 205 ILE B N 1
ATOM 4017 C CA . ILE B 1 205 ? -22.031 20.078 7.984 1 94.12 205 ILE B CA 1
ATOM 4018 C C . ILE B 1 205 ? -21.297 20.844 6.879 1 94.12 205 ILE B C 1
ATOM 4020 O O . ILE B 1 205 ? -20.094 20.656 6.672 1 94.12 205 ILE B O 1
ATOM 4024 N N . TRP B 1 206 ? -21.969 21.797 6.238 1 94.31 206 TRP B N 1
ATOM 4025 C CA . TRP B 1 206 ? -21.453 22.469 5.055 1 94.31 206 TRP B CA 1
ATOM 4026 C C . TRP B 1 206 ? -20.453 23.562 5.441 1 94.31 206 TRP B C 1
ATOM 4028 O O . TRP B 1 206 ? -19.5 23.812 4.711 1 94.31 206 TRP B O 1
ATOM 4038 N N . HIS B 1 207 ? -20.594 24.125 6.668 1 94.75 207 HIS B N 1
ATOM 4039 C CA . HIS B 1 207 ? -19.812 25.312 6.977 1 94.75 207 HIS B CA 1
ATOM 4040 C C . HIS B 1 207 ? -18.797 25.047 8.086 1 94.75 207 HIS B C 1
ATOM 4042 O O . HIS B 1 207 ? -17.891 25.844 8.305 1 94.75 207 HIS B O 1
ATOM 4048 N N . ILE B 1 208 ? -18.906 23.891 8.742 1 95.19 208 ILE B N 1
ATOM 4049 C CA . ILE B 1 208 ? -17.969 23.609 9.836 1 95.19 208 ILE B CA 1
ATOM 4050 C C . ILE B 1 208 ? -17.297 22.266 9.594 1 95.19 208 ILE B C 1
ATOM 4052 O O . ILE B 1 208 ? -16.078 22.188 9.469 1 95.19 208 ILE B O 1
ATOM 4056 N N . THR B 1 209 ? -18.078 21.203 9.445 1 94.81 209 THR B N 1
ATOM 4057 C CA . THR B 1 209 ? -17.547 19.844 9.383 1 94.81 209 THR B CA 1
ATOM 4058 C C . THR B 1 209 ? -16.703 19.656 8.133 1 94.81 209 THR B C 1
ATOM 4060 O O . THR B 1 209 ? -15.531 19.266 8.219 1 94.81 209 THR B O 1
ATOM 4063 N N . LEU B 1 210 ? -17.25 19.953 6.965 1 95.06 210 LEU B N 1
ATOM 4064 C CA . LEU B 1 210 ? -16.547 19.719 5.703 1 95.06 210 LEU B CA 1
ATOM 4065 C C . LEU B 1 210 ? -15.32 20.609 5.594 1 95.06 210 LEU B C 1
ATOM 4067 O O . LEU B 1 210 ? -14.227 20.125 5.301 1 95.06 210 LEU B O 1
ATOM 4071 N N . PRO B 1 211 ? -15.492 21.891 5.941 1 92.5 211 PRO B N 1
ATOM 4072 C CA . PRO B 1 211 ? -14.289 22.734 5.926 1 92.5 211 PRO B CA 1
ATOM 4073 C C . PRO B 1 211 ? -13.266 22.312 6.973 1 92.5 211 PRO B C 1
ATOM 4075 O O . PRO B 1 211 ? -12.062 22.453 6.754 1 92.5 211 PRO B O 1
ATOM 4078 N N . GLY B 1 212 ? -13.75 21.859 8.055 1 90.31 212 GLY B N 1
ATOM 4079 C CA . GLY B 1 212 ? -12.844 21.406 9.102 1 90.31 212 GLY B CA 1
ATOM 4080 C C . GLY B 1 212 ? -12.031 20.188 8.703 1 90.31 212 GLY B C 1
ATOM 4081 O O . GLY B 1 212 ? -10.906 20.016 9.172 1 90.31 212 GLY B O 1
ATOM 4082 N N . MET B 1 213 ? -12.57 19.391 7.805 1 90.81 213 MET B N 1
ATOM 4083 C CA . MET B 1 213 ? -11.891 18.172 7.367 1 90.81 213 MET B CA 1
ATOM 4084 C C . MET B 1 213 ? -11.188 18.391 6.035 1 90.81 213 MET B C 1
ATOM 4086 O O . MET B 1 213 ? -10.672 17.453 5.434 1 90.81 213 MET B O 1
ATOM 4090 N N . ARG B 1 214 ? -11.125 19.516 5.57 1 88.38 214 ARG B N 1
ATOM 4091 C CA . ARG B 1 214 ? -10.664 19.828 4.223 1 88.38 214 ARG B CA 1
ATOM 4092 C C . ARG B 1 214 ? -9.25 19.312 4 1 88.38 214 ARG B C 1
ATOM 4094 O O . ARG B 1 214 ? -8.938 18.766 2.934 1 88.38 214 ARG B O 1
ATOM 4101 N N . MET B 1 215 ? -8.398 19.484 4.969 1 79.94 215 MET B N 1
ATOM 4102 C CA . MET B 1 215 ? -7.008 19.062 4.812 1 79.94 215 MET B CA 1
ATOM 4103 C C . MET B 1 215 ? -6.926 17.547 4.605 1 79.94 215 MET B C 1
ATOM 4105 O O . MET B 1 215 ? -6.176 17.078 3.752 1 79.94 215 MET B O 1
ATOM 4109 N N . VAL B 1 216 ? -7.648 16.844 5.34 1 85.31 216 VAL B N 1
ATOM 4110 C CA . VAL B 1 216 ? -7.645 15.391 5.242 1 85.31 216 VAL B CA 1
ATOM 4111 C C . VAL B 1 216 ? -8.258 14.953 3.912 1 85.31 216 VAL B C 1
ATOM 4113 O O . VAL B 1 216 ? -7.762 14.031 3.266 1 85.31 216 VAL B O 1
ATOM 4116 N N . ILE B 1 217 ? -9.336 15.633 3.51 1 89.88 217 ILE B N 1
ATOM 4117 C CA . ILE B 1 217 ? -9.992 15.32 2.246 1 89.88 217 ILE B CA 1
ATOM 4118 C C . ILE B 1 217 ? -9.023 15.539 1.091 1 89.88 217 ILE B C 1
ATOM 4120 O O . ILE B 1 217 ? -8.891 14.68 0.211 1 89.88 217 ILE B O 1
ATOM 4124 N N . VAL B 1 218 ? -8.344 16.609 1.126 1 83.75 218 VAL B N 1
ATOM 4125 C CA . VAL B 1 218 ? -7.414 16.953 0.055 1 83.75 218 VAL B CA 1
ATOM 4126 C C . VAL B 1 218 ? -6.254 15.961 0.046 1 83.75 218 VAL B C 1
ATOM 4128 O O . VAL B 1 218 ? -5.812 15.523 -1.019 1 83.75 218 VAL B O 1
ATOM 4131 N N . LEU B 1 219 ? -5.766 15.688 1.215 1 81.31 219 LEU B N 1
ATOM 4132 C CA . LEU B 1 219 ? -4.652 14.75 1.307 1 81.31 219 LEU B CA 1
ATOM 4133 C C . LEU B 1 219 ? -5.047 13.383 0.761 1 81.31 219 LEU B C 1
ATOM 4135 O O . LEU B 1 219 ? -4.281 12.758 0.021 1 81.31 219 LEU B O 1
ATOM 4139 N N . LEU B 1 220 ? -6.188 12.883 1.125 1 87.81 220 LEU B N 1
ATOM 4140 C CA . LEU B 1 220 ? -6.641 11.586 0.64 1 87.81 220 LEU B CA 1
ATOM 4141 C C . LEU B 1 220 ? -6.875 11.617 -0.866 1 87.81 220 LEU B C 1
ATOM 4143 O O . LEU B 1 220 ? -6.648 10.625 -1.557 1 87.81 220 LEU B O 1
ATOM 4147 N N . MET B 1 221 ? -7.387 12.727 -1.308 1 86.62 221 MET B N 1
ATOM 4148 C CA . MET B 1 221 ? -7.59 12.883 -2.746 1 86.62 221 MET B CA 1
ATOM 4149 C C . MET B 1 221 ? -6.262 12.82 -3.492 1 86.62 221 MET B C 1
ATOM 4151 O O . MET B 1 221 ? -6.148 12.141 -4.512 1 86.62 221 MET B O 1
ATOM 4155 N N . VAL B 1 222 ? -5.273 13.484 -2.945 1 78.25 222 VAL B N 1
ATOM 4156 C CA . VAL B 1 222 ? -3.955 13.508 -3.57 1 78.25 222 VAL B CA 1
ATOM 4157 C C . VAL B 1 222 ? -3.354 12.109 -3.555 1 78.25 222 VAL B C 1
ATOM 4159 O O . VAL B 1 222 ? -2.785 11.656 -4.555 1 78.25 222 VAL B O 1
ATOM 4162 N N . LEU B 1 223 ? -3.467 11.5 -2.475 1 82.5 223 LEU B N 1
ATOM 4163 C CA . LEU B 1 223 ? -2.943 10.141 -2.354 1 82.5 223 LEU B CA 1
ATOM 4164 C C . LEU B 1 223 ? -3.643 9.203 -3.324 1 82.5 223 LEU B C 1
ATOM 4166 O O . LEU B 1 223 ? -3.016 8.297 -3.879 1 82.5 223 LEU B O 1
ATOM 4170 N N . SER B 1 224 ? -4.891 9.398 -3.514 1 88.44 224 SER B N 1
ATOM 4171 C CA . SER B 1 224 ? -5.664 8.531 -4.395 1 88.44 224 SER B CA 1
ATOM 4172 C C . SER B 1 224 ? -5.309 8.773 -5.859 1 88.44 224 SER B C 1
ATOM 4174 O O . SER B 1 224 ? -5.391 7.863 -6.684 1 88.44 224 SER B O 1
ATOM 4176 N N . LEU B 1 225 ? -5 10.016 -6.207 1 81.12 225 LEU B N 1
ATOM 4177 C CA . LEU B 1 225 ? -4.652 10.359 -7.582 1 81.12 225 LEU B CA 1
ATOM 4178 C C . LEU B 1 225 ? -3.414 9.602 -8.039 1 81.12 225 LEU B C 1
ATOM 4180 O O . LEU B 1 225 ? -3.262 9.305 -9.227 1 81.12 225 LEU B O 1
ATOM 4184 N N . GLY B 1 226 ? -2.578 9.281 -7.094 1 77.94 226 GLY B N 1
ATOM 4185 C CA . GLY B 1 226 ? -1.422 8.461 -7.418 1 77.94 226 GLY B CA 1
ATOM 4186 C C . GLY B 1 226 ? -1.793 7.074 -7.91 1 77.94 226 GLY B C 1
ATOM 4187 O O . GLY B 1 226 ? -0.973 6.387 -8.523 1 77.94 226 GLY B O 1
ATOM 4188 N N . ASN B 1 227 ? -2.992 6.719 -7.734 1 83.75 227 ASN B N 1
ATOM 4189 C CA . ASN B 1 227 ? -3.461 5.387 -8.102 1 83.75 227 ASN B CA 1
ATOM 4190 C C . ASN B 1 227 ? -4.465 5.445 -9.25 1 83.75 227 ASN B C 1
ATOM 4192 O O . ASN B 1 227 ? -5.309 4.559 -9.391 1 83.75 227 ASN B O 1
ATOM 4196 N N . VAL B 1 228 ? -4.441 6.453 -10.117 1 82.81 228 VAL B N 1
ATOM 4197 C CA . VAL B 1 228 ? -5.434 6.719 -11.148 1 82.81 228 VAL B CA 1
ATOM 4198 C C . VAL B 1 228 ? -5.391 5.613 -12.203 1 82.81 228 VAL B C 1
ATOM 4200 O O . VAL B 1 228 ? -6.383 5.363 -12.891 1 82.81 228 VAL B O 1
ATOM 4203 N N . LEU B 1 229 ? -4.316 4.887 -12.352 1 86.12 229 LEU B N 1
ATOM 4204 C CA . LEU B 1 229 ? -4.27 3.799 -13.32 1 86.12 229 LEU B CA 1
ATOM 4205 C C . LEU B 1 229 ? -4.09 2.455 -12.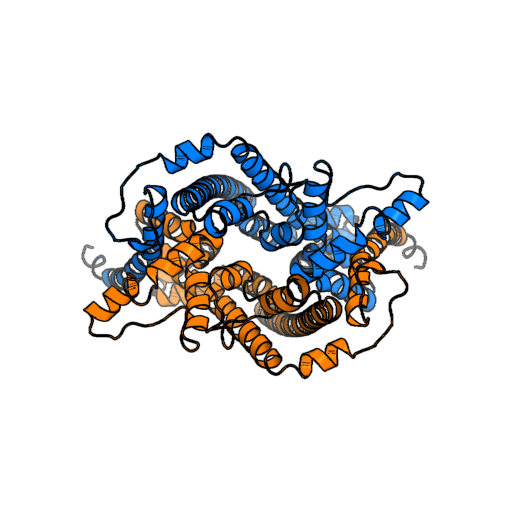625 1 86.12 229 LEU B C 1
ATOM 4207 O O . LEU B 1 229 ? -3.725 1.465 -13.258 1 86.12 229 LEU B O 1
ATOM 4211 N N . ASN B 1 230 ? -4.355 2.443 -11.398 1 89.38 230 ASN B N 1
ATOM 4212 C CA . ASN B 1 230 ? -4.355 1.203 -10.633 1 89.38 230 ASN B CA 1
ATOM 4213 C C . ASN B 1 230 ? -5.773 0.754 -10.289 1 89.38 230 ASN B C 1
ATOM 4215 O O . ASN B 1 230 ? -6.305 1.109 -9.242 1 89.38 230 ASN B O 1
ATOM 4219 N N . ALA B 1 231 ? -6.258 -0.118 -11.086 1 91.75 231 ALA B N 1
ATOM 4220 C CA . ALA B 1 231 ? -7.652 -0.536 -10.961 1 91.75 231 ALA B CA 1
ATOM 4221 C C . ALA B 1 231 ? -7.785 -1.733 -10.023 1 91.75 231 ALA B C 1
ATOM 4223 O O . ALA B 1 231 ? -8.875 -2.295 -9.875 1 91.75 231 ALA B O 1
ATOM 4224 N N . GLY B 1 232 ? -6.711 -2.088 -9.375 1 91.88 232 GLY B N 1
ATOM 4225 C CA . GLY B 1 232 ? -6.812 -3.148 -8.391 1 91.88 232 GLY B CA 1
ATOM 4226 C C . GLY B 1 232 ? -6.598 -4.531 -8.969 1 91.88 232 GLY B C 1
ATOM 4227 O O . GLY B 1 232 ? -7.535 -5.324 -9.07 1 91.88 232 GLY B O 1
ATOM 4228 N N . PHE B 1 233 ? -5.438 -4.895 -9.172 1 90.44 233 PHE B N 1
ATOM 4229 C CA . PHE B 1 233 ? -5.055 -6.172 -9.766 1 90.44 233 PHE B CA 1
ATOM 4230 C C . PHE B 1 233 ? -5.602 -7.332 -8.938 1 90.44 233 PHE B C 1
ATOM 4232 O O . PHE B 1 233 ? -6.168 -8.281 -9.492 1 90.44 233 PHE B O 1
ATOM 4239 N N . ASP B 1 234 ? -5.473 -7.262 -7.617 1 88.69 234 ASP B N 1
ATOM 4240 C CA . ASP B 1 234 ? -5.859 -8.359 -6.734 1 88.69 234 ASP B CA 1
ATOM 4241 C C . ASP B 1 234 ? -7.344 -8.68 -6.883 1 88.69 234 ASP B C 1
ATOM 4243 O O . ASP B 1 234 ? -7.723 -9.844 -7.012 1 88.69 234 ASP B O 1
ATOM 4247 N N . GLN B 1 235 ? -8.094 -7.633 -6.898 1 93.94 235 GLN B N 1
ATOM 4248 C CA . GLN B 1 235 ? -9.531 -7.816 -7.012 1 93.94 235 GLN B CA 1
ATOM 4249 C C . GLN B 1 235 ? -9.906 -8.383 -8.375 1 93.94 235 GLN B C 1
ATOM 4251 O O . GLN B 1 235 ? -10.633 -9.375 -8.469 1 93.94 235 GLN B O 1
ATOM 4256 N N . VAL B 1 236 ? -9.438 -7.762 -9.406 1 95.5 236 VAL B N 1
ATOM 4257 C CA . VAL B 1 236 ? -9.82 -8.117 -10.766 1 95.5 236 VAL B CA 1
ATOM 4258 C C . VAL B 1 236 ? -9.352 -9.531 -11.086 1 95.5 236 VAL B C 1
ATOM 4260 O O . VAL B 1 236 ? -10.102 -10.336 -11.641 1 95.5 236 VAL B O 1
ATOM 4263 N N . PHE B 1 237 ? -8.211 -9.812 -10.695 1 91 237 PHE B N 1
ATOM 4264 C CA . PHE B 1 237 ? -7.621 -11.117 -10.984 1 91 237 PHE B CA 1
ATOM 4265 C C . PHE B 1 237 ? -8.422 -12.234 -10.328 1 91 237 PHE B C 1
ATOM 4267 O O . PHE B 1 237 ? -8.547 -13.32 -10.883 1 91 237 PHE B O 1
ATOM 4274 N N . ASN B 1 238 ? -8.961 -12 -9.148 1 89.25 238 ASN B N 1
ATOM 4275 C CA . ASN B 1 238 ? -9.664 -13.039 -8.398 1 89.25 238 ASN B CA 1
ATOM 4276 C C . ASN B 1 238 ? -11.133 -13.133 -8.812 1 89.25 238 ASN B C 1
ATOM 4278 O O . ASN B 1 238 ? -11.805 -14.125 -8.523 1 89.25 238 ASN B O 1
ATOM 4282 N N . MET B 1 239 ? -11.602 -12.125 -9.539 1 93.75 239 MET B N 1
ATOM 4283 C CA . MET B 1 239 ? -13.047 -12.117 -9.75 1 93.75 239 MET B CA 1
ATOM 4284 C C . MET B 1 239 ? -13.375 -12.219 -11.234 1 93.75 239 MET B C 1
ATOM 4286 O O . MET B 1 239 ? -14.508 -12.547 -11.609 1 93.75 239 MET B O 1
ATOM 4290 N N . TYR B 1 240 ? -12.383 -11.898 -12.086 1 93.19 240 TYR B N 1
ATOM 4291 C CA . TYR B 1 240 ? -12.75 -11.82 -13.492 1 93.19 240 TYR B CA 1
ATOM 4292 C C . TYR B 1 240 ? -12.594 -13.18 -14.172 1 93.19 240 TYR B C 1
ATOM 4294 O O . TYR B 1 240 ? -12.016 -14.109 -13.594 1 93.19 240 TYR B O 1
ATOM 4302 N N . SER B 1 241 ? -13.297 -13.367 -15.312 1 93.5 241 SER B N 1
ATOM 4303 C CA . SER B 1 241 ? -13.242 -14.523 -16.203 1 93.5 241 SER B CA 1
ATOM 4304 C C . SER B 1 241 ? -13.234 -14.094 -17.672 1 93.5 241 SER B C 1
ATOM 4306 O O . SER B 1 241 ? -13.469 -12.922 -17.984 1 93.5 241 SER B O 1
ATOM 4308 N N . PRO B 1 242 ? -12.969 -14.969 -18.547 1 93.12 242 PRO B N 1
ATOM 4309 C CA . PRO B 1 242 ? -12.812 -14.633 -19.969 1 93.12 242 PRO B CA 1
ATOM 4310 C C . PRO B 1 242 ? -14.031 -13.93 -20.547 1 93.12 242 PRO B C 1
ATOM 4312 O O . PRO B 1 242 ? -13.898 -12.953 -21.281 1 93.12 242 PRO B O 1
ATOM 4315 N N . PRO B 1 243 ? -15.219 -14.227 -20.172 1 94.88 243 PRO B N 1
ATOM 4316 C CA . PRO B 1 243 ? -16.391 -13.562 -20.766 1 94.88 243 PRO B CA 1
ATOM 4317 C C . PRO B 1 243 ? -16.422 -12.062 -20.469 1 94.88 243 PRO B C 1
ATOM 4319 O O . PRO B 1 243 ? -17.094 -11.312 -21.188 1 94.88 243 PRO B O 1
ATOM 4322 N N . VAL B 1 244 ? -15.719 -11.648 -19.5 1 96.12 244 VAL B N 1
ATOM 4323 C CA . VAL B 1 244 ? -15.844 -10.242 -19.125 1 96.12 244 VAL B CA 1
ATOM 4324 C C . VAL B 1 244 ? -14.508 -9.523 -19.359 1 96.12 244 VAL B C 1
ATOM 4326 O O . VAL B 1 244 ? -14.289 -8.43 -18.844 1 96.12 244 VAL B O 1
ATOM 4329 N N . TYR B 1 245 ? -13.695 -10.117 -20.109 1 94 245 TYR B N 1
ATOM 4330 C CA . TYR B 1 245 ? -12.414 -9.484 -20.422 1 94 245 TYR B CA 1
ATOM 4331 C C . TYR B 1 245 ? -12.617 -8.141 -21.109 1 94 245 TYR B C 1
ATOM 4333 O O . TYR B 1 245 ? -11.883 -7.184 -20.844 1 94 245 TYR B O 1
ATOM 4341 N N . ALA B 1 246 ? -13.617 -8.102 -21.891 1 94.56 246 ALA B N 1
ATOM 4342 C CA . ALA B 1 246 ? -13.852 -6.902 -22.688 1 94.56 246 ALA B CA 1
ATOM 4343 C C . ALA B 1 246 ? -14.109 -5.688 -21.812 1 94.56 246 ALA B C 1
ATOM 4345 O O . ALA B 1 246 ? -13.727 -4.566 -22.156 1 94.56 246 ALA B O 1
ATOM 4346 N N . SER B 1 247 ? -14.672 -5.922 -20.625 1 96 247 SER B N 1
ATOM 4347 C CA . SER B 1 247 ? -15.062 -4.793 -19.781 1 96 247 SER B CA 1
ATOM 4348 C C . SER B 1 247 ? -14.297 -4.793 -18.469 1 96 247 SER B C 1
ATOM 4350 O O . SER B 1 247 ? -14.297 -3.793 -17.75 1 96 247 SER B O 1
ATOM 4352 N N . GLY B 1 248 ? -13.617 -5.871 -18.266 1 96 248 GLY B N 1
ATOM 4353 C CA . GLY B 1 248 ? -13.062 -6.004 -16.938 1 96 248 GLY B CA 1
ATOM 4354 C C . GLY B 1 248 ? -11.555 -6.145 -16.922 1 96 248 GLY B C 1
ATOM 4355 O O . GLY B 1 248 ? -10.914 -5.977 -15.883 1 96 248 GLY B O 1
ATOM 4356 N N . ASP B 1 249 ? -11.07 -6.387 -18.109 1 95.5 249 ASP B N 1
ATOM 4357 C CA . ASP B 1 249 ? -9.617 -6.504 -18.188 1 95.5 249 ASP B CA 1
ATOM 4358 C C . ASP B 1 249 ? -8.945 -5.145 -18.016 1 95.5 249 ASP B C 1
ATOM 4360 O O . ASP B 1 249 ? -9.367 -4.156 -18.609 1 95.5 249 ASP B O 1
ATOM 4364 N N . ILE B 1 250 ? -7.965 -5.133 -17.125 1 95.88 250 ILE B N 1
ATOM 4365 C CA . ILE B 1 250 ? -7.242 -3.896 -16.844 1 95.88 250 ILE B CA 1
ATOM 4366 C C . ILE B 1 250 ? -5.777 -4.051 -17.234 1 95.88 250 ILE B C 1
ATOM 4368 O O . ILE B 1 250 ? -5.332 -5.148 -17.578 1 95.88 250 ILE B O 1
ATOM 4372 N N . ILE B 1 251 ? -5.059 -2.988 -17.156 1 91.56 251 ILE B N 1
ATOM 4373 C CA . ILE B 1 251 ? -3.682 -2.965 -17.641 1 91.56 251 ILE B CA 1
ATOM 4374 C C . ILE B 1 251 ? -2.854 -4 -16.891 1 91.56 251 ILE B C 1
ATOM 4376 O O . ILE B 1 251 ? -2.119 -4.781 -17.484 1 91.56 251 ILE B O 1
ATOM 4380 N N . ASP B 1 252 ? -2.994 -4.102 -15.602 1 90.81 252 ASP B N 1
ATOM 4381 C CA . ASP B 1 252 ? -2.139 -4.973 -14.805 1 90.81 252 ASP B CA 1
ATOM 4382 C C . ASP B 1 252 ? -2.449 -6.445 -15.07 1 90.81 252 ASP B C 1
ATOM 4384 O O . ASP B 1 252 ? -1.548 -7.285 -15.07 1 90.81 252 ASP B O 1
ATOM 4388 N N . THR B 1 253 ? -3.736 -6.805 -15.234 1 92.25 253 THR B N 1
ATOM 4389 C CA . THR B 1 253 ? -4.062 -8.188 -15.57 1 92.25 253 THR B CA 1
ATOM 4390 C C . THR B 1 253 ? -3.668 -8.5 -17.016 1 92.25 253 THR B C 1
ATOM 4392 O O . THR B 1 253 ? -3.266 -9.617 -17.328 1 92.25 253 THR B O 1
ATOM 4395 N N . PHE B 1 254 ? -3.795 -7.488 -17.891 1 91.81 254 PHE B N 1
ATOM 4396 C CA . PHE B 1 254 ? -3.344 -7.633 -19.266 1 91.81 254 PHE B CA 1
ATOM 4397 C C . PHE B 1 254 ? -1.843 -7.891 -19.328 1 91.81 254 PHE B C 1
ATOM 4399 O O . PHE B 1 254 ? -1.387 -8.781 -20.047 1 91.81 254 PHE B O 1
ATOM 4406 N N . VAL B 1 255 ? -1.128 -7.145 -18.562 1 88 255 VAL B N 1
ATOM 4407 C CA . VAL B 1 255 ? 0.323 -7.293 -18.5 1 88 255 VAL B CA 1
ATOM 4408 C C . VAL B 1 255 ? 0.678 -8.664 -17.938 1 88 255 VAL B C 1
ATOM 4410 O O . VAL B 1 255 ? 1.648 -9.289 -18.359 1 88 255 VAL B O 1
ATOM 4413 N N . TYR B 1 256 ? -0.062 -9.055 -17.016 1 87.12 256 TYR B N 1
ATOM 4414 C CA . TYR B 1 256 ? 0.174 -10.367 -16.438 1 87.12 256 TYR B CA 1
ATOM 4415 C C . TYR B 1 256 ? -0.007 -11.469 -17.469 1 87.12 256 TYR B C 1
ATOM 4417 O O . TYR B 1 256 ? 0.816 -12.375 -17.578 1 87.12 256 TYR B O 1
ATOM 4425 N N . ARG B 1 257 ? -1.034 -11.375 -18.188 1 88.94 257 ARG B N 1
ATOM 4426 C CA . ARG B 1 257 ? -1.327 -12.398 -19.188 1 88.94 257 ARG B CA 1
ATOM 4427 C C . ARG B 1 257 ? -0.28 -12.391 -20.297 1 88.94 257 ARG B C 1
ATOM 4429 O O . ARG B 1 257 ? 0.271 -13.438 -20.641 1 88.94 257 ARG B O 1
ATOM 4436 N N . ILE B 1 258 ? 0.062 -11.25 -20.781 1 86.19 258 ILE B N 1
ATOM 4437 C CA . ILE B 1 258 ? 1.005 -11.133 -21.891 1 86.19 258 ILE B CA 1
ATOM 4438 C C . ILE B 1 258 ? 2.418 -11.445 -21.391 1 86.19 258 ILE B C 1
ATOM 4440 O O . ILE B 1 258 ? 3.193 -12.102 -22.094 1 86.19 258 ILE B O 1
ATOM 4444 N N . GLY B 1 259 ? 2.748 -10.969 -20.25 1 81.25 259 GLY B N 1
ATOM 4445 C CA . GLY B 1 259 ? 4.094 -11.117 -19.719 1 81.25 259 GLY B CA 1
ATOM 4446 C C . GLY B 1 259 ? 4.348 -12.492 -19.125 1 81.25 259 GLY B C 1
ATOM 4447 O O . GLY B 1 259 ? 5.344 -13.141 -19.453 1 81.25 259 GLY B O 1
ATOM 4448 N N . MET B 1 260 ? 3.535 -12.977 -18.297 1 77.94 260 MET B N 1
ATOM 4449 C CA . MET B 1 260 ? 3.805 -14.18 -17.516 1 77.94 260 MET B CA 1
ATOM 4450 C C . MET B 1 260 ? 3.238 -15.414 -18.203 1 77.94 260 MET B C 1
ATOM 4452 O O . MET B 1 260 ? 3.854 -16.484 -18.188 1 77.94 260 MET B O 1
ATOM 4456 N N . LEU B 1 261 ? 2.111 -15.25 -18.781 1 77 261 LEU B N 1
ATOM 4457 C CA . LEU B 1 261 ? 1.507 -16.422 -19.406 1 77 261 LEU B CA 1
ATOM 4458 C C . LEU B 1 261 ? 2.033 -16.609 -20.828 1 77 261 LEU B C 1
ATOM 4460 O O . LEU B 1 261 ? 2.359 -17.719 -21.234 1 77 261 LEU B O 1
ATOM 4464 N N . GLU B 1 262 ? 2.195 -15.492 -21.547 1 80.31 262 GLU B N 1
ATOM 4465 C CA . GLU B 1 262 ? 2.641 -15.578 -22.922 1 80.31 262 GLU B CA 1
ATOM 4466 C C . GLU B 1 262 ? 4.141 -15.32 -23.047 1 80.31 262 GLU B C 1
ATOM 4468 O O . GLU B 1 262 ? 4.719 -15.461 -24.125 1 80.31 262 GLU B O 1
ATOM 4473 N N . ALA B 1 263 ? 4.77 -14.906 -22 1 79.75 263 ALA B N 1
ATOM 4474 C CA . ALA B 1 263 ? 6.215 -14.727 -21.906 1 79.75 263 ALA B CA 1
ATOM 4475 C C . ALA B 1 263 ? 6.695 -13.625 -22.844 1 79.75 263 ALA B C 1
ATOM 4477 O O . ALA B 1 263 ? 7.762 -13.75 -23.453 1 79.75 263 ALA B O 1
ATOM 4478 N N . GLN B 1 264 ? 5.828 -12.719 -23.094 1 85.12 264 GLN B N 1
ATOM 4479 C CA . GLN B 1 264 ? 6.215 -11.555 -23.875 1 85.12 264 GLN B CA 1
ATOM 4480 C C . GLN B 1 264 ? 6.609 -10.391 -22.984 1 85.12 264 GLN B C 1
ATOM 4482 O O . GLN B 1 264 ? 5.895 -9.391 -22.906 1 85.12 264 GLN B O 1
ATOM 4487 N N . PHE B 1 265 ? 7.777 -10.5 -22.609 1 83.62 265 PHE B N 1
ATOM 4488 C CA . PHE B 1 265 ? 8.242 -9.578 -21.578 1 83.62 265 PHE B CA 1
ATOM 4489 C C . PHE B 1 265 ? 8.477 -8.188 -22.156 1 83.62 265 PHE B C 1
ATOM 4491 O O . PHE B 1 265 ? 8.273 -7.184 -21.469 1 83.62 265 PHE B O 1
ATOM 4498 N N . GLY B 1 266 ? 8.898 -8.18 -23.375 1 86.25 266 GLY B N 1
ATOM 4499 C CA . GLY B 1 266 ? 9.086 -6.891 -24.016 1 86.25 266 GLY B CA 1
ATOM 4500 C C . GLY B 1 266 ? 7.809 -6.086 -24.125 1 86.25 266 GLY B C 1
ATOM 4501 O O . GLY B 1 266 ? 7.777 -4.906 -23.781 1 86.25 266 GLY B O 1
ATOM 4502 N N . VAL B 1 267 ? 6.836 -6.789 -24.516 1 87.19 267 VAL B N 1
ATOM 4503 C CA . VAL B 1 267 ? 5.539 -6.141 -24.672 1 87.19 267 VAL B CA 1
ATOM 4504 C C . VAL B 1 267 ? 4.988 -5.75 -23.297 1 87.19 267 VAL B C 1
ATOM 4506 O O . VAL B 1 267 ? 4.457 -4.648 -23.125 1 87.19 267 VAL B O 1
ATOM 4509 N N . ALA B 1 268 ? 5.137 -6.609 -22.375 1 87 268 ALA B N 1
ATOM 4510 C CA . ALA B 1 268 ? 4.66 -6.34 -21.016 1 87 268 ALA B CA 1
ATOM 4511 C C . ALA B 1 268 ? 5.359 -5.121 -20.422 1 87 268 ALA B C 1
ATOM 4513 O O . ALA B 1 268 ? 4.723 -4.301 -19.766 1 87 268 ALA B O 1
ATOM 4514 N N . THR B 1 269 ? 6.551 -5.016 -20.641 1 86.62 269 THR B N 1
ATOM 4515 C CA . THR B 1 269 ? 7.312 -3.879 -20.141 1 86.62 269 THR B CA 1
ATOM 4516 C C . THR B 1 269 ? 6.91 -2.596 -20.859 1 86.62 269 THR B C 1
ATOM 4518 O O . THR B 1 269 ? 6.852 -1.526 -20.25 1 86.62 269 THR B O 1
ATOM 4521 N N . ALA B 1 270 ? 6.684 -2.727 -22.062 1 87.75 270 ALA B N 1
ATOM 4522 C CA . ALA B 1 270 ? 6.223 -1.572 -22.828 1 87.75 270 ALA B CA 1
ATOM 4523 C C . ALA B 1 270 ? 4.898 -1.046 -22.297 1 87.75 270 ALA B C 1
ATOM 4525 O O . ALA B 1 270 ? 4.695 0.167 -22.203 1 87.75 270 ALA B O 1
ATOM 4526 N N . VAL B 1 271 ? 4.023 -1.961 -22 1 87.81 271 VAL B N 1
ATOM 4527 C CA . VAL B 1 271 ? 2.742 -1.572 -21.422 1 87.81 271 VAL B CA 1
ATOM 4528 C C . VAL B 1 271 ? 2.971 -0.868 -20.094 1 87.81 271 VAL B C 1
ATOM 4530 O O . VAL B 1 271 ? 2.326 0.142 -19.797 1 87.81 271 VAL B O 1
ATOM 4533 N N . GLY B 1 272 ? 3.828 -1.403 -19.281 1 84.5 272 GLY B N 1
ATOM 4534 C CA . GLY B 1 272 ? 4.156 -0.79 -18 1 84.5 272 GLY B CA 1
ATOM 4535 C C . GLY B 1 272 ? 4.707 0.616 -18.141 1 84.5 272 GLY B C 1
ATOM 4536 O O . GLY B 1 272 ? 4.344 1.51 -17.375 1 84.5 272 GLY B O 1
ATOM 4537 N N . LEU B 1 273 ? 5.535 0.711 -19.062 1 83.56 273 LEU B N 1
ATOM 4538 C CA . LEU B 1 273 ? 6.113 2.029 -19.297 1 83.56 273 LEU B CA 1
ATOM 4539 C C . LEU B 1 273 ? 5.055 3.01 -19.781 1 83.56 273 LEU B C 1
ATOM 4541 O O . LEU B 1 273 ? 5.031 4.168 -19.359 1 83.56 273 LEU B O 1
ATOM 4545 N N . PHE B 1 274 ? 4.328 2.535 -20.641 1 85.38 274 PHE B N 1
ATOM 4546 C CA . PHE B 1 274 ? 3.227 3.354 -21.141 1 85.38 274 PHE B CA 1
ATOM 4547 C C . PHE B 1 274 ? 2.32 3.791 -20 1 85.38 274 PHE B C 1
ATOM 4549 O O . PHE B 1 274 ? 1.954 4.965 -19.906 1 85.38 274 PHE B O 1
ATOM 4556 N N . LYS B 1 275 ? 1.968 2.863 -19.188 1 85.5 275 LYS B N 1
ATOM 4557 C CA . LYS B 1 275 ? 1.154 3.15 -18 1 85.5 275 LYS B CA 1
ATOM 4558 C C . LYS B 1 275 ? 1.827 4.188 -17.109 1 85.5 275 LYS B C 1
ATOM 4560 O O . LYS B 1 275 ? 1.166 5.086 -16.594 1 85.5 275 LYS B O 1
ATOM 4565 N N . SER B 1 276 ? 3.041 4.09 -16.938 1 79.25 276 SER B N 1
ATOM 4566 C CA . SER B 1 276 ? 3.797 4.996 -16.078 1 79.25 276 SER B CA 1
ATOM 4567 C C . SER B 1 276 ? 3.771 6.422 -16.625 1 79.25 276 SER B C 1
ATOM 4569 O O . SER B 1 276 ? 3.592 7.375 -15.859 1 79.25 276 SER B O 1
ATOM 4571 N N . VAL B 1 277 ? 3.945 6.562 -17.812 1 78.38 277 VAL B N 1
ATOM 4572 C CA . VAL B 1 277 ? 3.986 7.879 -18.438 1 78.38 277 VAL B CA 1
ATOM 4573 C C . VAL B 1 277 ? 2.613 8.539 -18.344 1 78.38 277 VAL B C 1
ATOM 4575 O O . VAL B 1 277 ? 2.51 9.727 -18.016 1 78.38 277 VAL B O 1
ATOM 4578 N N . ILE B 1 278 ? 1.646 7.75 -18.609 1 81.06 278 ILE B N 1
ATOM 4579 C CA . ILE B 1 278 ? 0.291 8.289 -18.562 1 81.06 278 ILE B CA 1
ATOM 4580 C C . ILE B 1 278 ? -0.056 8.688 -17.125 1 81.06 278 ILE B C 1
ATOM 4582 O O . ILE B 1 278 ? -0.667 9.734 -16.891 1 81.06 278 ILE B O 1
ATOM 4586 N N . SER B 1 279 ? 0.322 7.832 -16.25 1 79.44 279 SER B N 1
ATOM 4587 C CA . SER B 1 279 ? 0.034 8.102 -14.844 1 79.44 279 SER B CA 1
ATOM 4588 C C . SER B 1 279 ? 0.753 9.359 -14.367 1 79.44 279 SER B C 1
ATOM 4590 O O . SER B 1 279 ? 0.182 10.164 -13.633 1 79.44 279 SER B O 1
ATOM 4592 N N . LEU B 1 280 ? 1.944 9.523 -14.758 1 74.25 280 LEU B N 1
ATOM 4593 C CA . LEU B 1 280 ? 2.717 10.703 -14.391 1 74.25 280 LEU B CA 1
ATOM 4594 C C . LEU B 1 280 ? 2.064 11.969 -14.938 1 74.25 280 LEU B C 1
ATOM 4596 O O . LEU B 1 280 ? 2.023 12.992 -14.25 1 74.25 280 LEU B O 1
ATOM 4600 N N . THR B 1 281 ? 1.644 11.875 -16.094 1 75 281 THR B N 1
ATOM 4601 C CA . THR B 1 281 ? 0.995 13.016 -16.719 1 75 281 THR B CA 1
ATOM 4602 C C . THR B 1 281 ? -0.298 13.375 -15.992 1 75 281 THR B C 1
ATOM 4604 O O . THR B 1 281 ? -0.547 14.547 -15.703 1 75 281 THR B O 1
ATOM 4607 N N . LEU B 1 282 ? -1.026 12.336 -15.656 1 74.12 282 LEU B N 1
ATOM 4608 C CA . LEU B 1 282 ? -2.307 12.57 -14.992 1 74.12 282 LEU B CA 1
ATOM 4609 C C . LEU B 1 282 ? -2.098 13.141 -13.594 1 74.12 282 LEU B C 1
ATOM 4611 O O . LEU B 1 282 ? -2.8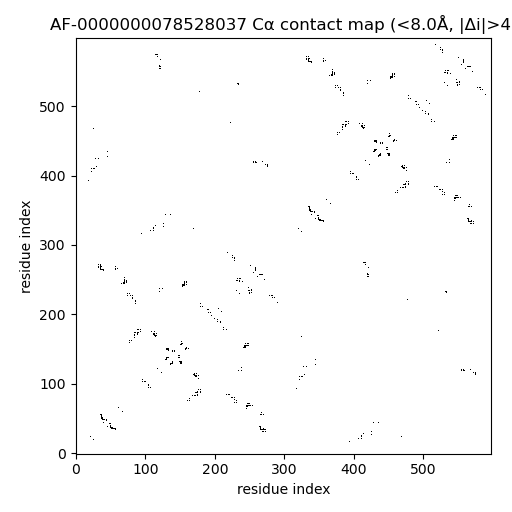38 14.031 -13.172 1 74.12 282 LEU B O 1
ATOM 4615 N N . ILE B 1 283 ? -1.153 12.703 -12.938 1 71.06 283 ILE B N 1
ATOM 4616 C CA . ILE B 1 283 ? -0.876 13.164 -11.578 1 71.06 283 ILE B CA 1
ATOM 4617 C C . ILE B 1 283 ? -0.376 14.609 -11.617 1 71.06 283 ILE B C 1
ATOM 4619 O O . ILE B 1 283 ? -0.76 15.422 -10.773 1 71.06 283 ILE B O 1
ATOM 4623 N N . SER B 1 284 ? 0.549 14.852 -12.5 1 70.06 284 SER B N 1
ATOM 4624 C CA . SER B 1 284 ? 1.081 16.203 -12.625 1 70.06 284 SER B CA 1
ATOM 4625 C C . SER B 1 284 ? -0.031 17.219 -12.898 1 70.06 284 SER B C 1
ATOM 4627 O O . SER B 1 284 ? -0.041 18.312 -12.328 1 70.06 284 SER B O 1
ATOM 4629 N N . VAL B 1 285 ? -0.915 16.766 -13.664 1 69.06 285 VAL B N 1
ATOM 4630 C CA . VAL B 1 285 ? -2.035 17.625 -13.992 1 69.06 285 VAL B CA 1
ATOM 4631 C C . VAL B 1 285 ? -2.947 17.797 -12.781 1 69.06 285 VAL B C 1
ATOM 4633 O O . VAL B 1 285 ? -3.385 18.891 -12.461 1 69.06 285 VAL B O 1
ATOM 4636 N N . SER B 1 286 ? -3.16 16.609 -12.109 1 65.25 286 SER B N 1
ATOM 4637 C CA . SER B 1 286 ? -4.035 16.625 -10.945 1 65.25 286 SER B CA 1
ATOM 4638 C C . SER B 1 286 ? -3.43 17.453 -9.812 1 65.25 286 SER B C 1
ATOM 4640 O O . SER B 1 286 ? -4.141 18.172 -9.117 1 65.25 286 SER B O 1
ATOM 4642 N N . TYR B 1 287 ? -2.182 17.297 -9.641 1 59.5 287 TYR B N 1
ATOM 4643 C CA . TYR B 1 287 ? -1.487 18.062 -8.602 1 59.5 287 TYR B CA 1
ATOM 4644 C C . TYR B 1 287 ? -1.513 19.547 -8.898 1 59.5 287 TYR B C 1
ATOM 4646 O O . TYR B 1 287 ? -1.668 20.375 -7.992 1 59.5 287 TYR B O 1
ATOM 4654 N N . TRP B 1 288 ? -1.344 19.828 -10.086 1 63.41 288 TRP B N 1
ATOM 4655 C CA . TRP B 1 288 ? -1.417 21.234 -10.5 1 63.41 288 TRP B CA 1
ATOM 4656 C C . TRP B 1 288 ? -2.771 21.828 -10.141 1 63.41 288 TRP B C 1
ATOM 4658 O O . TRP B 1 288 ? -2.844 22.938 -9.594 1 63.41 288 TRP B O 1
ATOM 4668 N N . PHE B 1 289 ? -3.736 21.016 -10.273 1 60.5 289 PHE B N 1
ATOM 4669 C CA . PHE B 1 289 ? -5.082 21.484 -9.953 1 60.5 289 PHE B CA 1
ATOM 4670 C C . PHE B 1 289 ? -5.285 21.547 -8.445 1 60.5 289 PHE B C 1
ATOM 4672 O O . PHE B 1 289 ? -5.934 22.469 -7.934 1 60.5 289 PHE B O 1
ATOM 4679 N N . ALA B 1 290 ? -4.785 20.578 -7.801 1 57.12 290 ALA B N 1
ATOM 4680 C CA . ALA B 1 290 ? -4.953 20.516 -6.352 1 57.12 290 ALA B CA 1
ATOM 4681 C C . ALA B 1 290 ? -4.234 21.672 -5.664 1 57.12 290 ALA B C 1
ATOM 4683 O O . ALA B 1 290 ? -4.777 22.281 -4.746 1 57.12 290 ALA B O 1
ATOM 4684 N N . ILE B 1 291 ? -3.072 21.922 -6.039 1 54.75 291 ILE B N 1
ATOM 4685 C CA . ILE B 1 291 ? -2.299 23.016 -5.465 1 54.75 291 ILE B CA 1
ATOM 4686 C C . ILE B 1 291 ? -2.973 24.344 -5.793 1 54.75 291 ILE B C 1
ATOM 4688 O O . ILE B 1 291 ? -3.064 25.234 -4.934 1 54.75 291 ILE B O 1
ATOM 4692 N N . LYS B 1 292 ? -3.316 24.391 -6.941 1 56.62 292 LYS B N 1
ATOM 4693 C CA . LYS B 1 292 ? -4 25.625 -7.324 1 56.62 292 LYS B CA 1
ATOM 4694 C C . LYS B 1 292 ? -5.277 25.812 -6.508 1 56.62 292 LYS B C 1
ATOM 4696 O O . LYS B 1 292 ? -5.598 26.938 -6.105 1 56.62 292 LYS B O 1
ATOM 4701 N N . PHE B 1 293 ? -5.82 24.672 -6.324 1 53.12 293 PHE B N 1
ATOM 4702 C CA . PHE B 1 293 ? -7.043 24.75 -5.531 1 53.12 293 PHE B CA 1
ATOM 4703 C C . PHE B 1 293 ? -6.719 25.031 -4.066 1 53.12 293 PHE B C 1
ATOM 4705 O O . PHE B 1 293 ? -7.441 25.766 -3.391 1 53.12 293 PHE B O 1
ATOM 4712 N N . ALA B 1 294 ? -5.777 24.266 -3.525 1 51.66 294 ALA B N 1
ATOM 4713 C CA . ALA B 1 294 ? -5.379 24.484 -2.139 1 51.66 294 ALA B CA 1
ATOM 4714 C C . ALA B 1 294 ? -4.832 25.906 -1.951 1 51.66 294 ALA B C 1
ATOM 4716 O O . ALA B 1 294 ? -5.074 26.531 -0.921 1 51.66 294 ALA B O 1
ATOM 4717 N N . ASP B 1 295 ? -3.881 26.219 -2.775 1 49.53 295 ASP B N 1
ATOM 4718 C CA . ASP B 1 295 ? -3.424 27.594 -2.719 1 49.53 295 ASP B CA 1
ATOM 4719 C C . ASP B 1 295 ? -4.602 28.578 -2.777 1 49.53 295 ASP B C 1
ATOM 4721 O O . ASP B 1 295 ? -4.57 29.625 -2.15 1 49.53 295 ASP B O 1
ATOM 4725 N N . TYR B 1 296 ? -5.465 28.188 -3.584 1 41.59 296 TYR B N 1
ATOM 4726 C CA . TYR B 1 296 ? -6.59 29.109 -3.609 1 41.59 296 TYR B CA 1
ATOM 4727 C C . TYR B 1 296 ? -7.25 29.203 -2.238 1 41.59 296 TYR B C 1
ATOM 4729 O O . TYR B 1 296 ? -7.809 30.25 -1.884 1 41.59 296 TYR B O 1
ATOM 4737 N N . GLN B 1 297 ? -7.312 28.109 -1.566 1 37.34 297 GLN B N 1
ATOM 4738 C CA . GLN B 1 297 ? -8.031 28.203 -0.302 1 37.34 297 GLN B CA 1
ATOM 4739 C C . GLN B 1 297 ? -7.117 28.656 0.824 1 37.34 297 GLN B C 1
ATOM 4741 O O . GLN B 1 297 ? -7.586 29.047 1.896 1 37.34 297 GLN B O 1
ATOM 4746 N N . LEU B 1 298 ? -5.883 28.188 0.803 1 34.97 298 LEU B N 1
ATOM 4747 C CA . LEU B 1 298 ? -5.07 28.734 1.888 1 34.97 298 LEU B CA 1
ATOM 4748 C C . LEU B 1 298 ? -4.848 30.219 1.701 1 34.97 298 LEU B C 1
ATOM 4750 O O . LEU B 1 298 ? -4.523 30.938 2.656 1 34.97 298 LEU B O 1
ATOM 4754 N N . PHE B 1 299 ? -4.586 30.641 0.498 1 33.25 299 PHE B N 1
ATOM 4755 C CA . PHE B 1 299 ? -4.508 32.094 0.35 1 33.25 299 PHE B CA 1
ATOM 4756 C C . PHE B 1 299 ? -5.859 32.656 -0.056 1 33.25 299 PHE B C 1
ATOM 4758 O O . PHE B 1 299 ? -6.566 32.094 -0.88 1 33.25 299 PHE B O 1
#

Solvent-accessible surface area (backbone atoms only — not comparable to full-atom values): 30442 Å² total; per-residue (Å²): 130,75,71,67,66,68,72,59,51,56,66,57,55,62,41,43,58,52,49,49,48,44,48,50,63,45,41,54,70,49,57,46,55,55,35,18,28,24,62,57,48,76,90,50,42,89,86,36,93,58,51,78,50,53,60,50,33,51,53,52,47,71,66,37,82,61,42,64,43,19,51,46,30,15,40,52,44,12,46,50,36,47,53,48,41,55,48,50,11,52,55,50,23,56,53,49,67,66,50,80,52,61,69,59,41,50,51,52,53,50,55,33,32,46,48,53,50,42,39,41,60,44,47,26,55,37,46,54,45,38,43,25,50,84,80,5,59,55,28,52,52,38,38,74,76,69,46,74,64,50,48,39,63,54,31,50,83,39,29,45,55,46,53,36,51,53,50,36,58,26,42,23,27,54,43,15,53,55,45,38,55,40,53,69,68,43,64,62,64,58,56,53,54,36,48,74,72,63,49,50,68,68,53,43,41,66,69,43,52,51,63,59,29,40,68,61,54,52,49,51,49,55,61,45,45,75,36,42,71,52,57,43,56,64,50,44,68,51,51,59,48,79,74,17,41,76,38,54,32,25,58,60,53,48,33,34,46,40,24,71,72,63,60,33,48,13,43,21,34,24,51,29,50,51,47,23,53,52,44,51,52,52,34,54,52,48,48,52,50,47,46,54,49,46,49,50,67,75,89,131,77,72,69,63,65,71,56,46,56,63,52,56,61,40,42,60,53,48,49,48,45,48,49,64,46,42,53,68,49,57,47,55,54,35,18,29,23,63,57,48,76,92,48,42,89,85,35,93,58,50,78,50,52,60,50,34,50,53,51,47,74,65,36,83,59,43,64,42,19,52,47,28,14,41,52,42,11,45,50,36,47,53,48,42,54,50,50,9,50,54,52,22,56,52,49,67,66,49,79,52,63,67,57,41,50,51,52,52,51,54,32,33,47,47,53,50,42,39,41,59,45,48,25,54,38,47,53,45,38,42,23,51,83,80,4,59,56,30,50,53,37,39,73,74,70,44,73,65,50,48,40,61,56,30,52,85,38,28,44,55,47,53,37,50,53,52,34,59,28,42,25,26,53,42,15,54,54,45,38,55,41,52,69,68,45,65,63,64,59,56,53,54,35,47,73,72,64,49,51,69,68,54,41,42,65,68,42,50,50,62,58,30,39,68,60,54,50,51,53,50,55,61,45,46,75,37,42,69,53,57,43,54,63,52,44,68,52,51,57,48,79,74,16,40,75,36,54,32,24,56,59,55,49,31,36,45,41,23,70,73,63,60,33,49,14,42,21,32,26,51,28,51,49,47,22,55,52,44,50,52,51,34,54,53,48,47,53,49,46,47,52,48,45,49,49,66,76,90